Protein AF-A0A5C5XIA1-F1 (afdb_monomer)

Foldseek 3Di:
DPDDQAFKEAEDDADPQRRDSLVVLVVQVVCCVVPQKGKDWFDDLVDTQQLVPDFFHKYFYWYDDPLFIWGFKMWTQHHRWDSDDADPPPDDDPTDDPGPITITMIGDIGTDPTHTDDCVQPNPVRRNVVRVDDDSMDGRDDPPPPPPPPDPPPPPPPVPPPPQPPLVLKAFADWQPQPDWAKEKFKEFFFADQVVQLFFHPFWIKMAMWTRHRRAIEGDPQGIDTHGGLVVVVVVCVVRVHQEYEYAEFEDDQPFDDDPPGSDTDPVSQPADFQQCVVLVVVVNNDPPPHVCCCVPDPGPVRRRSNRHVSVVPPPVHHYAYAHLQSQLQLLCVLSVHDDGQPDQVDPSSVSSLQVSLCSRYVPDDCVCQVGSSSSSNSSSRVQRVCVVSVQWDWGGDPNRGHTYIHGRRSVRMDGNPDD

Organism: NCBI:txid2527969

Structure (mmCIF, N/CA/C/O backbone):
data_AF-A0A5C5XIA1-F1
#
_entry.id   AF-A0A5C5XIA1-F1
#
loop_
_atom_site.group_PDB
_atom_site.id
_atom_site.type_symbol
_atom_site.label_atom_id
_atom_site.label_alt_id
_atom_site.label_comp_id
_atom_site.label_asym_id
_atom_site.label_entity_id
_atom_site.label_seq_id
_atom_site.pdbx_PDB_ins_code
_atom_site.Cartn_x
_atom_site.Cartn_y
_atom_site.Cartn_z
_atom_site.occupancy
_atom_site.B_iso_or_equiv
_atom_site.auth_seq_id
_atom_site.auth_comp_id
_atom_site.auth_asym_id
_atom_site.auth_atom_id
_atom_site.pdbx_PDB_model_num
ATOM 1 N N . MET A 1 1 ? 33.133 39.643 2.850 1.00 51.66 1 MET A N 1
ATOM 2 C CA . MET A 1 1 ? 32.800 38.288 2.351 1.00 51.66 1 MET A CA 1
ATOM 3 C C . MET A 1 1 ? 32.450 38.327 0.861 1.00 51.66 1 MET A C 1
ATOM 5 O O . MET A 1 1 ? 31.444 37.772 0.450 1.00 51.66 1 MET A O 1
ATOM 9 N N . SER A 1 2 ? 33.248 39.003 0.034 1.00 45.06 2 SER A N 1
ATOM 10 C CA . SER A 1 2 ? 32.834 39.396 -1.321 1.00 45.06 2 SER A CA 1
ATOM 11 C C . SER A 1 2 ? 33.277 38.445 -2.438 1.00 45.06 2 SER A C 1
ATOM 13 O O . SER A 1 2 ? 33.378 38.904 -3.561 1.00 45.06 2 SER A O 1
ATOM 15 N N . ASP A 1 3 ? 33.530 37.159 -2.159 1.00 61.19 3 ASP A N 1
ATOM 16 C CA . ASP A 1 3 ? 33.797 36.152 -3.213 1.00 61.19 3 ASP A CA 1
ATOM 17 C C . ASP A 1 3 ? 33.595 34.683 -2.771 1.00 61.19 3 ASP A C 1
ATOM 19 O O . ASP A 1 3 ? 33.949 33.750 -3.497 1.00 61.19 3 ASP A O 1
ATOM 23 N N . LEU A 1 4 ? 33.025 34.420 -1.584 1.00 67.62 4 LEU A N 1
ATOM 24 C CA . LEU A 1 4 ? 32.849 33.038 -1.129 1.00 67.62 4 LEU A CA 1
ATOM 25 C C . LEU A 1 4 ? 31.648 32.399 -1.837 1.00 67.62 4 LEU A C 1
ATOM 27 O O . LEU A 1 4 ? 30.491 32.618 -1.481 1.00 67.62 4 LEU A O 1
ATOM 31 N N . LYS A 1 5 ? 31.930 31.597 -2.862 1.00 86.25 5 LYS A N 1
ATOM 32 C CA . LYS A 1 5 ? 30.913 30.864 -3.611 1.00 86.25 5 LYS A CA 1
ATOM 33 C C . LYS A 1 5 ? 30.410 29.673 -2.795 1.00 86.25 5 LYS A C 1
ATOM 35 O O . LYS A 1 5 ? 31.070 28.642 -2.730 1.00 86.25 5 LYS A O 1
ATOM 40 N N . ILE A 1 6 ? 29.228 29.812 -2.206 1.00 90.25 6 ILE A N 1
ATOM 41 C CA . ILE A 1 6 ? 28.556 28.727 -1.486 1.00 90.25 6 ILE A CA 1
ATOM 42 C C . ILE A 1 6 ? 27.883 27.787 -2.499 1.00 90.25 6 ILE A C 1
ATOM 44 O O . ILE A 1 6 ? 27.078 28.216 -3.327 1.00 90.25 6 ILE A O 1
ATOM 48 N N . ASP A 1 7 ? 28.206 26.495 -2.442 1.00 92.12 7 ASP A N 1
ATOM 49 C CA . ASP A 1 7 ? 27.614 25.461 -3.300 1.00 92.12 7 ASP A CA 1
ATOM 50 C C . ASP A 1 7 ? 26.352 24.851 -2.694 1.00 92.12 7 ASP A C 1
ATOM 52 O O . ASP A 1 7 ? 25.430 24.471 -3.425 1.00 92.12 7 ASP A O 1
ATOM 56 N N . TRP A 1 8 ? 26.315 24.759 -1.365 1.00 91.56 8 TRP A N 1
ATOM 57 C CA . TRP A 1 8 ? 25.250 24.130 -0.595 1.00 91.56 8 TRP A CA 1
ATOM 58 C C . TRP A 1 8 ? 24.915 24.952 0.644 1.00 91.56 8 TRP A C 1
ATOM 60 O O . TRP A 1 8 ? 25.801 25.528 1.254 1.00 91.56 8 TRP A O 1
ATOM 70 N N . ILE A 1 9 ? 23.657 24.958 1.061 1.00 90.81 9 ILE A N 1
ATOM 71 C CA . ILE A 1 9 ? 23.238 25.423 2.386 1.00 90.81 9 ILE A CA 1
ATOM 72 C C . ILE A 1 9 ? 22.796 24.207 3.179 1.00 90.81 9 ILE A C 1
ATOM 74 O O . ILE A 1 9 ? 21.979 23.459 2.660 1.00 90.81 9 ILE A O 1
ATOM 78 N N . TYR A 1 10 ? 23.283 24.034 4.403 1.00 90.00 10 TYR A N 1
ATOM 79 C CA . TYR A 1 10 ? 22.802 23.069 5.388 1.00 90.00 10 TYR A CA 1
ATOM 80 C C . TYR A 1 10 ? 22.148 23.838 6.543 1.00 90.00 10 TYR A C 1
ATOM 82 O O . TYR A 1 10 ? 22.783 24.721 7.108 1.00 90.00 10 TYR A O 1
ATOM 90 N N . ARG A 1 11 ? 20.898 23.533 6.906 1.00 88.94 11 ARG A N 1
ATOM 91 C CA . ARG A 1 11 ? 20.171 24.225 7.984 1.00 88.94 11 ARG A CA 1
ATOM 92 C C . ARG A 1 11 ? 19.977 23.308 9.193 1.00 88.94 11 ARG A C 1
ATOM 94 O O . ARG A 1 11 ? 19.279 22.301 9.072 1.00 88.94 11 ARG A O 1
ATOM 101 N N . PHE A 1 12 ? 20.498 23.719 10.348 1.00 82.81 12 PHE A N 1
ATOM 102 C CA . PHE A 1 12 ? 20.131 23.164 11.653 1.00 82.81 12 PHE A CA 1
ATOM 103 C C . PHE A 1 12 ? 18.757 23.687 12.081 1.00 82.81 12 PHE A C 1
ATOM 105 O O . PHE A 1 12 ? 18.452 24.873 11.928 1.00 82.81 12 PHE A O 1
ATOM 112 N N . ALA A 1 13 ? 17.911 22.789 12.578 1.00 75.94 13 ALA A N 1
ATOM 113 C CA . ALA A 1 13 ? 16.541 23.086 12.975 1.00 75.94 13 ALA A CA 1
ATOM 114 C C . ALA A 1 13 ? 16.253 22.489 14.351 1.00 75.94 13 ALA A C 1
ATOM 116 O O . ALA A 1 13 ? 16.675 21.369 14.640 1.00 75.94 13 ALA A O 1
ATOM 117 N N . VAL A 1 14 ? 15.483 23.230 15.149 1.00 70.12 14 VAL A N 1
ATOM 118 C CA . VAL A 1 14 ? 15.022 22.797 16.471 1.00 70.12 14 VAL A CA 1
ATOM 119 C C . VAL A 1 14 ? 14.285 21.468 16.336 1.00 70.12 14 VAL A C 1
ATOM 121 O O . VAL A 1 14 ? 13.371 21.338 15.518 1.00 70.12 14 VAL A O 1
ATOM 124 N N . ASN A 1 15 ? 14.657 20.483 17.146 1.00 62.78 15 ASN A N 1
ATOM 125 C CA . ASN A 1 15 ? 13.913 19.236 17.261 1.00 62.78 15 ASN A CA 1
ATOM 126 C C . ASN A 1 15 ? 13.949 18.715 18.709 1.00 62.78 15 ASN A C 1
ATOM 128 O O . ASN A 1 15 ? 14.743 19.169 19.524 1.00 62.78 15 ASN A O 1
ATOM 132 N N . GLY A 1 16 ? 13.072 17.766 19.049 1.00 53.81 16 GLY A N 1
ATOM 133 C CA . GLY A 1 16 ? 12.887 17.317 20.437 1.00 53.81 16 GLY A CA 1
ATOM 134 C C . GLY A 1 16 ? 14.118 16.680 21.096 1.00 53.81 16 GLY A C 1
ATOM 135 O O . GLY A 1 16 ? 14.175 16.613 22.319 1.00 53.81 16 GLY A O 1
ATOM 136 N N . SER A 1 17 ? 15.100 16.230 20.311 1.00 53.06 17 SER A N 1
ATOM 137 C CA . SER A 1 17 ? 16.376 15.707 20.815 1.00 53.06 17 SER A CA 1
ATOM 138 C C . SER A 1 17 ? 17.477 16.773 20.871 1.00 53.06 17 SER A C 1
ATOM 140 O O . SER A 1 17 ? 18.454 16.581 21.587 1.00 53.06 17 SER A O 1
ATOM 142 N N . PHE A 1 18 ? 17.306 17.883 20.144 1.00 60.91 18 PHE A N 1
ATOM 143 C CA . PHE A 1 18 ? 18.292 18.950 19.957 1.00 60.91 18 PHE A CA 1
ATOM 144 C C . PHE A 1 18 ? 17.581 20.317 19.914 1.00 60.91 18 PHE A C 1
ATOM 146 O O . PHE A 1 18 ? 17.153 20.773 18.846 1.00 60.91 18 PHE A O 1
ATOM 153 N N . PRO A 1 19 ? 17.363 20.958 21.077 1.00 61.72 19 PRO A N 1
ATOM 154 C CA . PRO A 1 19 ? 16.565 22.176 21.142 1.00 61.72 19 PRO A CA 1
ATOM 155 C C . PRO A 1 19 ? 17.321 23.430 20.681 1.00 61.72 19 PRO A C 1
ATOM 157 O O . PRO A 1 19 ? 16.659 24.400 20.315 1.00 61.72 19 PRO A O 1
ATOM 160 N N . ASP A 1 20 ? 18.662 23.418 20.671 1.00 76.56 20 ASP A N 1
ATOM 161 C CA . ASP A 1 20 ? 19.483 24.588 20.330 1.00 76.56 20 ASP A CA 1
ATOM 162 C C . ASP A 1 20 ? 20.403 24.364 19.105 1.00 76.56 20 ASP A C 1
ATOM 164 O O . ASP A 1 20 ? 21.535 23.887 19.226 1.00 76.56 20 ASP A O 1
ATOM 168 N N . PRO A 1 21 ? 19.949 24.779 17.908 1.00 79.81 21 PRO A N 1
ATOM 169 C CA . PRO A 1 21 ? 20.739 24.768 16.680 1.00 79.81 21 PRO A CA 1
ATOM 170 C C . PRO A 1 21 ? 22.064 25.547 16.733 1.00 79.81 21 PRO A C 1
ATOM 172 O O . PRO A 1 21 ? 22.948 25.284 15.917 1.00 79.81 21 PRO A O 1
ATOM 175 N N . PHE A 1 22 ? 22.208 26.537 17.621 1.00 79.56 22 PHE A N 1
ATOM 176 C CA . PHE A 1 22 ? 23.440 27.323 17.740 1.00 79.56 22 PHE A CA 1
ATOM 177 C C . PHE A 1 22 ? 24.522 26.547 18.492 1.00 79.56 22 PHE A C 1
ATOM 179 O O . PHE A 1 22 ? 25.679 26.545 18.061 1.00 79.56 22 PHE A O 1
ATOM 186 N N . GLU A 1 23 ? 24.146 25.840 19.560 1.00 75.44 23 GLU A N 1
ATOM 187 C CA . GLU A 1 23 ? 25.050 24.931 20.273 1.00 75.44 23 GLU A CA 1
ATOM 188 C C . GLU A 1 23 ? 25.533 23.796 19.358 1.00 75.44 23 GLU A C 1
ATOM 190 O O . GLU A 1 23 ? 26.716 23.453 19.376 1.00 75.44 23 GLU A O 1
ATOM 195 N N . GLU A 1 24 ? 24.667 23.273 18.483 1.00 76.81 24 GLU A N 1
ATOM 196 C CA . GLU A 1 24 ? 25.052 22.256 17.494 1.00 76.81 24 GLU A CA 1
ATOM 197 C C . GLU A 1 24 ? 26.120 22.761 16.510 1.00 76.81 24 GLU A C 1
ATOM 199 O O . GLU A 1 24 ? 27.082 22.048 16.207 1.00 76.81 24 GLU A O 1
ATOM 204 N N . VAL A 1 25 ? 25.996 24.003 16.026 1.00 81.69 25 VAL A N 1
ATOM 205 C CA . VAL A 1 25 ? 27.003 24.600 15.131 1.00 81.69 25 VAL A CA 1
ATOM 206 C C . VAL A 1 25 ? 28.338 24.776 15.857 1.00 81.69 25 VAL A C 1
ATOM 208 O O . VAL A 1 25 ? 29.389 24.461 15.292 1.00 81.69 25 VAL A O 1
ATOM 211 N N . ALA A 1 26 ? 28.307 25.244 17.108 1.00 77.06 26 ALA A N 1
ATOM 212 C CA . ALA A 1 26 ? 29.507 25.410 17.924 1.00 77.06 26 ALA A CA 1
ATOM 213 C C . ALA A 1 26 ? 30.208 24.065 18.185 1.00 77.06 26 ALA A C 1
ATOM 215 O O . ALA A 1 26 ? 31.425 23.966 18.026 1.00 77.06 26 ALA A O 1
ATOM 216 N N . ALA A 1 27 ? 29.445 23.013 18.499 1.00 75.81 27 ALA A N 1
ATOM 217 C CA . ALA A 1 27 ? 29.974 21.669 18.721 1.00 75.81 27 ALA A CA 1
ATOM 218 C C . ALA A 1 27 ? 30.657 21.095 17.468 1.00 75.81 27 ALA A C 1
ATOM 220 O O . ALA A 1 27 ? 31.736 20.511 17.559 1.00 75.81 27 ALA A O 1
ATOM 221 N N . ILE A 1 28 ? 30.074 21.296 16.283 1.00 79.31 28 ILE A N 1
ATOM 222 C CA . ILE A 1 28 ? 30.675 20.853 15.014 1.00 79.31 28 ILE A CA 1
ATOM 223 C C . ILE A 1 28 ? 31.980 21.591 14.716 1.00 79.31 28 ILE A C 1
ATOM 225 O O . ILE A 1 28 ? 32.921 20.975 14.212 1.00 79.31 28 ILE A O 1
ATOM 229 N N . CYS A 1 29 ? 32.050 22.887 15.032 1.00 78.81 29 CYS A N 1
ATOM 230 C CA . CYS A 1 29 ? 33.281 23.664 14.904 1.00 78.81 29 CYS A CA 1
ATOM 231 C C . CYS A 1 29 ? 34.380 23.086 15.804 1.00 78.81 29 CYS A C 1
ATOM 233 O O . CYS A 1 29 ? 35.447 22.738 15.305 1.00 78.81 29 CYS A O 1
ATOM 235 N N . ALA A 1 30 ? 34.078 22.875 17.090 1.00 74.38 30 ALA A N 1
ATOM 236 C CA . ALA A 1 30 ? 35.021 22.311 18.056 1.00 74.38 30 ALA A CA 1
ATOM 237 C C . ALA A 1 30 ? 35.516 20.910 17.647 1.00 74.38 30 ALA A C 1
ATOM 239 O O . ALA A 1 30 ? 36.716 20.648 17.654 1.00 74.38 30 ALA A O 1
ATOM 240 N N . ILE A 1 31 ? 34.619 20.026 17.191 1.00 73.62 31 ILE A N 1
ATOM 241 C CA . ILE A 1 31 ? 35.003 18.694 16.690 1.00 73.62 31 ILE A CA 1
ATOM 242 C C . ILE A 1 31 ? 35.950 18.802 15.495 1.00 73.62 31 ILE A C 1
ATOM 244 O O . ILE A 1 31 ? 36.935 18.066 15.416 1.00 73.62 31 ILE A O 1
ATOM 248 N N . CYS A 1 32 ? 35.653 19.695 14.549 1.00 80.69 32 CYS A N 1
ATOM 249 C CA . CYS A 1 32 ? 36.488 19.869 13.367 1.00 80.69 32 CYS A CA 1
ATOM 250 C C . CYS A 1 32 ? 37.864 20.454 13.720 1.00 80.69 32 CYS A C 1
ATOM 252 O O . CYS A 1 32 ? 38.844 20.096 13.070 1.00 80.69 32 CYS A O 1
ATOM 254 N N . GLU A 1 33 ? 37.948 21.329 14.724 1.00 77.06 33 GLU A N 1
ATOM 255 C CA . GLU A 1 33 ? 39.214 21.865 15.239 1.00 77.06 33 GLU A CA 1
ATOM 256 C C . GLU A 1 33 ? 40.069 20.773 15.899 1.00 77.06 33 GLU A C 1
ATOM 258 O O . GLU A 1 33 ? 41.277 20.727 15.677 1.00 77.06 33 GLU A O 1
ATOM 263 N N . GLU A 1 34 ? 39.455 19.859 16.657 1.00 76.75 34 GLU A N 1
ATOM 264 C CA . GLU A 1 34 ? 40.167 18.781 17.357 1.00 76.75 34 GLU A CA 1
ATOM 265 C C . GLU A 1 34 ? 40.555 17.604 16.451 1.00 76.75 34 GLU A C 1
ATOM 267 O O . GLU A 1 34 ? 41.606 16.991 16.638 1.00 76.75 34 GLU A O 1
ATOM 272 N N . THR A 1 35 ? 39.705 17.256 15.482 1.00 75.56 35 THR A N 1
ATOM 273 C CA . THR A 1 35 ? 39.833 16.014 14.694 1.00 75.56 35 THR A CA 1
ATOM 274 C C . THR A 1 35 ? 40.097 16.242 13.205 1.00 75.56 35 THR A C 1
ATOM 276 O O . THR A 1 35 ? 40.152 15.282 12.437 1.00 75.56 35 THR A O 1
ATOM 279 N N . GLU A 1 36 ? 40.271 17.500 12.788 1.00 83.69 36 GLU A N 1
ATOM 280 C CA . GLU A 1 36 ? 40.425 17.976 11.400 1.00 83.69 36 GLU A CA 1
ATOM 281 C C . GLU A 1 36 ? 39.184 17.820 10.501 1.00 83.69 36 GLU A C 1
ATOM 283 O O . GLU A 1 36 ? 39.178 18.294 9.361 1.00 83.69 36 GLU A O 1
ATOM 288 N N . TYR A 1 37 ? 38.134 17.131 10.951 1.00 84.94 37 TYR A N 1
ATOM 289 C CA . TYR A 1 37 ? 36.901 16.953 10.188 1.00 84.94 37 TYR A CA 1
ATOM 290 C C . TYR A 1 37 ? 35.687 16.763 11.091 1.00 84.94 37 TYR A C 1
ATOM 292 O O . TYR A 1 37 ? 35.786 16.350 12.234 1.00 84.94 37 TYR A O 1
ATOM 300 N N . ALA A 1 38 ? 34.504 17.010 10.546 1.00 83.19 38 ALA A N 1
ATOM 301 C CA . ALA A 1 38 ? 33.235 16.708 11.193 1.00 83.19 38 ALA A CA 1
ATOM 302 C C . ALA A 1 38 ? 32.283 16.036 10.198 1.00 83.19 38 ALA A C 1
ATOM 304 O O . ALA A 1 38 ? 32.576 15.913 9.006 1.00 83.19 38 ALA A O 1
ATOM 305 N N . TYR A 1 39 ? 31.129 15.584 10.682 1.00 82.62 39 TYR A N 1
ATOM 306 C CA . TYR A 1 39 ? 30.118 14.934 9.854 1.00 82.62 39 TYR A CA 1
ATOM 307 C C . TYR A 1 39 ? 28.771 15.635 9.990 1.00 82.62 39 TYR A C 1
ATOM 309 O O . TYR A 1 39 ? 28.249 15.785 11.090 1.00 82.62 39 TYR A O 1
ATOM 317 N N . LEU A 1 40 ? 28.179 16.008 8.855 1.00 82.75 40 LEU A N 1
ATOM 318 C CA . LEU A 1 40 ? 26.796 16.477 8.784 1.00 82.75 40 LEU A CA 1
ATOM 319 C C . LEU A 1 40 ? 25.860 15.287 8.582 1.00 82.75 40 LEU A C 1
ATOM 321 O O . LEU A 1 40 ? 26.072 14.484 7.672 1.00 82.75 40 LEU A O 1
ATOM 325 N N . LEU A 1 41 ? 24.815 15.185 9.399 1.00 76.62 41 LEU A N 1
ATOM 326 C CA . LEU A 1 41 ? 23.798 14.141 9.305 1.00 76.62 41 LEU A CA 1
ATOM 327 C C . LEU A 1 41 ? 22.832 14.397 8.132 1.00 76.62 41 LEU A C 1
ATOM 329 O O . LEU A 1 41 ? 22.276 15.479 7.989 1.00 76.62 41 LEU A O 1
ATOM 333 N N . LEU A 1 42 ? 22.570 13.381 7.310 1.00 72.50 42 LEU A N 1
ATOM 334 C CA . LEU A 1 42 ? 21.678 13.455 6.151 1.00 72.50 42 LEU A CA 1
ATOM 335 C C . LEU A 1 42 ? 20.456 12.549 6.383 1.00 72.50 42 LEU A C 1
ATOM 337 O O . LEU A 1 42 ? 20.583 11.371 6.717 1.00 72.50 42 LEU A O 1
ATOM 341 N N . SER A 1 43 ? 19.254 13.100 6.201 1.00 59.06 43 SER A N 1
ATOM 342 C CA . SER A 1 43 ? 17.988 12.508 6.668 1.00 59.06 43 SER A CA 1
ATOM 343 C C . SER A 1 43 ? 17.425 11.353 5.818 1.00 59.06 43 SER A C 1
ATOM 345 O O . SER A 1 43 ? 16.446 10.737 6.230 1.00 59.06 43 SER A O 1
ATOM 347 N N . ASN A 1 44 ? 18.009 11.017 4.655 1.00 57.06 44 ASN A N 1
ATOM 348 C CA . ASN A 1 44 ? 17.485 9.978 3.748 1.00 57.06 44 ASN A CA 1
ATOM 349 C C . ASN A 1 44 ? 18.600 9.115 3.116 1.00 57.06 44 ASN A C 1
ATOM 351 O O . ASN A 1 44 ? 19.477 9.644 2.444 1.00 57.06 44 ASN A O 1
ATOM 355 N N . ARG A 1 45 ? 18.543 7.780 3.261 1.00 60.53 45 ARG A N 1
ATOM 356 C CA . ARG A 1 45 ? 19.503 6.829 2.653 1.00 60.53 45 ARG A CA 1
ATOM 357 C C . ARG A 1 45 ? 19.313 6.593 1.154 1.00 60.53 45 ARG A C 1
ATOM 359 O O . ARG A 1 45 ? 20.287 6.414 0.434 1.00 60.53 45 ARG A O 1
ATOM 366 N N . SER A 1 46 ? 18.068 6.594 0.682 1.00 58.59 46 SER A N 1
ATOM 367 C CA . SER A 1 46 ? 17.731 6.269 -0.713 1.00 58.59 46 SER A CA 1
ATOM 368 C C . SER A 1 46 ? 18.111 7.382 -1.694 1.00 58.59 46 SER A C 1
ATOM 370 O O . SER A 1 46 ? 18.431 7.116 -2.849 1.00 58.59 46 SER A O 1
ATOM 372 N N . SER A 1 47 ? 18.104 8.631 -1.225 1.00 59.19 47 SER A N 1
ATOM 373 C CA . SER A 1 47 ? 18.504 9.801 -2.002 1.00 59.19 47 SER A CA 1
ATOM 374 C C . SER A 1 47 ? 18.979 10.907 -1.053 1.00 59.19 47 SER A C 1
ATOM 376 O O . SER A 1 47 ? 18.232 11.863 -0.815 1.00 59.19 47 SER A O 1
ATOM 378 N N . PRO A 1 48 ? 20.188 10.781 -0.466 1.00 65.62 48 PRO A N 1
ATOM 379 C CA . PRO A 1 48 ? 20.624 11.711 0.557 1.00 65.62 48 PRO A CA 1
ATOM 380 C C . PRO A 1 48 ? 20.711 13.131 0.002 1.00 65.62 48 PRO A C 1
ATOM 382 O O . PRO A 1 48 ? 21.236 13.325 -1.108 1.00 65.62 48 PRO A O 1
ATOM 385 N N . PRO A 1 49 ? 20.223 14.137 0.753 1.00 67.31 49 PRO A N 1
ATOM 386 C CA . PRO A 1 49 ? 20.555 15.521 0.458 1.00 67.31 49 PRO A CA 1
ATOM 387 C C . PRO A 1 49 ? 22.085 15.627 0.417 1.00 67.31 49 PRO A C 1
ATOM 389 O O . PRO A 1 49 ? 22.740 15.095 1.295 1.00 67.31 49 PRO A O 1
ATOM 392 N N . MET A 1 50 ? 22.666 16.232 -0.623 1.00 78.12 50 MET A N 1
ATOM 393 C CA . MET A 1 50 ? 24.123 16.229 -0.898 1.00 78.12 50 MET A CA 1
ATOM 394 C C . MET A 1 50 ? 24.752 14.933 -1.446 1.00 78.12 50 MET A C 1
ATOM 396 O O . MET A 1 50 ? 25.963 14.895 -1.616 1.00 78.12 50 MET A O 1
ATOM 400 N N . SER A 1 51 ? 23.996 13.908 -1.850 1.00 76.56 51 SER A N 1
ATOM 401 C CA . SER A 1 51 ? 24.551 12.725 -2.563 1.00 76.56 51 SER A CA 1
ATOM 402 C C . SER A 1 51 ? 25.402 13.062 -3.803 1.00 76.56 51 SER A C 1
ATOM 404 O O . SER A 1 51 ? 26.309 12.323 -4.186 1.00 76.56 51 SER A O 1
ATOM 406 N N . ALA A 1 52 ? 25.106 14.199 -4.436 1.00 80.88 52 ALA A N 1
ATOM 407 C CA . ALA A 1 52 ? 25.837 14.736 -5.580 1.00 80.88 52 ALA A CA 1
ATOM 408 C C . ALA A 1 52 ? 26.905 15.779 -5.202 1.00 80.88 52 ALA A C 1
ATOM 410 O O . ALA A 1 52 ? 27.396 16.473 -6.097 1.00 80.88 52 ALA A O 1
ATOM 411 N N . ALA A 1 53 ? 27.200 15.954 -3.912 1.00 86.88 53 ALA A N 1
ATOM 412 C CA . ALA A 1 53 ? 28.275 16.823 -3.469 1.00 86.88 53 ALA A CA 1
ATOM 413 C C . ALA A 1 53 ? 29.630 16.200 -3.807 1.00 86.88 53 ALA A C 1
ATOM 415 O O . ALA A 1 53 ? 29.807 14.984 -3.748 1.00 86.88 53 ALA A O 1
ATOM 416 N N . THR A 1 54 ? 30.581 17.040 -4.184 1.00 89.81 54 THR A N 1
ATOM 417 C CA . THR A 1 54 ? 31.941 16.628 -4.531 1.00 89.81 54 THR A CA 1
ATOM 418 C C . THR A 1 54 ? 32.932 17.290 -3.594 1.00 89.81 54 THR A C 1
ATOM 420 O O . THR A 1 54 ? 32.689 18.406 -3.133 1.00 89.81 54 THR A O 1
ATOM 423 N N . THR A 1 55 ? 34.064 16.629 -3.358 1.00 92.19 55 THR A N 1
ATOM 424 C CA . THR A 1 55 ? 35.171 17.185 -2.576 1.00 92.19 55 THR A CA 1
ATOM 425 C C . THR A 1 55 ? 35.531 18.601 -3.042 1.00 92.19 55 THR A C 1
ATOM 427 O O . THR A 1 55 ? 35.578 18.869 -4.245 1.00 92.19 55 THR A O 1
ATOM 430 N N . GLY A 1 56 ? 35.753 19.506 -2.090 1.00 91.62 56 GLY A N 1
ATOM 431 C CA . GLY A 1 56 ? 36.095 20.910 -2.327 1.00 91.62 56 GLY A CA 1
ATOM 432 C C . GLY A 1 56 ? 34.903 21.865 -2.459 1.00 91.62 56 GLY A C 1
ATOM 433 O O . GLY A 1 56 ? 35.113 23.073 -2.513 1.00 91.62 56 GLY A O 1
ATOM 434 N N . GLN A 1 57 ? 33.662 21.368 -2.503 1.00 93.62 57 GLN A N 1
ATOM 435 C CA . GLN A 1 57 ? 32.480 22.238 -2.510 1.00 93.62 57 GLN A CA 1
ATOM 436 C C . GLN A 1 57 ? 32.243 22.890 -1.148 1.00 93.62 57 GLN A C 1
ATOM 438 O O . GLN A 1 57 ? 32.440 22.253 -0.113 1.00 93.62 57 GLN A O 1
ATOM 443 N N . VAL A 1 58 ? 31.766 24.137 -1.156 1.00 94.19 58 VAL A N 1
ATOM 444 C CA . VAL A 1 58 ? 31.531 24.912 0.071 1.00 94.19 58 VAL A CA 1
ATOM 445 C C . VAL A 1 58 ? 30.089 24.758 0.548 1.00 94.19 58 VAL A C 1
ATOM 447 O O . VAL A 1 58 ? 29.136 24.945 -0.214 1.00 94.19 58 VAL A O 1
ATOM 450 N N . VAL A 1 59 ? 29.929 24.459 1.832 1.00 93.88 59 VAL A N 1
ATOM 451 C CA . VAL A 1 59 ? 28.650 24.350 2.533 1.00 93.88 59 VAL A CA 1
ATOM 452 C C . VAL A 1 59 ? 28.504 25.537 3.477 1.00 93.88 59 VAL A C 1
ATOM 454 O O . VAL A 1 59 ? 29.339 25.737 4.352 1.00 93.88 59 VAL A O 1
ATOM 457 N N . GLY A 1 60 ? 27.444 26.321 3.320 1.00 94.56 60 GLY A N 1
ATOM 458 C CA . GLY A 1 60 ? 27.005 27.289 4.316 1.00 94.56 60 GLY A CA 1
ATOM 459 C C . GLY A 1 60 ? 26.160 26.590 5.372 1.00 94.56 60 GLY A C 1
ATOM 460 O O . GLY A 1 60 ? 25.139 25.994 5.041 1.00 94.56 60 GLY A O 1
ATOM 461 N N . ILE A 1 61 ? 26.587 26.642 6.626 1.00 93.12 61 ILE A N 1
ATOM 462 C CA . ILE A 1 61 ? 25.872 26.085 7.771 1.00 93.12 61 ILE A CA 1
ATOM 463 C C . ILE A 1 61 ? 25.019 27.195 8.378 1.00 93.12 61 ILE A C 1
ATOM 465 O O . ILE A 1 61 ? 25.540 28.225 8.807 1.00 93.12 61 ILE A O 1
ATOM 469 N N . CYS A 1 62 ? 23.708 26.983 8.413 1.00 92.81 62 CYS A N 1
ATOM 470 C CA . CYS A 1 62 ? 22.734 27.992 8.789 1.00 92.81 62 CYS A CA 1
ATOM 471 C C . CYS A 1 62 ? 21.838 27.553 9.951 1.00 92.81 62 CYS A C 1
ATOM 473 O O . CYS A 1 62 ? 21.545 26.369 10.116 1.00 92.81 62 CYS A O 1
ATOM 475 N N . THR A 1 63 ? 21.314 28.531 10.683 1.00 89.69 63 THR A N 1
ATOM 476 C CA . THR A 1 63 ? 20.203 28.382 11.636 1.00 89.69 63 THR A CA 1
ATOM 477 C C . THR A 1 63 ? 19.040 29.282 11.220 1.00 89.69 63 THR A C 1
ATOM 479 O O . THR A 1 63 ? 19.153 30.072 10.277 1.00 89.69 63 THR A O 1
ATOM 482 N N . ALA A 1 64 ? 17.895 29.134 11.883 1.00 87.31 64 ALA A N 1
ATOM 483 C CA . ALA A 1 64 ? 16.733 29.985 11.668 1.00 87.31 64 ALA A CA 1
ATOM 484 C C . ALA A 1 64 ? 16.430 30.804 12.923 1.00 87.31 64 ALA A C 1
ATOM 486 O O . ALA A 1 64 ? 16.327 30.247 14.011 1.00 87.31 64 ALA A O 1
ATOM 487 N N . GLU A 1 65 ? 16.224 32.107 12.755 1.00 85.38 65 GLU A N 1
ATOM 488 C CA . GLU A 1 65 ? 15.820 33.003 13.837 1.00 85.38 65 GLU A CA 1
ATOM 489 C C . GLU A 1 65 ? 14.813 34.024 13.309 1.00 85.38 65 GLU A C 1
ATOM 491 O O . GLU A 1 65 ? 15.009 34.609 12.243 1.00 85.38 65 GLU A O 1
ATOM 496 N N . SER A 1 66 ? 13.709 34.229 14.035 1.00 81.69 66 SER A N 1
ATOM 497 C CA . SER A 1 66 ? 12.684 35.232 13.699 1.00 81.69 66 SER A CA 1
ATOM 498 C C . SER A 1 66 ? 12.207 35.185 12.234 1.00 81.69 66 SER A C 1
ATOM 500 O O . SER A 1 66 ? 11.975 36.216 11.601 1.00 81.69 66 SER A O 1
ATOM 502 N N . GLY A 1 67 ? 12.089 33.977 11.667 1.00 79.44 67 GLY A N 1
ATOM 503 C CA . GLY A 1 67 ? 11.662 33.772 10.279 1.00 79.44 67 GLY A CA 1
ATOM 504 C C . GLY A 1 67 ? 12.711 34.134 9.220 1.00 79.44 67 GLY A C 1
ATOM 505 O O . GLY A 1 67 ? 12.347 34.356 8.067 1.00 79.44 67 GLY A O 1
ATOM 506 N N . ARG A 1 68 ? 13.997 34.203 9.586 1.00 84.56 68 ARG A N 1
ATOM 507 C CA . ARG A 1 68 ? 15.123 34.455 8.674 1.00 84.56 68 ARG A CA 1
ATOM 508 C C . ARG A 1 68 ? 16.166 33.351 8.766 1.00 84.56 68 ARG A C 1
ATOM 510 O O . ARG A 1 68 ? 16.345 32.743 9.819 1.00 84.56 68 ARG A O 1
ATOM 517 N N . LEU A 1 69 ? 16.858 33.112 7.655 1.00 90.69 69 LEU A N 1
ATOM 518 C CA . LEU A 1 69 ? 17.980 32.184 7.588 1.00 90.69 69 LEU A CA 1
ATOM 519 C C . LEU A 1 69 ? 19.283 32.929 7.891 1.00 90.69 69 LEU A C 1
ATOM 521 O O . LEU A 1 69 ? 19.605 33.917 7.228 1.00 90.69 69 LEU A O 1
ATOM 525 N N . LEU A 1 70 ? 20.031 32.443 8.877 1.00 92.88 70 LEU A N 1
ATOM 526 C CA . LEU A 1 70 ? 21.287 33.037 9.323 1.00 92.88 70 LEU A CA 1
ATOM 527 C C . LEU A 1 70 ? 22.441 32.076 9.048 1.00 92.88 70 LEU A C 1
ATOM 529 O O . LEU A 1 70 ? 22.417 30.945 9.524 1.00 92.88 70 LEU A O 1
ATOM 533 N N . LEU A 1 71 ? 23.448 32.521 8.302 1.00 93.56 71 LEU A N 1
ATOM 534 C CA . LEU A 1 71 ? 24.712 31.822 8.102 1.00 93.56 71 LEU A CA 1
ATOM 535 C C . LEU A 1 71 ? 25.549 31.908 9.382 1.00 93.56 71 LEU A C 1
ATOM 537 O O . LEU A 1 71 ? 25.969 32.994 9.797 1.00 93.56 71 LEU A O 1
ATOM 541 N N . GLN A 1 72 ? 25.788 30.753 9.992 1.00 93.25 72 GLN A N 1
ATOM 542 C CA . GLN A 1 72 ? 26.534 30.613 11.240 1.00 93.25 72 GLN A CA 1
ATOM 543 C C . GLN A 1 72 ? 27.972 30.162 11.021 1.00 93.25 72 GLN A C 1
ATOM 545 O O . GLN A 1 72 ? 28.862 30.599 11.750 1.00 93.25 72 GLN A O 1
ATOM 550 N N . ALA A 1 73 ? 28.199 29.313 10.019 1.00 92.94 73 ALA A N 1
ATOM 551 C CA . ALA A 1 73 ? 29.527 28.853 9.650 1.00 92.94 73 ALA A CA 1
ATOM 552 C C . ALA A 1 73 ? 29.616 28.494 8.164 1.00 92.94 73 ALA A C 1
ATOM 554 O O . ALA A 1 73 ? 28.605 28.345 7.476 1.00 92.94 73 ALA A O 1
ATOM 555 N N . THR A 1 74 ? 30.831 28.297 7.672 1.00 94.75 74 THR A N 1
ATOM 556 C CA . THR A 1 74 ? 31.105 27.672 6.375 1.00 94.75 74 THR A CA 1
ATOM 557 C C . THR A 1 74 ? 31.972 26.440 6.573 1.00 94.75 74 THR A C 1
ATOM 559 O O . THR A 1 74 ? 32.713 26.356 7.542 1.00 94.75 74 THR A O 1
ATOM 562 N N . ALA A 1 75 ? 31.857 25.462 5.681 1.00 94.50 75 ALA A N 1
ATOM 563 C CA . ALA A 1 75 ? 32.658 24.244 5.704 1.00 94.50 75 ALA A CA 1
ATOM 564 C C . ALA A 1 75 ? 32.938 23.753 4.280 1.00 94.50 75 ALA A C 1
ATOM 566 O O . ALA A 1 75 ? 32.254 24.148 3.333 1.00 94.50 75 ALA A O 1
ATOM 567 N N . VAL A 1 76 ? 33.913 22.864 4.120 1.00 94.38 76 VAL A N 1
ATOM 568 C CA . VAL A 1 76 ? 34.282 22.268 2.830 1.00 94.38 76 VAL A CA 1
ATOM 569 C C . VAL A 1 76 ? 33.955 20.781 2.837 1.00 94.38 76 VAL A C 1
ATOM 571 O O . VAL A 1 76 ? 34.265 20.076 3.790 1.00 94.38 76 VAL A O 1
ATOM 574 N N . VAL A 1 77 ? 33.334 20.278 1.770 1.00 92.31 77 VAL A N 1
ATOM 575 C CA . VAL A 1 77 ? 33.097 18.838 1.596 1.00 92.31 77 VAL A CA 1
ATOM 576 C C . VAL A 1 77 ? 34.440 18.133 1.415 1.00 92.31 77 VAL A C 1
ATOM 578 O O . VAL A 1 77 ? 35.148 18.402 0.445 1.00 92.31 77 VAL A O 1
ATOM 581 N N . ARG A 1 78 ? 34.776 17.205 2.314 1.00 88.75 78 ARG A N 1
ATOM 582 C CA . ARG A 1 78 ? 36.024 16.428 2.250 1.00 88.75 78 ARG A CA 1
ATOM 583 C C . ARG A 1 78 ? 35.854 15.168 1.410 1.00 88.75 78 ARG A C 1
ATOM 585 O O . ARG A 1 78 ? 36.672 14.870 0.543 1.00 88.75 78 ARG A O 1
ATOM 592 N N . GLU A 1 79 ? 34.755 14.451 1.619 1.00 85.25 79 GLU A N 1
ATOM 593 C CA . GLU A 1 79 ? 34.455 13.195 0.929 1.00 85.25 79 GLU A CA 1
ATOM 594 C C . GLU A 1 79 ? 33.024 13.204 0.392 1.00 85.25 79 GLU A C 1
ATOM 596 O O . GLU A 1 79 ? 32.105 13.731 1.024 1.00 85.25 79 GLU A O 1
ATOM 601 N N . GLN A 1 80 ? 32.835 12.609 -0.788 1.00 80.88 80 GLN A N 1
ATOM 602 C CA . GLN A 1 80 ? 31.508 12.459 -1.374 1.00 80.88 80 GLN A CA 1
ATOM 603 C C . GLN A 1 80 ? 30.640 11.539 -0.491 1.00 80.88 80 GLN A C 1
ATOM 605 O O . GLN A 1 80 ? 31.079 10.432 -0.171 1.00 80.88 80 GLN A O 1
ATOM 610 N N . PRO A 1 81 ? 29.396 11.931 -0.154 1.00 74.06 81 PRO A N 1
ATOM 611 C CA . PRO A 1 81 ? 28.492 11.064 0.596 1.00 74.06 81 PRO A CA 1
ATOM 612 C C . PRO A 1 81 ? 28.182 9.780 -0.185 1.00 74.06 81 PRO A C 1
ATOM 614 O O . PRO A 1 81 ? 27.689 9.840 -1.314 1.00 74.06 81 PRO A O 1
ATOM 617 N N . ALA A 1 82 ? 28.442 8.613 0.407 1.00 65.38 82 ALA A N 1
ATOM 618 C CA . ALA A 1 82 ? 28.111 7.325 -0.197 1.00 65.38 82 ALA A CA 1
ATOM 619 C C . ALA A 1 82 ? 26.701 6.871 0.222 1.00 65.38 82 ALA A C 1
ATOM 621 O O . ALA A 1 82 ? 26.366 6.822 1.402 1.00 65.38 82 ALA A O 1
ATOM 622 N N . SER A 1 83 ? 25.865 6.493 -0.750 1.00 57.34 83 SER A N 1
ATOM 623 C CA . SER A 1 83 ? 24.483 6.032 -0.523 1.00 57.34 83 SER A CA 1
ATOM 624 C C . SER A 1 83 ? 24.377 4.661 0.162 1.00 57.34 83 SER A C 1
ATOM 626 O O . SER A 1 83 ? 23.288 4.268 0.571 1.00 57.34 83 SER A O 1
ATOM 628 N N . HIS A 1 84 ? 25.491 3.930 0.290 1.00 53.41 84 HIS A N 1
ATOM 629 C CA . HIS A 1 84 ? 25.531 2.542 0.775 1.00 53.41 84 HIS A CA 1
ATOM 630 C C . HIS A 1 84 ? 26.485 2.313 1.956 1.00 53.41 84 HIS A C 1
ATOM 632 O O . HIS A 1 84 ? 26.692 1.173 2.362 1.00 53.41 84 HIS A O 1
ATOM 638 N N . SER A 1 85 ? 27.091 3.365 2.507 1.00 51.69 85 SER A N 1
ATOM 639 C CA . SER A 1 85 ? 28.012 3.229 3.637 1.00 51.69 85 SER A CA 1
ATOM 640 C C . SER A 1 85 ? 27.255 3.092 4.960 1.00 51.69 85 SER A C 1
ATOM 642 O O . SER A 1 85 ? 26.394 3.912 5.282 1.00 51.69 85 SER A O 1
ATOM 644 N N . ILE A 1 86 ? 27.615 2.068 5.736 1.00 58.09 86 ILE A N 1
ATOM 645 C CA . ILE A 1 86 ? 27.327 1.967 7.172 1.00 58.09 86 ILE A CA 1
ATOM 646 C C . ILE A 1 86 ? 27.941 3.198 7.858 1.00 58.09 86 ILE A C 1
ATOM 648 O O . ILE A 1 86 ? 29.000 3.665 7.430 1.00 58.09 86 ILE A O 1
ATOM 652 N N . THR A 1 87 ? 27.283 3.736 8.891 1.00 60.19 87 THR A N 1
ATOM 653 C CA . THR A 1 87 ? 27.847 4.794 9.743 1.00 60.19 87 THR A CA 1
ATOM 654 C C . THR A 1 87 ? 29.277 4.406 10.128 1.00 60.19 87 THR A C 1
ATOM 656 O O . THR A 1 87 ? 29.450 3.328 10.700 1.00 60.19 87 THR A O 1
ATOM 659 N N . PRO A 1 88 ? 30.309 5.201 9.784 1.00 63.34 88 PRO A N 1
ATOM 660 C CA . PRO A 1 88 ? 31.677 4.805 10.084 1.00 63.34 88 PRO A CA 1
ATOM 661 C C . PRO A 1 88 ? 31.831 4.570 11.589 1.00 63.34 88 PRO A C 1
ATOM 663 O O . PRO A 1 88 ? 31.361 5.382 12.379 1.00 63.34 88 PRO A O 1
ATOM 666 N N . ASN A 1 89 ? 32.521 3.498 11.990 1.00 62.34 89 ASN A N 1
ATOM 667 C CA . ASN A 1 89 ? 32.701 3.139 13.408 1.00 62.34 89 ASN A CA 1
ATOM 668 C C . ASN A 1 89 ? 33.370 4.249 14.243 1.00 62.34 89 ASN A C 1
ATOM 670 O O . ASN A 1 89 ? 33.277 4.239 15.464 1.00 62.34 89 ASN A O 1
ATOM 674 N N . ALA A 1 90 ? 34.065 5.181 13.584 1.00 60.81 90 ALA A N 1
ATOM 675 C CA . ALA A 1 90 ? 34.699 6.343 14.201 1.00 60.81 90 ALA A CA 1
ATOM 676 C C . ALA A 1 90 ? 33.731 7.514 14.460 1.00 60.81 90 ALA A C 1
ATOM 678 O O . ALA A 1 90 ? 34.123 8.499 15.079 1.00 60.81 90 ALA A O 1
ATOM 679 N N . VAL A 1 91 ? 32.490 7.448 13.968 1.00 62.19 91 VAL A N 1
ATOM 680 C CA . VAL A 1 91 ? 31.471 8.463 14.238 1.00 62.19 91 VAL A CA 1
ATOM 681 C C . VAL A 1 91 ? 30.798 8.104 15.552 1.00 62.19 91 VAL A C 1
ATOM 683 O O . VAL A 1 91 ? 29.979 7.191 15.617 1.00 62.19 91 VAL A O 1
ATOM 686 N N . THR A 1 92 ? 31.141 8.839 16.602 1.00 57.94 92 THR A N 1
ATOM 687 C CA . THR A 1 92 ? 30.394 8.801 17.857 1.00 57.94 92 THR A CA 1
ATOM 688 C C . THR A 1 92 ? 29.195 9.723 17.723 1.00 57.94 92 THR A C 1
ATOM 690 O O . THR A 1 92 ? 29.333 10.893 17.363 1.00 57.94 92 THR A O 1
ATOM 693 N N . GLY A 1 93 ? 28.005 9.199 18.000 1.00 56.16 93 GLY A N 1
ATOM 694 C CA . GLY A 1 93 ? 26.817 10.033 18.068 1.00 56.16 93 GLY A CA 1
ATOM 695 C C . GLY A 1 93 ? 26.940 10.886 19.307 1.00 56.16 93 GLY A C 1
ATOM 696 O O . GLY A 1 93 ? 26.942 10.339 20.404 1.00 56.16 93 GLY A O 1
ATOM 697 N N . LEU A 1 94 ? 27.061 12.205 19.141 1.00 49.56 94 LEU A N 1
ATOM 698 C CA . LEU A 1 94 ? 27.037 13.102 20.292 1.00 49.56 94 LEU A CA 1
ATOM 699 C C . LEU A 1 94 ? 25.755 12.880 21.108 1.00 49.56 94 LEU A C 1
ATOM 701 O O . LEU A 1 94 ? 25.798 12.910 22.334 1.00 49.56 94 LEU A O 1
ATOM 705 N N . TYR A 1 95 ? 24.635 12.583 20.433 1.00 47.78 95 TYR A N 1
ATOM 706 C CA . TYR A 1 95 ? 23.363 12.305 21.086 1.00 47.78 95 TYR A CA 1
ATOM 707 C C . TYR A 1 95 ? 22.508 11.333 20.235 1.00 47.78 95 TYR A C 1
ATOM 709 O O . TYR A 1 95 ? 22.094 11.661 19.124 1.00 47.78 95 TYR A O 1
ATOM 717 N N . GLY A 1 96 ? 22.244 10.122 20.746 1.00 51.47 96 GLY A N 1
ATOM 718 C CA . GLY A 1 96 ? 21.355 9.119 20.127 1.00 51.47 96 GLY A CA 1
ATOM 719 C C . GLY A 1 96 ? 22.028 8.051 19.244 1.00 51.47 96 GLY A C 1
ATOM 720 O O . GLY A 1 96 ? 23.224 8.097 18.962 1.00 51.47 96 GLY A O 1
ATOM 721 N N . GLU A 1 97 ? 21.243 7.053 18.820 1.00 56.12 97 GLU A N 1
ATOM 722 C CA . GLU A 1 97 ? 21.720 5.948 17.977 1.00 56.12 97 GLU A CA 1
ATOM 723 C C . GLU A 1 97 ? 21.933 6.381 16.517 1.00 56.12 97 GLU A C 1
ATOM 725 O O . GLU A 1 97 ? 21.086 7.025 15.898 1.00 56.12 97 GLU A O 1
ATOM 730 N N . LEU A 1 98 ? 23.069 5.977 15.940 1.00 59.19 98 LEU A N 1
ATOM 731 C CA . LEU A 1 98 ? 23.478 6.344 14.580 1.00 59.19 98 LEU A CA 1
ATOM 732 C C . LEU A 1 98 ? 23.120 5.305 13.510 1.00 59.19 98 LEU A C 1
ATOM 734 O O . LEU A 1 98 ? 23.582 5.408 12.367 1.00 59.19 98 LEU A O 1
ATOM 738 N N . ALA A 1 99 ? 22.335 4.289 13.868 1.00 58.78 99 ALA A N 1
ATOM 739 C CA . ALA A 1 99 ? 21.889 3.276 12.926 1.00 58.78 99 ALA A CA 1
ATOM 740 C C . ALA A 1 99 ? 21.054 3.928 11.811 1.00 58.78 99 ALA A C 1
ATOM 742 O O . ALA A 1 99 ? 20.259 4.841 12.027 1.00 58.78 99 ALA A O 1
ATOM 743 N N . ASP A 1 100 ? 21.258 3.469 10.584 1.00 58.69 100 ASP A N 1
ATOM 744 C CA . ASP A 1 100 ? 20.446 3.867 9.438 1.00 58.69 100 ASP A CA 1
ATOM 745 C C . ASP A 1 100 ? 20.531 5.320 8.943 1.00 58.69 100 ASP A C 1
ATOM 747 O O . ASP A 1 100 ? 19.661 5.802 8.213 1.00 58.69 100 ASP A O 1
ATOM 751 N N . ARG A 1 101 ? 21.638 6.005 9.248 1.00 64.44 101 ARG A N 1
ATOM 752 C CA . ARG A 1 101 ? 21.919 7.379 8.800 1.00 64.44 101 ARG A CA 1
ATOM 753 C C . ARG A 1 101 ? 22.972 7.451 7.685 1.00 64.44 101 ARG A C 1
ATOM 755 O O . ARG A 1 101 ? 23.726 6.501 7.480 1.00 64.44 101 ARG A O 1
ATOM 762 N N . VAL A 1 102 ? 22.988 8.558 6.933 1.00 71.94 102 VAL A N 1
ATOM 763 C CA . VAL A 1 102 ? 24.061 8.914 5.979 1.00 71.94 102 VAL A CA 1
ATOM 764 C C . VAL A 1 102 ? 24.709 10.196 6.465 1.00 71.94 102 VAL A C 1
ATOM 766 O O . VAL A 1 102 ? 24.023 11.053 7.015 1.00 71.94 102 VAL A O 1
ATOM 769 N N . PHE A 1 103 ? 26.010 10.341 6.244 1.00 78.31 103 PHE A N 1
ATOM 770 C CA . PHE A 1 103 ? 26.764 11.504 6.684 1.00 78.31 103 PHE A CA 1
ATOM 771 C C . PHE A 1 103 ? 27.535 12.135 5.527 1.00 78.31 103 PHE A C 1
ATOM 773 O O . PHE A 1 103 ? 27.995 11.439 4.621 1.00 78.31 103 PHE A O 1
ATOM 780 N N . CYS A 1 104 ? 27.691 13.455 5.567 1.00 85.06 104 CYS A N 1
ATOM 781 C CA . CYS A 1 104 ? 28.613 14.189 4.711 1.00 85.06 104 CYS A CA 1
ATOM 782 C C . CYS A 1 104 ? 29.826 14.595 5.543 1.00 85.06 104 CYS A C 1
ATOM 784 O O . CYS A 1 104 ? 29.686 15.374 6.486 1.00 85.06 104 CYS A O 1
ATOM 786 N N . LYS A 1 105 ? 31.007 14.080 5.192 1.00 87.69 105 LYS A N 1
ATOM 787 C CA . LYS A 1 105 ? 32.258 14.471 5.844 1.00 87.69 105 LYS A CA 1
ATOM 788 C C . LYS A 1 105 ? 32.664 15.865 5.382 1.00 87.69 105 LYS A C 1
ATOM 790 O O . LYS A 1 105 ? 32.785 16.109 4.177 1.00 87.69 105 LYS A O 1
ATOM 795 N N . ILE A 1 106 ? 32.887 16.757 6.335 1.00 91.19 106 ILE A N 1
ATOM 796 C CA . ILE A 1 106 ? 33.278 18.145 6.111 1.00 91.19 106 ILE A CA 1
ATOM 797 C C . ILE A 1 106 ? 34.573 18.474 6.854 1.00 91.19 106 ILE A C 1
ATOM 799 O O . ILE A 1 106 ? 34.917 17.817 7.830 1.00 91.19 106 ILE A O 1
ATOM 803 N N . GLU A 1 107 ? 35.284 19.488 6.387 1.00 93.00 107 GLU A N 1
ATOM 804 C CA . GLU A 1 107 ? 36.502 20.028 6.994 1.00 93.00 107 GLU A CA 1
ATOM 805 C C . GLU A 1 107 ? 36.489 21.561 6.945 1.00 93.00 107 GLU A C 1
ATOM 807 O O . GLU A 1 107 ? 35.624 22.157 6.292 1.00 93.00 107 GLU A O 1
ATOM 812 N N . ASN A 1 108 ? 37.464 22.197 7.601 1.00 92.50 108 ASN A N 1
ATOM 813 C CA . ASN A 1 108 ? 37.644 23.653 7.603 1.00 92.50 108 ASN A CA 1
ATOM 814 C C . ASN A 1 108 ? 36.368 24.414 8.004 1.00 92.50 108 ASN A C 1
ATOM 816 O O . ASN A 1 108 ? 35.950 25.342 7.309 1.00 92.50 108 ASN A O 1
ATOM 820 N N . VAL A 1 109 ? 35.731 23.998 9.104 1.00 90.81 109 VAL A N 1
ATOM 821 C CA . VAL A 1 109 ? 34.547 24.684 9.636 1.00 90.81 109 VAL A CA 1
ATOM 822 C C . VAL A 1 109 ? 34.964 26.044 10.203 1.00 90.81 109 VAL A C 1
ATOM 824 O O . VAL A 1 109 ? 35.816 26.106 11.080 1.00 90.81 109 VAL A O 1
ATOM 827 N N . GLN A 1 110 ? 34.388 27.135 9.696 1.00 92.56 110 GLN A N 1
ATOM 828 C CA . GLN A 1 110 ? 34.715 28.506 10.104 1.00 92.56 110 GLN A CA 1
ATOM 829 C C . GLN A 1 110 ? 33.455 29.273 10.492 1.00 92.56 110 GLN A C 1
ATOM 831 O O . GLN A 1 110 ? 32.560 29.449 9.665 1.00 92.56 110 GLN A O 1
ATOM 836 N N . LEU A 1 111 ? 33.390 29.762 11.732 1.00 90.50 111 LEU A N 1
ATOM 837 C CA . LEU A 1 111 ? 32.277 30.582 12.212 1.00 90.50 111 LEU A CA 1
ATOM 838 C C . LEU A 1 111 ? 32.222 31.936 11.489 1.00 90.50 111 LEU A C 1
ATOM 840 O O . LEU A 1 111 ? 33.237 32.604 11.295 1.00 90.50 111 LEU A O 1
ATOM 844 N N . THR A 1 112 ? 31.012 32.364 11.133 1.00 87.06 112 THR A N 1
ATOM 845 C CA . THR A 1 112 ? 30.757 33.615 10.401 1.00 87.06 112 THR A CA 1
ATOM 846 C C . THR A 1 112 ? 30.069 34.692 11.238 1.00 87.06 112 THR A C 1
ATOM 848 O O . THR A 1 112 ? 29.969 35.823 10.774 1.00 87.06 112 THR A O 1
ATOM 851 N N . GLY A 1 113 ? 29.618 34.380 12.459 1.00 78.88 113 GLY A N 1
ATOM 852 C CA . GLY A 1 113 ? 29.036 35.364 13.384 1.00 78.88 113 GLY A CA 1
ATOM 853 C C . GLY A 1 113 ? 27.580 35.750 13.090 1.00 78.88 113 GLY A C 1
ATOM 854 O O . GLY A 1 113 ? 27.243 36.926 13.169 1.00 78.88 113 GLY A O 1
ATOM 855 N N . SER A 1 114 ? 26.727 34.772 12.752 1.00 88.31 114 SER A N 1
ATOM 856 C CA . SER A 1 114 ? 25.274 34.939 12.546 1.00 88.31 114 SER A CA 1
ATOM 857 C C . SER A 1 114 ? 24.890 36.026 11.532 1.00 88.31 114 SER A C 1
ATOM 859 O O . SER A 1 114 ? 24.286 37.044 11.866 1.00 88.31 114 SER A O 1
ATOM 861 N N . ILE A 1 115 ? 25.206 35.803 10.257 1.00 92.12 115 ILE A N 1
ATOM 862 C CA . ILE A 1 115 ? 24.952 36.780 9.189 1.00 92.12 115 ILE A CA 1
ATOM 863 C C . ILE A 1 115 ? 23.697 36.382 8.405 1.00 92.12 115 ILE A C 1
ATOM 865 O O . ILE A 1 115 ? 23.607 35.232 7.978 1.00 92.12 115 ILE A O 1
ATOM 869 N N . PRO A 1 116 ? 22.737 37.288 8.147 1.00 91.62 116 PRO A N 1
ATOM 870 C CA . PRO A 1 116 ? 21.612 36.991 7.263 1.00 91.62 116 PRO A CA 1
ATOM 871 C C . PRO A 1 116 ? 22.078 36.500 5.887 1.00 91.62 116 PRO A C 1
ATOM 873 O O . PRO A 1 116 ? 22.971 37.095 5.282 1.00 91.62 116 PRO A O 1
ATOM 876 N N . VAL A 1 117 ? 21.475 35.422 5.381 1.00 89.06 117 VAL A N 1
ATOM 877 C CA . VAL A 1 117 ? 21.808 34.910 4.045 1.00 89.06 117 VAL A CA 1
ATOM 878 C C . VAL A 1 117 ? 21.356 35.914 2.984 1.00 89.06 117 VAL A C 1
ATOM 880 O O . VAL A 1 117 ? 20.176 36.252 2.895 1.00 89.06 117 VAL A O 1
ATOM 883 N N . ASP A 1 118 ? 22.303 36.380 2.172 1.00 87.88 118 ASP A N 1
ATOM 884 C CA . ASP A 1 118 ? 22.058 37.350 1.105 1.00 87.88 118 ASP A CA 1
ATOM 885 C C . ASP A 1 118 ? 21.168 36.757 -0.006 1.00 87.88 118 ASP A C 1
ATOM 887 O O . ASP A 1 118 ? 21.289 35.580 -0.365 1.00 87.88 118 ASP A O 1
ATOM 891 N N . GLU A 1 119 ? 20.281 37.566 -0.588 1.00 84.88 119 GLU A N 1
ATOM 892 C CA . GLU A 1 119 ? 19.386 37.121 -1.664 1.00 84.88 119 GLU A CA 1
ATOM 893 C C . GLU A 1 119 ? 20.127 36.710 -2.946 1.00 84.88 119 GLU A C 1
ATOM 895 O O . GLU A 1 119 ? 19.622 35.892 -3.719 1.00 84.88 119 GLU A O 1
ATOM 900 N N . SER A 1 120 ? 21.347 37.215 -3.150 1.00 81.88 120 SER A N 1
ATOM 901 C CA . SER A 1 120 ? 22.251 36.777 -4.219 1.00 81.88 120 SER A CA 1
ATOM 902 C C . SER A 1 120 ? 22.755 35.340 -4.031 1.00 81.88 120 SER A C 1
ATOM 904 O O . SER A 1 120 ? 23.098 34.681 -5.015 1.00 81.88 120 SER A O 1
ATOM 906 N N . ILE A 1 121 ? 22.764 34.834 -2.792 1.00 84.00 121 ILE A N 1
ATOM 907 C CA . ILE A 1 121 ? 23.116 33.450 -2.446 1.00 84.00 121 ILE A CA 1
ATOM 908 C C . ILE A 1 121 ? 21.872 32.561 -2.547 1.00 84.00 121 ILE A C 1
ATOM 910 O O . ILE A 1 121 ? 21.910 31.493 -3.163 1.00 84.00 121 ILE A O 1
ATOM 914 N N . LEU A 1 122 ? 20.758 32.997 -1.951 1.00 83.94 122 LEU A N 1
ATOM 915 C CA . LEU A 1 122 ? 19.481 32.288 -1.982 1.00 83.94 122 LEU A CA 1
ATOM 916 C C . LEU A 1 122 ? 18.330 33.300 -1.990 1.00 83.94 122 LEU A C 1
ATOM 918 O O . LEU A 1 122 ? 18.164 34.039 -1.028 1.00 83.94 122 LEU A O 1
ATOM 922 N N . SER A 1 123 ? 17.502 33.307 -3.038 1.00 85.44 123 SER A N 1
ATOM 923 C CA . SER A 1 123 ? 16.362 34.234 -3.166 1.00 85.44 123 SER A CA 1
ATOM 924 C C . SER A 1 123 ? 15.410 34.168 -1.966 1.00 85.44 123 SER A C 1
ATOM 926 O O . SER A 1 123 ? 15.191 33.073 -1.444 1.00 85.44 123 SER A O 1
ATOM 928 N N . ALA A 1 124 ? 14.750 35.275 -1.617 1.00 83.56 124 ALA A N 1
ATOM 929 C CA . ALA A 1 124 ? 13.806 35.344 -0.496 1.00 83.56 124 ALA A CA 1
ATOM 930 C C . ALA A 1 124 ? 12.702 34.264 -0.522 1.00 83.56 124 ALA A C 1
ATOM 932 O O . ALA A 1 124 ? 12.386 33.685 0.515 1.00 83.56 124 ALA A O 1
ATOM 933 N N . GLU A 1 125 ? 12.152 33.937 -1.698 1.00 81.38 125 GLU A N 1
ATOM 934 C CA . GLU A 1 125 ? 11.163 32.857 -1.854 1.00 81.38 125 GLU A CA 1
ATOM 935 C C . GLU A 1 125 ? 11.765 31.492 -1.494 1.00 81.38 125 GLU A C 1
ATOM 937 O O . GLU A 1 125 ? 11.232 30.777 -0.653 1.00 81.38 125 GLU A O 1
ATOM 942 N N . ALA A 1 126 ? 12.951 31.179 -2.019 1.00 80.75 126 ALA A N 1
ATOM 943 C CA . ALA A 1 126 ? 13.656 29.945 -1.686 1.00 80.75 126 ALA A CA 1
ATOM 944 C C . ALA A 1 126 ? 14.137 29.884 -0.222 1.00 80.75 126 ALA A C 1
ATOM 946 O O . ALA A 1 126 ? 14.225 28.788 0.328 1.00 80.75 126 ALA A O 1
ATOM 947 N N . GLN A 1 127 ? 14.443 31.021 0.416 1.00 85.81 127 GLN A N 1
ATOM 948 C CA . GLN A 1 127 ? 14.698 31.082 1.861 1.00 85.81 127 GLN A CA 1
ATOM 949 C C . GLN A 1 127 ? 13.421 30.781 2.650 1.00 85.81 127 GLN A C 1
ATOM 951 O O . GLN A 1 127 ? 13.450 29.971 3.572 1.00 85.81 127 GLN A O 1
ATOM 956 N N . LYS A 1 128 ? 12.289 31.376 2.260 1.00 82.50 128 LYS A N 1
ATOM 957 C CA . LYS A 1 128 ? 10.974 31.114 2.856 1.00 82.50 128 LYS A CA 1
ATOM 958 C C . LYS A 1 128 ? 10.570 29.644 2.704 1.00 82.50 128 LYS A C 1
ATOM 960 O O . LYS A 1 128 ? 10.089 29.056 3.667 1.00 82.50 128 LYS A O 1
ATOM 965 N N . ASP A 1 129 ? 10.834 29.032 1.553 1.00 74.00 129 ASP A N 1
ATOM 966 C CA . ASP A 1 129 ? 10.628 27.597 1.325 1.00 74.00 129 ASP A CA 1
ATOM 967 C C . ASP A 1 129 ? 11.549 26.741 2.201 1.00 74.00 129 ASP A C 1
ATOM 969 O O . ASP A 1 129 ? 11.113 25.737 2.766 1.00 74.00 129 ASP A O 1
ATOM 973 N N . LEU A 1 130 ? 12.818 27.153 2.355 1.00 76.00 130 LEU A N 1
ATOM 974 C CA . LEU A 1 130 ? 13.765 26.493 3.256 1.00 76.00 130 LEU A CA 1
ATOM 975 C C . LEU A 1 130 ? 13.257 26.521 4.702 1.00 76.00 130 LEU A C 1
ATOM 977 O O . LEU A 1 130 ? 13.488 25.568 5.437 1.00 76.00 130 LEU A O 1
ATOM 981 N N . LEU A 1 131 ? 12.572 27.600 5.094 1.00 79.94 131 LEU A N 1
ATOM 982 C CA . LEU A 1 131 ? 12.044 27.825 6.437 1.00 79.94 131 LEU A CA 1
ATOM 983 C C . LEU A 1 131 ? 10.710 27.105 6.702 1.00 79.94 131 LEU A C 1
ATOM 985 O O . LEU A 1 131 ? 10.562 26.535 7.781 1.00 79.94 131 LEU A O 1
ATOM 989 N N . ASN A 1 132 ? 9.790 27.091 5.729 1.00 64.38 132 ASN A N 1
ATOM 990 C CA . ASN A 1 132 ? 8.409 26.592 5.855 1.00 64.38 132 ASN A CA 1
ATOM 991 C C . ASN A 1 132 ? 8.226 25.084 5.585 1.00 64.38 132 ASN A C 1
ATOM 993 O O . ASN A 1 132 ? 7.119 24.571 5.727 1.00 64.38 132 ASN A O 1
ATOM 997 N N . GLY A 1 133 ? 9.279 24.371 5.184 1.00 51.62 133 GLY A N 1
ATOM 998 C CA . GLY A 1 133 ? 9.266 22.919 4.974 1.00 51.62 133 GLY A CA 1
ATOM 999 C C . GLY A 1 133 ? 10.576 22.271 5.425 1.00 51.62 133 GLY A C 1
ATOM 1000 O O . GLY A 1 133 ? 11.459 22.943 5.971 1.00 51.62 133 GLY A O 1
ATOM 1001 N N . GLN A 1 134 ? 10.755 20.964 5.191 1.00 46.50 134 GLN A N 1
ATOM 1002 C CA . GLN A 1 134 ? 12.067 20.357 5.425 1.00 46.50 134 GLN A CA 1
ATOM 1003 C C . GLN A 1 134 ? 12.967 20.534 4.200 1.00 46.50 134 GLN A C 1
ATOM 1005 O O . GLN A 1 134 ? 13.029 19.693 3.307 1.00 46.50 134 GLN A O 1
ATOM 1010 N N . ALA A 1 135 ? 13.750 21.607 4.211 1.00 52.00 135 ALA A N 1
ATOM 1011 C CA . ALA A 1 135 ? 15.075 21.566 3.622 1.00 52.00 135 ALA A CA 1
ATOM 1012 C C . ALA A 1 135 ? 16.105 21.663 4.752 1.00 52.00 135 ALA A C 1
ATOM 1014 O O . ALA A 1 135 ? 16.281 22.704 5.385 1.00 52.00 135 ALA A O 1
ATOM 1015 N N . THR A 1 136 ? 16.751 20.538 5.040 1.00 70.88 136 THR A N 1
ATOM 1016 C CA . THR A 1 136 ? 17.975 20.483 5.851 1.00 70.88 136 THR A CA 1
ATOM 1017 C C . THR A 1 136 ? 19.202 20.744 4.994 1.00 70.88 136 THR A C 1
ATOM 1019 O O . THR A 1 136 ? 20.224 21.145 5.530 1.00 70.88 136 THR A O 1
ATOM 1022 N N . VAL A 1 137 ? 19.091 20.600 3.665 1.00 72.81 137 VAL A N 1
ATOM 1023 C CA . VAL A 1 137 ? 20.116 21.017 2.707 1.00 72.81 137 VAL A CA 1
ATOM 1024 C C . VAL A 1 137 ? 19.493 21.561 1.417 1.00 72.81 137 VAL A C 1
ATOM 1026 O O . VAL A 1 137 ? 18.532 20.993 0.900 1.00 72.81 137 VAL A O 1
ATOM 1029 N N . LYS A 1 138 ? 20.078 22.607 0.832 1.00 82.06 138 LYS A N 1
ATOM 1030 C CA . LYS A 1 138 ? 19.778 23.125 -0.508 1.00 82.06 138 LYS A CA 1
ATOM 1031 C C . LYS A 1 138 ? 21.047 23.224 -1.347 1.00 82.06 138 LYS A C 1
ATOM 1033 O O . LYS A 1 138 ? 22.038 23.784 -0.900 1.00 82.06 138 LYS A O 1
ATOM 1038 N N . ARG A 1 139 ? 21.007 22.742 -2.593 1.00 84.88 139 ARG A N 1
ATOM 1039 C CA . ARG A 1 139 ? 22.056 23.016 -3.588 1.00 84.88 139 ARG A CA 1
ATOM 1040 C C . ARG A 1 139 ? 21.845 24.398 -4.202 1.00 84.88 139 ARG A C 1
ATOM 1042 O O . ARG A 1 139 ? 20.749 24.668 -4.693 1.00 84.88 139 ARG A O 1
ATOM 1049 N N . LEU A 1 140 ? 22.883 25.226 -4.225 1.00 81.50 140 LEU A N 1
ATOM 1050 C CA . LEU A 1 140 ? 22.865 26.574 -4.800 1.00 81.50 140 LEU A CA 1
ATOM 1051 C C . LEU A 1 140 ? 23.461 26.614 -6.205 1.00 81.50 140 LEU A C 1
ATOM 1053 O O . LEU A 1 140 ? 22.938 27.283 -7.097 1.00 81.50 140 LEU A O 1
ATOM 1057 N N . THR A 1 141 ? 24.519 25.842 -6.455 1.00 72.94 141 THR A N 1
ATOM 1058 C CA . THR A 1 141 ? 25.093 25.768 -7.796 1.00 72.94 141 THR A CA 1
ATOM 1059 C C . THR A 1 141 ? 24.265 24.842 -8.678 1.00 72.94 141 THR A C 1
ATOM 1061 O O . THR A 1 141 ? 24.154 23.638 -8.421 1.00 72.94 141 THR A O 1
ATOM 1064 N N . LYS A 1 142 ? 23.681 25.392 -9.758 1.00 58.62 142 LYS A N 1
ATOM 1065 C CA . LYS A 1 142 ? 23.095 24.584 -10.841 1.00 58.62 142 LYS A CA 1
ATOM 1066 C C . LYS A 1 142 ? 24.119 23.521 -11.213 1.00 58.62 142 LYS A C 1
ATOM 1068 O O . LYS A 1 142 ? 25.268 23.863 -11.491 1.00 58.62 142 LYS A O 1
ATOM 1073 N N . ALA A 1 143 ? 23.715 22.249 -11.203 1.00 51.81 143 ALA A N 1
ATOM 1074 C CA . ALA A 1 143 ? 24.569 21.190 -11.711 1.00 51.81 143 ALA A CA 1
ATOM 1075 C C . ALA A 1 143 ? 25.073 21.644 -13.082 1.00 51.81 143 ALA A C 1
ATOM 1077 O O . ALA A 1 143 ? 24.259 21.938 -13.966 1.00 51.81 143 ALA A O 1
ATOM 1078 N N . THR A 1 144 ? 26.393 21.745 -13.254 1.00 42.78 144 THR A N 1
ATOM 1079 C CA . THR A 1 144 ? 26.978 21.699 -14.587 1.00 42.78 1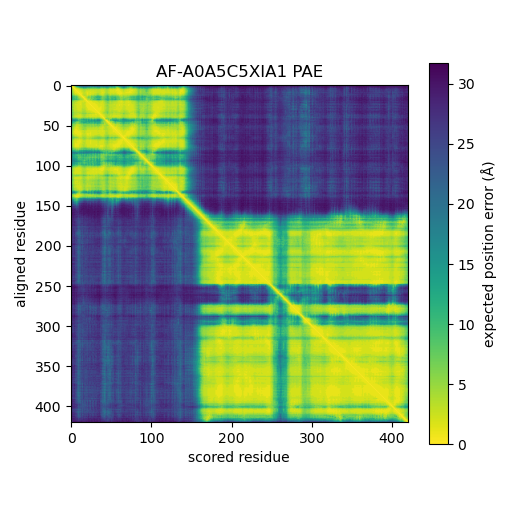44 THR A CA 1
ATOM 1080 C C . THR A 1 144 ? 26.354 20.464 -15.195 1.00 42.78 144 THR A C 1
ATOM 1082 O O . THR A 1 144 ? 26.592 19.350 -14.721 1.00 42.78 144 THR A O 1
ATOM 1085 N N . LYS A 1 145 ? 25.428 20.664 -16.146 1.00 35.56 145 LYS A N 1
ATOM 1086 C CA . LYS A 1 145 ? 24.873 19.560 -16.917 1.00 35.56 145 LYS A CA 1
ATOM 1087 C C . LYS A 1 145 ? 26.111 18.793 -17.332 1.00 35.56 145 LYS A C 1
ATOM 1089 O O . LYS A 1 145 ? 26.946 19.380 -18.024 1.00 35.56 145 LYS A O 1
ATOM 1094 N N . LYS A 1 146 ? 26.274 17.546 -16.860 1.00 33.53 146 LYS A N 1
ATOM 1095 C CA . LYS A 1 146 ? 27.274 16.655 -17.452 1.00 33.53 146 LYS A CA 1
ATOM 1096 C C . LYS A 1 146 ? 27.119 16.890 -18.949 1.00 33.53 146 LYS A C 1
ATOM 1098 O O . LYS A 1 146 ? 25.957 16.846 -19.388 1.00 33.53 146 LYS A O 1
ATOM 1103 N N . PRO A 1 147 ? 28.186 17.254 -19.694 1.00 31.72 147 PRO A N 1
ATOM 1104 C CA . PRO A 1 147 ? 28.068 17.374 -21.136 1.00 31.72 147 PRO A CA 1
ATOM 1105 C C . PRO A 1 147 ? 27.312 16.127 -21.541 1.00 31.72 147 PRO A C 1
ATOM 1107 O O . PRO A 1 147 ? 27.716 15.034 -21.121 1.00 31.72 147 PRO A O 1
ATOM 1110 N N . LYS A 1 148 ? 26.128 16.307 -22.159 1.00 34.50 148 LYS A N 1
ATOM 1111 C CA . LYS A 1 148 ? 25.357 15.186 -22.695 1.00 34.50 148 LYS A CA 1
ATOM 1112 C C . LYS A 1 148 ? 26.430 14.389 -23.392 1.00 34.50 148 LYS A C 1
ATOM 1114 O O . LYS A 1 148 ? 27.023 14.934 -24.323 1.00 34.50 148 LYS A O 1
ATOM 1119 N N . ARG A 1 149 ? 26.779 13.209 -22.857 1.00 33.50 149 ARG A N 1
ATOM 1120 C CA . ARG A 1 149 ? 27.703 12.308 -23.535 1.00 33.50 149 ARG A CA 1
ATOM 1121 C C . ARG A 1 149 ? 27.155 12.327 -24.943 1.00 33.50 149 ARG A C 1
ATOM 1123 O O . ARG A 1 149 ? 25.970 12.007 -25.087 1.00 33.50 149 ARG A O 1
ATOM 1130 N N . ALA A 1 150 ? 27.933 12.869 -25.891 1.00 34.03 150 ALA A N 1
ATOM 1131 C CA . ALA A 1 150 ? 27.559 12.865 -27.295 1.00 34.03 150 ALA A CA 1
ATOM 1132 C C . ALA A 1 150 ? 27.010 11.475 -27.492 1.00 34.03 150 ALA A C 1
ATOM 1134 O O . ALA A 1 150 ? 27.696 10.535 -27.073 1.00 34.03 150 ALA A O 1
ATOM 1135 N N . ALA A 1 151 ? 25.730 11.398 -27.866 1.00 35.47 151 ALA A N 1
ATOM 1136 C CA . ALA A 1 151 ? 25.019 10.146 -27.862 1.00 35.47 151 ALA A CA 1
ATOM 1137 C C . ALA A 1 151 ? 25.944 9.188 -28.597 1.00 35.47 151 ALA A C 1
ATOM 1139 O O . ALA A 1 151 ? 26.111 9.291 -29.811 1.00 35.47 151 ALA A O 1
ATOM 1140 N N . LYS A 1 152 ? 26.591 8.277 -27.852 1.00 35.53 152 LYS A N 1
ATOM 1141 C CA . LYS A 1 152 ? 26.852 6.987 -28.436 1.00 35.53 152 LYS A CA 1
ATOM 1142 C C . LYS A 1 152 ? 25.449 6.647 -28.875 1.00 35.53 152 LYS A C 1
ATOM 1144 O O . LYS A 1 152 ? 24.539 6.586 -28.041 1.00 35.53 152 LYS A O 1
ATOM 1149 N N . GLN A 1 153 ? 25.264 6.605 -30.187 1.00 32.50 153 GLN A N 1
ATOM 1150 C CA . GLN A 1 153 ? 24.316 5.698 -30.775 1.00 32.50 153 GLN A CA 1
ATOM 1151 C C . GLN A 1 153 ? 24.677 4.363 -30.131 1.00 32.50 153 GLN A C 1
ATOM 1153 O O . GLN A 1 153 ? 25.490 3.595 -30.631 1.00 32.50 153 GLN A O 1
ATOM 1158 N N . ASN A 1 154 ? 24.168 4.155 -28.916 1.00 31.89 154 ASN A N 1
ATOM 1159 C CA . ASN A 1 154 ? 23.860 2.841 -28.465 1.00 31.89 154 ASN A CA 1
ATOM 1160 C C . ASN A 1 154 ? 22.991 2.363 -29.623 1.00 31.89 154 ASN A C 1
ATOM 1162 O O . ASN A 1 154 ? 22.026 3.073 -29.958 1.00 31.89 154 ASN A O 1
ATOM 1166 N N . PRO A 1 155 ? 23.374 1.270 -30.307 1.00 33.00 155 PRO A N 1
ATOM 1167 C CA . PRO A 1 155 ? 22.425 0.624 -31.197 1.00 33.00 155 PRO A CA 1
ATOM 1168 C C . PRO A 1 155 ? 21.128 0.571 -30.412 1.00 33.00 155 PRO A C 1
ATOM 1170 O O . PRO A 1 155 ? 21.205 0.347 -29.200 1.00 33.00 155 PRO A O 1
ATOM 1173 N N . VAL A 1 156 ? 20.010 0.923 -31.053 1.00 34.31 156 VAL A N 1
ATOM 1174 C CA . VAL A 1 156 ? 18.674 0.806 -30.473 1.00 34.31 156 VAL A CA 1
ATOM 1175 C C . VAL A 1 156 ? 18.672 -0.514 -29.726 1.00 34.31 156 VAL A C 1
ATOM 1177 O O . VAL A 1 156 ? 18.607 -1.582 -30.326 1.00 34.31 156 VAL A O 1
ATOM 1180 N N . SER A 1 157 ? 18.890 -0.434 -28.415 1.00 34.78 157 SER A N 1
ATOM 1181 C CA . SER A 1 157 ? 18.771 -1.566 -27.538 1.00 34.78 157 SER A CA 1
ATOM 1182 C C . SER A 1 157 ? 17.274 -1.569 -27.449 1.00 34.78 157 SER A C 1
ATOM 1184 O O . SER A 1 157 ? 16.694 -0.827 -26.653 1.00 34.78 157 SER A O 1
ATOM 1186 N N . VAL A 1 158 ? 16.669 -2.288 -28.398 1.00 34.75 158 VAL A N 1
ATOM 1187 C CA . VAL A 1 158 ? 15.427 -3.001 -28.174 1.00 34.75 158 VAL A CA 1
ATOM 1188 C C . VAL A 1 158 ? 15.561 -3.433 -26.727 1.00 34.75 158 VAL A C 1
ATOM 1190 O O . VAL A 1 158 ? 16.475 -4.198 -26.408 1.00 34.75 158 VAL A O 1
ATOM 1193 N N . ALA A 1 159 ? 14.836 -2.749 -25.831 1.00 34.78 159 ALA A N 1
ATOM 1194 C CA . ALA A 1 159 ? 14.761 -3.205 -24.456 1.00 34.78 159 ALA A CA 1
ATOM 1195 C C . ALA A 1 159 ? 14.476 -4.693 -24.614 1.00 34.78 159 ALA A C 1
ATOM 1197 O O . ALA A 1 159 ? 13.568 -4.978 -25.402 1.00 34.78 159 ALA A O 1
ATOM 1198 N N . PRO A 1 160 ? 15.313 -5.595 -24.061 1.00 35.69 160 PRO A N 1
ATOM 1199 C CA . PRO A 1 160 ? 15.076 -7.017 -24.242 1.00 35.69 160 PRO A CA 1
ATOM 1200 C C . PRO A 1 160 ? 13.597 -7.194 -23.965 1.00 35.69 160 PRO A C 1
ATOM 1202 O O . PRO A 1 160 ? 13.137 -6.684 -22.935 1.00 35.69 160 PRO A O 1
ATOM 1205 N N . ASP A 1 161 ? 12.862 -7.714 -24.955 1.00 39.34 161 ASP A N 1
ATOM 1206 C CA . ASP A 1 161 ? 11.463 -8.064 -24.769 1.00 39.34 161 ASP A CA 1
ATOM 1207 C C . ASP A 1 161 ? 11.471 -8.820 -23.453 1.00 39.34 161 ASP A C 1
ATOM 1209 O O . ASP A 1 161 ? 12.141 -9.849 -23.348 1.00 39.34 161 ASP A O 1
ATOM 1213 N N . LEU A 1 162 ? 10.937 -8.186 -22.402 1.00 44.66 162 LEU A N 1
ATOM 1214 C CA . LEU A 1 162 ? 10.966 -8.771 -21.076 1.00 44.66 162 LEU A CA 1
ATOM 1215 C C . LEU A 1 162 ? 10.221 -10.070 -21.276 1.00 44.66 162 LEU A C 1
ATOM 1217 O O . LEU A 1 162 ? 9.033 -10.027 -21.609 1.00 44.66 162 LEU A O 1
ATOM 1221 N N . GLU A 1 163 ? 10.954 -11.182 -21.197 1.00 50.66 163 GLU A N 1
ATOM 1222 C CA . GLU A 1 163 ? 10.356 -12.482 -21.419 1.00 50.66 163 GLU A CA 1
ATOM 1223 C C . GLU A 1 163 ? 9.123 -12.548 -20.514 1.00 50.66 163 GLU A C 1
ATOM 1225 O O . GLU A 1 163 ? 9.192 -12.104 -19.355 1.00 50.66 163 GLU A O 1
ATOM 1230 N N . PRO A 1 164 ? 7.964 -12.956 -21.061 1.00 57.94 164 PRO A N 1
ATOM 1231 C CA . PRO A 1 164 ? 6.747 -13.036 -20.282 1.00 57.94 164 PRO A CA 1
ATOM 1232 C C . PRO A 1 164 ? 7.060 -13.789 -18.995 1.00 57.94 164 PRO A C 1
ATOM 1234 O O . PRO A 1 164 ? 7.687 -14.843 -19.036 1.00 57.94 164 PRO A O 1
ATOM 1237 N N . ILE A 1 165 ? 6.673 -13.221 -17.853 1.00 64.00 165 ILE A N 1
ATOM 1238 C CA . ILE A 1 165 ? 6.948 -13.829 -16.552 1.00 64.00 165 ILE A CA 1
ATOM 1239 C C . ILE A 1 165 ? 6.307 -15.219 -16.561 1.00 64.00 165 ILE A C 1
ATOM 1241 O O . ILE A 1 165 ? 5.078 -15.335 -16.555 1.00 64.00 165 ILE A O 1
ATOM 1245 N N . GLU A 1 166 ? 7.136 -16.261 -16.603 1.00 66.75 166 GLU A N 1
ATOM 1246 C CA . GLU A 1 166 ? 6.691 -17.650 -16.645 1.00 66.75 166 GLU A CA 1
ATOM 1247 C C . GLU A 1 166 ? 6.168 -18.071 -15.267 1.00 66.75 166 GLU A C 1
ATOM 1249 O O . GLU A 1 166 ? 6.848 -18.723 -14.480 1.00 66.75 166 GLU A O 1
ATOM 1254 N N . LEU A 1 167 ? 4.924 -17.699 -14.959 1.00 76.81 167 LEU A N 1
ATOM 1255 C CA . LEU A 1 167 ? 4.195 -18.253 -13.812 1.00 76.81 167 LEU A CA 1
ATOM 1256 C C . LEU A 1 167 ? 3.532 -19.603 -14.157 1.00 76.81 167 LEU A C 1
ATOM 1258 O O . LEU A 1 167 ? 2.902 -20.223 -13.303 1.00 76.81 167 LEU A O 1
ATOM 1262 N N . ASP A 1 168 ? 3.606 -20.057 -15.411 1.00 69.69 168 ASP A N 1
ATOM 1263 C CA . ASP A 1 168 ? 2.923 -21.260 -15.923 1.00 69.69 168 ASP A CA 1
ATOM 1264 C C . ASP A 1 168 ? 3.513 -22.584 -15.440 1.00 69.69 168 ASP A C 1
ATOM 1266 O O . ASP A 1 168 ? 2.834 -23.606 -15.479 1.00 69.69 168 ASP A O 1
ATOM 1270 N N . SER A 1 169 ? 4.718 -22.551 -14.879 1.00 73.75 169 SER A N 1
ATOM 1271 C CA . SER A 1 169 ? 5.352 -23.691 -14.216 1.00 73.75 169 SER A CA 1
ATOM 1272 C C . SER A 1 169 ? 4.877 -23.922 -12.773 1.00 73.75 169 SER A C 1
ATOM 1274 O O . SER A 1 169 ? 5.322 -24.882 -12.140 1.00 73.75 169 SER A O 1
ATOM 1276 N N . VAL A 1 170 ? 3.994 -23.060 -12.253 1.00 78.44 170 VAL A N 1
ATOM 1277 C CA . VAL A 1 170 ? 3.519 -23.095 -10.866 1.00 78.44 170 VAL A CA 1
ATOM 1278 C C . VAL A 1 170 ? 2.048 -23.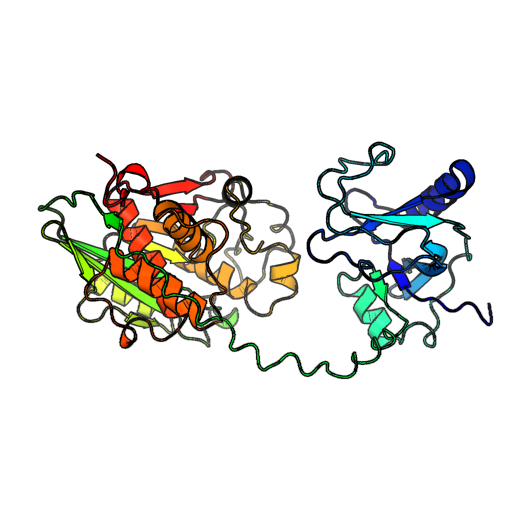505 -10.781 1.00 78.44 170 VAL A C 1
ATOM 1280 O O . VAL A 1 170 ? 1.177 -22.866 -11.379 1.00 78.44 170 VAL A O 1
ATOM 1283 N N . GLU A 1 171 ? 1.774 -24.532 -9.976 1.00 82.94 171 GLU A N 1
ATOM 1284 C CA . GLU A 1 171 ? 0.432 -24.986 -9.617 1.00 82.94 171 GLU A CA 1
ATOM 1285 C C . GLU A 1 171 ? 0.091 -24.572 -8.177 1.00 82.94 171 GLU A C 1
ATOM 1287 O O . GLU A 1 171 ? 0.880 -24.760 -7.248 1.00 82.94 171 GLU A O 1
ATOM 1292 N N . LEU A 1 172 ? -1.104 -24.007 -7.992 1.00 84.69 172 LEU A N 1
ATOM 1293 C CA . LEU A 1 172 ? -1.656 -23.694 -6.678 1.00 84.69 172 LEU A CA 1
ATOM 1294 C C . LEU A 1 172 ? -2.441 -24.895 -6.151 1.00 84.69 172 LEU A C 1
ATOM 1296 O O . LEU A 1 172 ? -3.409 -25.333 -6.769 1.00 84.69 172 LEU A O 1
ATOM 1300 N N . GLN A 1 173 ? -2.048 -25.391 -4.985 1.00 82.94 173 GLN A N 1
ATOM 1301 C CA . GLN A 1 173 ? -2.659 -26.527 -4.314 1.00 82.94 173 GLN A CA 1
ATOM 1302 C C . GLN A 1 173 ? -3.172 -26.099 -2.947 1.00 82.94 173 GLN A C 1
ATOM 1304 O O . GLN A 1 173 ? -2.503 -26.284 -1.939 1.00 82.94 173 GLN A O 1
ATOM 1309 N N . PHE A 1 174 ? -4.375 -25.532 -2.922 1.00 82.62 174 PHE A N 1
ATOM 1310 C CA . PHE A 1 174 ? -5.115 -25.304 -1.687 1.00 82.62 174 PHE A CA 1
ATOM 1311 C C . PHE A 1 174 ? -6.560 -25.769 -1.854 1.00 82.62 174 PHE A C 1
ATOM 1313 O O . PHE A 1 174 ? -7.167 -25.615 -2.915 1.00 82.62 174 PHE A O 1
ATOM 1320 N N . ALA A 1 175 ? -7.106 -26.375 -0.802 1.00 82.50 175 ALA A N 1
ATOM 1321 C CA . ALA A 1 175 ? -8.484 -26.837 -0.786 1.00 82.50 175 ALA A CA 1
ATOM 1322 C C . ALA A 1 175 ? -9.391 -25.721 -0.267 1.00 82.50 175 ALA A C 1
ATOM 1324 O O . ALA A 1 175 ? -9.233 -25.251 0.858 1.00 82.50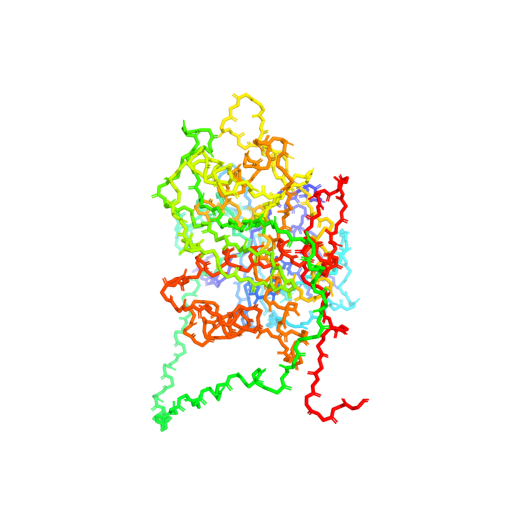 175 ALA A O 1
ATOM 1325 N N . ILE A 1 176 ? -10.363 -25.318 -1.079 1.00 87.31 176 ILE A N 1
ATOM 1326 C CA . ILE A 1 176 ? -11.465 -24.474 -0.622 1.00 87.31 176 ILE A CA 1
ATOM 1327 C C . ILE A 1 176 ? -12.576 -25.410 -0.126 1.00 87.31 176 ILE A C 1
ATOM 1329 O O . ILE A 1 176 ? -12.950 -26.331 -0.862 1.00 87.31 176 ILE A O 1
ATOM 1333 N N . PRO A 1 177 ? -13.114 -25.213 1.089 1.00 86.00 177 PRO A N 1
ATOM 1334 C CA . PRO A 1 177 ? -14.218 -26.029 1.577 1.00 86.00 177 PRO A CA 1
ATOM 1335 C C . PRO A 1 177 ? -15.435 -25.942 0.632 1.00 86.00 177 PRO A C 1
ATOM 1337 O O . PRO A 1 177 ? -15.804 -24.842 0.210 1.00 86.00 177 PRO A O 1
ATOM 1340 N N . PRO A 1 178 ? -16.056 -27.075 0.251 1.00 86.06 178 PRO A N 1
ATOM 1341 C CA . PRO A 1 178 ? -17.146 -27.091 -0.728 1.00 86.06 178 PRO A CA 1
ATOM 1342 C C . PRO A 1 178 ? -18.448 -26.479 -0.193 1.00 86.06 178 PRO A C 1
ATOM 1344 O O . PRO A 1 178 ? -19.333 -26.148 -0.973 1.00 86.06 178 PRO A O 1
ATOM 1347 N N . ASP A 1 179 ? -18.571 -26.349 1.125 1.00 89.38 179 ASP A N 1
ATOM 1348 C CA . ASP A 1 179 ? -19.730 -25.824 1.845 1.00 89.38 179 ASP A CA 1
ATOM 1349 C C . ASP A 1 179 ? -19.715 -24.297 2.015 1.00 89.38 179 ASP A C 1
ATOM 1351 O O . ASP A 1 179 ? -20.710 -23.717 2.453 1.00 89.38 179 ASP A O 1
ATOM 1355 N N . VAL A 1 180 ? -18.624 -23.629 1.635 1.00 89.50 180 VAL A N 1
ATOM 1356 C CA . VAL A 1 180 ? -18.535 -22.166 1.646 1.00 89.50 180 VAL A CA 1
ATOM 1357 C C . VAL A 1 180 ? -19.190 -21.607 0.380 1.00 89.50 180 VAL A C 1
ATOM 1359 O O . VAL A 1 180 ? -18.785 -21.947 -0.727 1.00 89.50 180 VAL A O 1
ATOM 1362 N N . ASP A 1 181 ? -20.190 -20.734 0.543 1.00 94.69 181 ASP A N 1
ATOM 1363 C CA . ASP A 1 181 ? -20.764 -19.887 -0.515 1.00 94.69 181 ASP A CA 1
ATOM 1364 C C . ASP A 1 181 ? -20.866 -18.454 0.015 1.00 94.69 181 ASP A C 1
ATOM 1366 O O . ASP A 1 181 ? -21.851 -18.073 0.653 1.00 94.69 181 ASP A O 1
ATOM 1370 N N . GLU A 1 182 ? -19.815 -17.668 -0.198 1.00 96.12 182 GLU A N 1
ATOM 1371 C CA . GLU A 1 182 ? -19.746 -16.298 0.300 1.00 96.12 182 GLU A CA 1
ATOM 1372 C C . GLU A 1 182 ? -19.084 -15.346 -0.694 1.00 96.12 182 GLU A C 1
ATOM 1374 O O . GLU A 1 182 ? -18.270 -15.734 -1.539 1.00 96.12 182 GLU A O 1
ATOM 1379 N N . PHE A 1 183 ? -19.445 -14.070 -0.578 1.00 98.25 183 PHE A N 1
ATOM 1380 C CA . PHE A 1 183 ? -18.769 -12.988 -1.275 1.00 98.25 183 PHE A CA 1
ATOM 1381 C C . PHE A 1 183 ? -17.761 -12.320 -0.350 1.00 98.25 183 PHE A C 1
ATOM 1383 O O . PHE A 1 183 ? -18.036 -12.084 0.825 1.00 98.25 183 PHE A O 1
ATOM 1390 N N . VAL A 1 184 ? -16.622 -11.943 -0.916 1.00 98.44 184 VAL A N 1
ATOM 1391 C CA . VAL A 1 184 ? -15.651 -11.057 -0.274 1.00 98.44 184 VAL A CA 1
ATOM 1392 C C . VAL A 1 184 ? -15.379 -9.866 -1.179 1.00 98.44 184 VAL A C 1
ATOM 1394 O O . VAL A 1 184 ? -15.474 -9.968 -2.407 1.00 98.44 184 VAL A O 1
ATOM 1397 N N . VAL A 1 185 ? -15.061 -8.721 -0.579 1.00 98.69 185 VAL A N 1
ATOM 1398 C CA . VAL A 1 185 ? -14.872 -7.467 -1.318 1.00 98.69 185 VAL A CA 1
ATOM 1399 C C . VAL A 1 185 ? -13.538 -6.827 -0.961 1.00 98.69 185 VAL A C 1
ATOM 1401 O O . VAL A 1 185 ? -13.220 -6.635 0.206 1.00 98.69 185 VAL A O 1
ATOM 1404 N N . GLY A 1 186 ? -12.760 -6.468 -1.975 1.00 98.44 186 GLY A N 1
ATOM 1405 C CA . GLY A 1 186 ? -11.592 -5.604 -1.851 1.00 98.44 186 GLY A CA 1
ATOM 1406 C C . GLY A 1 186 ? -11.938 -4.167 -2.208 1.00 98.44 186 GLY A C 1
ATOM 1407 O O . GLY A 1 186 ? -12.739 -3.940 -3.115 1.00 98.44 186 GLY A O 1
ATOM 1408 N N . LEU A 1 187 ? -11.338 -3.196 -1.528 1.00 98.06 187 LEU A N 1
ATOM 1409 C CA . LEU A 1 187 ? -11.524 -1.772 -1.796 1.00 98.06 187 LEU A CA 1
ATOM 1410 C C . LEU A 1 187 ? -10.168 -1.075 -1.883 1.00 98.06 187 LEU A C 1
ATOM 1412 O O . LEU A 1 187 ? -9.372 -1.200 -0.958 1.00 98.06 187 LEU A O 1
ATOM 1416 N N . ASP A 1 188 ? -9.959 -0.288 -2.937 1.00 95.62 188 ASP A N 1
ATOM 1417 C CA . ASP A 1 188 ? -8.903 0.728 -2.977 1.00 95.62 188 ASP A CA 1
ATOM 1418 C C . ASP A 1 188 ? -9.538 2.112 -2.753 1.00 95.62 188 ASP A C 1
ATOM 1420 O O . ASP A 1 188 ? -10.151 2.678 -3.667 1.00 95.62 188 ASP A O 1
ATOM 1424 N N . PRO A 1 189 ? -9.519 2.639 -1.516 1.00 92.56 189 PRO A N 1
ATOM 1425 C CA . PRO A 1 189 ? -10.130 3.915 -1.218 1.00 92.56 189 PRO A CA 1
ATOM 1426 C C . PRO A 1 189 ? -9.373 5.040 -1.922 1.00 92.56 189 PRO A C 1
ATOM 1428 O O . PRO A 1 189 ? -8.155 5.064 -2.023 1.00 92.56 189 PRO A O 1
ATOM 1431 N N . THR A 1 190 ? -10.105 6.056 -2.360 1.00 90.50 190 THR A N 1
ATOM 1432 C CA . THR A 1 190 ? -9.527 7.293 -2.896 1.00 90.50 190 THR A CA 1
ATOM 1433 C C . THR A 1 190 ? -9.699 8.419 -1.892 1.00 90.50 190 THR A C 1
ATOM 1435 O O . THR A 1 190 ? -10.618 8.389 -1.076 1.00 90.50 190 THR A O 1
ATOM 1438 N N . ALA A 1 191 ? -8.867 9.457 -1.974 1.00 85.69 191 ALA A N 1
ATOM 1439 C CA . ALA A 1 191 ? -8.995 10.629 -1.110 1.00 85.69 191 ALA A CA 1
ATOM 1440 C C . ALA A 1 191 ? -10.428 11.206 -1.112 1.00 85.69 191 ALA A C 1
ATOM 1442 O O . ALA A 1 191 ? -10.986 11.525 -2.170 1.00 85.69 191 ALA A O 1
ATOM 1443 N N . ALA A 1 192 ? -11.005 11.361 0.083 1.00 87.25 192 ALA A N 1
ATOM 1444 C CA . ALA A 1 192 ? -12.270 12.063 0.286 1.00 87.25 192 ALA A CA 1
ATOM 1445 C C . ALA A 1 192 ? -12.053 13.569 0.524 1.00 87.25 192 ALA A C 1
ATOM 1447 O O . ALA A 1 192 ? -10.941 14.084 0.397 1.00 87.25 192 ALA A O 1
ATOM 1448 N N . THR A 1 193 ? -13.118 14.306 0.832 1.00 86.00 193 THR A N 1
ATOM 1449 C CA . THR A 1 193 ? -13.058 15.733 1.172 1.00 86.00 193 THR A CA 1
ATOM 1450 C C . THR A 1 193 ? -13.388 15.979 2.639 1.00 86.00 193 THR A C 1
ATOM 1452 O O . THR A 1 193 ? -14.258 15.314 3.210 1.00 86.00 193 THR A O 1
ATOM 1455 N N . TRP A 1 194 ? -12.688 16.930 3.255 1.00 82.38 194 TRP A N 1
ATOM 1456 C CA . TRP A 1 194 ? -12.888 17.322 4.653 1.00 82.38 194 TRP A CA 1
ATOM 1457 C C . TRP A 1 194 ? -14.315 17.792 4.908 1.00 82.38 194 TRP A C 1
ATOM 1459 O O . TRP A 1 194 ? -14.936 17.401 5.891 1.00 82.38 194 TRP A O 1
ATOM 1469 N N . GLU A 1 195 ? -14.861 18.524 3.945 1.00 84.81 195 GLU A N 1
ATOM 1470 C CA . GLU A 1 195 ? -16.220 19.052 3.924 1.00 84.81 195 GLU A CA 1
ATOM 1471 C C . GLU A 1 195 ? -17.277 17.940 3.949 1.00 84.81 195 GLU A C 1
ATOM 1473 O O . GLU A 1 195 ? -18.364 18.133 4.481 1.00 84.81 195 GLU A O 1
ATOM 1478 N N . SER A 1 196 ? -16.958 16.759 3.404 1.00 84.94 196 SER A N 1
ATOM 1479 C CA . SER A 1 196 ? -17.838 15.584 3.447 1.00 84.94 196 SER A CA 1
ATOM 1480 C C . SER A 1 196 ? -17.643 14.718 4.693 1.00 84.94 196 SER A C 1
ATOM 1482 O O . SER A 1 196 ? -18.194 13.620 4.753 1.00 84.94 196 SER A O 1
ATOM 1484 N N . ALA A 1 197 ? -16.811 15.142 5.649 1.00 83.88 197 ALA A N 1
ATOM 1485 C CA . ALA A 1 197 ? -16.377 14.310 6.770 1.00 83.88 197 ALA A CA 1
ATOM 1486 C C . ALA A 1 197 ? -15.812 12.948 6.310 1.00 83.88 197 ALA A C 1
ATOM 1488 O O . ALA A 1 197 ? -16.109 11.902 6.882 1.00 83.88 197 ALA A O 1
ATOM 1489 N N . MET A 1 198 ? -15.010 12.965 5.239 1.00 88.50 198 MET A N 1
ATOM 1490 C CA . MET A 1 198 ? -14.414 11.774 4.621 1.00 88.50 198 MET A CA 1
ATOM 1491 C C . MET A 1 198 ? -15.414 10.767 4.015 1.00 88.50 198 MET A C 1
ATOM 1493 O O . MET A 1 198 ? -15.073 9.601 3.831 1.00 88.50 198 MET A O 1
ATOM 1497 N N . THR A 1 199 ? -16.636 11.182 3.672 1.00 89.75 199 THR A N 1
ATOM 1498 C CA . THR A 1 199 ? -17.650 10.274 3.095 1.00 89.75 199 THR A CA 1
ATOM 1499 C C . THR A 1 199 ? -17.761 10.348 1.571 1.00 89.75 199 THR A C 1
ATOM 1501 O O . THR A 1 199 ? -18.301 9.424 0.958 1.00 89.75 199 THR A O 1
ATOM 1504 N N . VAL A 1 200 ? -17.236 11.407 0.941 1.00 93.75 200 VAL A N 1
ATOM 1505 C CA . VAL A 1 200 ? -17.315 11.662 -0.509 1.00 93.75 200 VAL A CA 1
ATOM 1506 C C . VAL A 1 200 ? -15.949 12.081 -1.056 1.00 93.75 200 VAL A C 1
ATOM 1508 O O . VAL A 1 200 ? -15.269 12.919 -0.467 1.00 93.75 200 VAL A O 1
ATOM 1511 N N . GLY A 1 201 ? -15.543 11.522 -2.201 1.00 90.06 201 GLY A N 1
ATOM 1512 C CA . GLY A 1 201 ? -14.298 11.879 -2.897 1.00 90.06 201 GLY A CA 1
ATOM 1513 C C . GLY A 1 201 ? -14.525 12.423 -4.304 1.00 90.06 201 GLY A C 1
ATOM 1514 O O . GLY A 1 201 ? -15.578 12.221 -4.899 1.00 90.06 201 GLY A O 1
ATOM 1515 N N . THR A 1 202 ? -13.526 13.118 -4.857 1.00 89.50 202 THR A N 1
ATOM 1516 C CA . THR A 1 202 ? -13.570 13.626 -6.245 1.00 89.50 202 THR A CA 1
ATOM 1517 C C . THR A 1 202 ? -13.208 12.556 -7.276 1.00 89.50 202 THR A C 1
ATOM 1519 O O . THR A 1 202 ? -13.663 12.614 -8.417 1.00 89.50 202 THR A O 1
ATOM 1522 N N . LYS A 1 203 ? -12.403 11.565 -6.876 1.00 93.19 203 LYS A N 1
ATOM 1523 C CA . LYS A 1 203 ? -12.084 10.359 -7.649 1.00 93.19 203 LYS A CA 1
ATOM 1524 C C . LYS A 1 203 ? -12.947 9.212 -7.130 1.00 93.19 203 LYS A C 1
ATOM 1526 O O . LYS A 1 203 ? -13.054 9.039 -5.916 1.00 93.19 203 LYS A O 1
ATOM 1531 N N . LYS A 1 204 ? -13.533 8.415 -8.025 1.00 96.12 204 LYS A N 1
ATOM 1532 C CA . LYS A 1 204 ? -14.268 7.209 -7.622 1.00 96.12 204 LYS A CA 1
ATOM 1533 C C . LYS A 1 204 ? -13.298 6.149 -7.098 1.00 96.12 204 LYS A C 1
ATOM 1535 O O . LYS A 1 204 ? -12.260 5.942 -7.718 1.00 96.12 204 LYS A O 1
ATOM 1540 N N . MET A 1 205 ? -13.647 5.498 -5.995 1.00 95.81 205 MET A N 1
ATOM 1541 C CA . MET A 1 205 ? -12.874 4.394 -5.424 1.00 95.81 205 MET A CA 1
ATOM 1542 C C . MET A 1 205 ? -13.325 3.055 -6.017 1.00 95.81 205 MET A C 1
ATOM 1544 O O . MET A 1 205 ? -14.532 2.783 -6.000 1.00 95.81 205 MET A O 1
ATOM 1548 N N . PRO A 1 206 ? -12.420 2.242 -6.586 1.00 98.06 206 PRO A N 1
ATOM 1549 C CA . PRO A 1 206 ? -12.784 0.931 -7.095 1.00 98.06 206 PRO A CA 1
ATOM 1550 C C . PRO A 1 206 ? -12.945 -0.086 -5.962 1.00 98.06 206 PRO A C 1
ATOM 1552 O O . PRO A 1 206 ? -12.114 -0.174 -5.059 1.00 98.06 206 PRO A O 1
ATOM 1555 N N . SER A 1 207 ? -14.010 -0.884 -6.038 1.00 98.62 207 SER A N 1
ATOM 1556 C CA . SER A 1 207 ? -14.139 -2.131 -5.286 1.00 98.62 207 SER A CA 1
ATOM 1557 C C . SER A 1 207 ? -14.161 -3.327 -6.227 1.00 98.62 207 SER A C 1
ATOM 1559 O O . SER A 1 207 ? -14.701 -3.244 -7.336 1.00 98.62 207 SER A O 1
ATOM 1561 N N . PHE A 1 208 ? -13.613 -4.450 -5.770 1.00 98.75 208 PHE A N 1
ATOM 1562 C CA . PHE A 1 208 ? -13.593 -5.705 -6.506 1.00 98.75 208 PHE A CA 1
ATOM 1563 C C . PHE A 1 208 ? -14.231 -6.822 -5.682 1.00 98.75 208 PHE A C 1
ATOM 1565 O O . PHE A 1 208 ? -13.881 -7.010 -4.521 1.00 98.75 208 PHE A O 1
ATOM 1572 N N . ALA A 1 209 ? -15.166 -7.563 -6.268 1.00 98.69 209 ALA A N 1
ATOM 1573 C CA . ALA A 1 209 ? -15.892 -8.636 -5.597 1.00 98.69 209 ALA A CA 1
ATOM 1574 C C . ALA A 1 209 ? -15.477 -10.010 -6.131 1.00 98.69 209 ALA A C 1
ATOM 1576 O O . ALA A 1 209 ? -15.493 -10.254 -7.343 1.00 98.69 209 ALA A O 1
ATOM 1577 N N . LEU A 1 210 ? -15.163 -10.915 -5.206 1.00 98.50 210 LEU A N 1
ATOM 1578 C CA . LEU A 1 210 ? -14.899 -12.326 -5.475 1.00 98.50 210 LEU A CA 1
ATOM 1579 C C . LEU A 1 210 ? -15.949 -13.189 -4.782 1.00 98.50 210 LEU A C 1
ATOM 1581 O O . LEU A 1 210 ? -16.495 -12.804 -3.747 1.00 98.50 210 LEU A O 1
ATOM 1585 N N . ARG A 1 211 ? -16.209 -14.367 -5.347 1.00 97.50 211 ARG A N 1
ATOM 1586 C CA . ARG A 1 211 ? -17.061 -15.392 -4.747 1.00 97.50 211 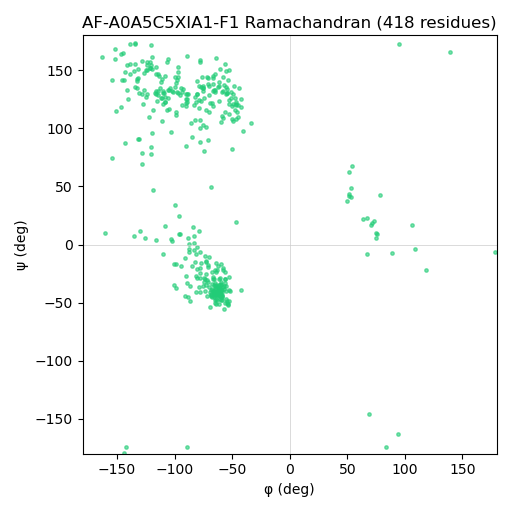ARG A CA 1
ATOM 1587 C C . ARG A 1 211 ? -16.236 -16.631 -4.438 1.00 97.50 211 ARG A C 1
ATOM 1589 O O . ARG A 1 211 ? -15.543 -17.146 -5.319 1.00 97.50 211 ARG A O 1
ATOM 1596 N N . ILE A 1 212 ? -16.353 -17.109 -3.208 1.00 95.81 212 ILE A N 1
ATOM 1597 C CA . ILE A 1 212 ? -15.827 -18.396 -2.758 1.00 95.81 212 ILE A CA 1
ATOM 1598 C C . ILE A 1 212 ? -17.004 -19.363 -2.800 1.00 95.81 212 ILE A C 1
ATOM 1600 O O . ILE A 1 212 ? -17.970 -19.159 -2.069 1.00 95.81 212 ILE A O 1
ATOM 1604 N N . LYS A 1 213 ? -16.971 -20.341 -3.710 1.00 94.56 213 LYS A N 1
ATOM 1605 C CA . LYS A 1 213 ? -18.068 -21.296 -3.896 1.00 94.56 213 LYS A CA 1
ATOM 1606 C C . LYS A 1 213 ? -17.605 -22.619 -4.495 1.00 94.56 213 LYS A C 1
ATOM 1608 O O . LYS A 1 213 ? -16.789 -22.617 -5.412 1.00 94.56 213 LYS A O 1
ATOM 1613 N N . ASP A 1 214 ? -18.180 -23.730 -4.028 1.00 89.94 214 ASP A N 1
ATOM 1614 C CA . ASP A 1 214 ? -18.016 -25.074 -4.608 1.00 89.94 214 ASP A CA 1
ATOM 1615 C C . ASP A 1 214 ? -16.535 -25.466 -4.766 1.00 89.94 214 ASP A C 1
ATOM 1617 O O . ASP A 1 214 ? -16.102 -26.002 -5.790 1.00 89.94 214 ASP A O 1
ATOM 1621 N N . GLY A 1 215 ? -15.727 -25.133 -3.757 1.00 87.88 215 GLY A N 1
ATOM 1622 C CA . GLY A 1 215 ? -14.293 -25.403 -3.769 1.00 87.88 215 GLY A CA 1
ATOM 1623 C C . GLY A 1 215 ? -13.484 -24.524 -4.733 1.00 87.88 215 GLY A C 1
ATOM 1624 O O . GLY A 1 215 ? -12.367 -24.889 -5.096 1.00 87.88 215 GLY A O 1
ATOM 1625 N N . ARG A 1 216 ? -14.026 -23.384 -5.179 1.00 91.94 216 ARG A N 1
ATOM 1626 C CA . ARG A 1 216 ? -13.386 -22.491 -6.154 1.00 91.94 216 ARG A CA 1
ATOM 1627 C C . ARG A 1 216 ? -13.478 -21.026 -5.749 1.00 91.94 216 ARG A C 1
ATOM 1629 O O . ARG A 1 216 ? -14.448 -20.583 -5.138 1.00 91.94 216 ARG A O 1
ATOM 1636 N N . LEU A 1 217 ? -12.468 -20.267 -6.162 1.00 95.38 217 LEU A N 1
ATOM 1637 C CA . LEU A 1 217 ? -12.495 -18.812 -6.170 1.00 95.38 217 LEU A CA 1
ATOM 1638 C C . LEU A 1 217 ? -12.871 -18.343 -7.578 1.00 95.38 217 LEU A C 1
ATOM 1640 O O . LEU A 1 217 ? -12.297 -18.803 -8.564 1.00 95.38 217 LEU A O 1
ATOM 1644 N N . SER A 1 218 ? -13.838 -17.438 -7.681 1.00 96.25 218 SER A N 1
ATOM 1645 C CA . SER A 1 218 ? -14.303 -16.902 -8.962 1.00 96.25 218 SER A CA 1
ATOM 1646 C C . SER A 1 218 ? -14.552 -15.402 -8.879 1.00 96.25 218 SER A C 1
ATOM 1648 O O . SER A 1 218 ? -14.799 -14.846 -7.806 1.00 96.25 218 SER A O 1
ATOM 1650 N N . VAL A 1 219 ? -14.480 -14.731 -10.027 1.00 97.38 219 VAL A N 1
ATOM 1651 C CA . VAL A 1 219 ? -14.910 -13.334 -10.139 1.00 97.38 219 VAL A CA 1
ATOM 1652 C C . VAL A 1 219 ? -16.437 -13.269 -10.037 1.00 97.38 219 VAL A C 1
ATOM 1654 O O . VAL A 1 219 ? -17.136 -14.099 -10.618 1.00 97.38 219 VAL A O 1
ATOM 1657 N N . ALA A 1 220 ? -16.975 -12.294 -9.300 1.00 96.25 220 ALA A N 1
ATOM 1658 C CA . ALA A 1 220 ? -18.418 -12.052 -9.303 1.00 96.25 220 ALA A CA 1
ATOM 1659 C C . ALA A 1 220 ? -18.900 -11.615 -10.704 1.00 96.25 220 ALA A C 1
ATOM 1661 O O . ALA A 1 220 ? -18.108 -11.127 -11.505 1.00 96.25 220 ALA A O 1
ATOM 1662 N N . GLU A 1 221 ? -20.203 -11.730 -10.991 1.00 94.12 221 GLU A N 1
ATOM 1663 C CA . GLU A 1 221 ? -20.784 -11.360 -12.298 1.00 94.12 221 GLU A CA 1
ATOM 1664 C C . GLU A 1 221 ? -20.500 -9.896 -12.683 1.00 94.12 221 GLU A C 1
ATOM 1666 O O . GLU A 1 221 ? -20.195 -9.583 -13.831 1.00 94.12 221 GLU A O 1
ATOM 1671 N N . SER A 1 222 ? -20.539 -8.994 -11.700 1.00 95.62 222 SER A N 1
ATOM 1672 C CA . SER A 1 222 ? -20.124 -7.595 -11.833 1.00 95.62 222 SER A CA 1
ATOM 1673 C C . SER A 1 222 ? -18.991 -7.318 -10.850 1.00 95.62 222 SER A C 1
ATOM 1675 O O . SER A 1 222 ? -19.248 -6.766 -9.777 1.00 95.62 222 SER A O 1
ATOM 1677 N N . PRO A 1 223 ? -17.748 -7.731 -11.158 1.00 97.38 223 PRO A N 1
ATOM 1678 C CA . PRO A 1 223 ? -16.699 -7.815 -10.152 1.00 97.38 223 PRO A CA 1
ATOM 1679 C C . PRO A 1 223 ? -16.190 -6.431 -9.751 1.00 97.38 223 PRO A C 1
ATOM 1681 O O . PRO A 1 223 ? -16.044 -6.174 -8.562 1.00 97.38 223 PRO A O 1
ATOM 1684 N N . LEU A 1 224 ? -16.032 -5.509 -10.704 1.00 98.38 224 LEU A N 1
ATOM 1685 C CA . LEU A 1 224 ? -15.608 -4.130 -10.458 1.00 98.38 224 LEU A CA 1
ATOM 1686 C C . LEU A 1 224 ? -16.813 -3.194 -10.282 1.00 98.38 224 LEU A C 1
ATOM 1688 O O . LEU A 1 224 ? -17.718 -3.186 -11.118 1.00 98.38 224 LEU A O 1
ATOM 1692 N N . ALA A 1 225 ? -16.787 -2.343 -9.256 1.00 98.38 225 ALA A N 1
ATOM 1693 C CA . ALA A 1 225 ? -17.625 -1.145 -9.185 1.00 98.38 225 ALA A CA 1
ATOM 1694 C C . ALA A 1 225 ? -16.828 0.075 -8.746 1.00 98.38 225 ALA A C 1
ATOM 1696 O O . ALA A 1 225 ? -15.799 -0.039 -8.092 1.00 98.38 225 ALA A O 1
ATOM 1697 N N . LEU A 1 226 ? -17.324 1.253 -9.122 1.00 98.06 226 LEU A N 1
ATOM 1698 C CA . LEU A 1 226 ? -16.676 2.532 -8.866 1.00 98.06 226 LEU A CA 1
ATOM 1699 C C . LEU A 1 226 ? -17.574 3.398 -7.991 1.00 98.06 226 LEU A C 1
ATOM 1701 O O . LEU A 1 226 ? -18.630 3.841 -8.448 1.00 98.06 226 LEU A O 1
ATOM 1705 N N . HIS A 1 227 ? -17.111 3.697 -6.783 1.00 97.69 227 HIS A N 1
ATOM 1706 C CA . HIS A 1 227 ? -17.915 4.356 -5.762 1.00 97.69 227 HIS A CA 1
ATOM 1707 C C . HIS A 1 227 ? -17.538 5.812 -5.573 1.00 97.69 227 HIS A C 1
ATOM 1709 O O . HIS A 1 227 ? -16.364 6.153 -5.430 1.00 97.69 227 HIS A O 1
ATOM 1715 N N . LEU A 1 228 ? -18.537 6.691 -5.535 1.00 94.25 228 LEU A N 1
ATOM 1716 C CA . LEU A 1 228 ? -18.302 8.098 -5.201 1.00 94.25 228 LEU A CA 1
ATOM 1717 C C . LEU A 1 228 ? -18.336 8.329 -3.683 1.00 94.25 228 LEU A C 1
ATOM 1719 O O . LEU A 1 228 ? -17.549 9.120 -3.155 1.00 94.25 228 LEU A O 1
ATOM 1723 N N . THR A 1 229 ? -19.212 7.608 -2.979 1.00 97.19 229 THR A N 1
ATOM 1724 C CA . THR A 1 229 ? -19.463 7.767 -1.541 1.00 97.19 229 THR A CA 1
ATOM 1725 C C . THR A 1 229 ? -19.195 6.473 -0.777 1.00 97.19 229 THR A C 1
ATOM 1727 O O . THR A 1 229 ? -19.254 5.384 -1.348 1.00 97.19 229 THR A O 1
ATOM 1730 N N . ASN A 1 230 ? -18.923 6.574 0.526 1.00 96.81 230 ASN A N 1
ATOM 1731 C CA . ASN A 1 230 ? -18.801 5.389 1.383 1.00 96.81 230 ASN A CA 1
ATOM 1732 C C . ASN A 1 230 ? -20.119 4.607 1.452 1.00 96.81 230 ASN A C 1
ATOM 1734 O O . ASN A 1 230 ? -20.107 3.382 1.449 1.00 96.81 230 ASN A O 1
ATOM 1738 N N . ASN A 1 231 ? -21.259 5.307 1.454 1.00 97.62 231 ASN A N 1
ATOM 1739 C CA . ASN A 1 231 ? -22.573 4.668 1.492 1.00 97.62 231 ASN A CA 1
ATOM 1740 C C . ASN A 1 231 ? -22.849 3.824 0.241 1.00 97.62 231 ASN A C 1
ATOM 1742 O O . ASN A 1 231 ? -23.383 2.731 0.358 1.00 97.62 231 ASN A O 1
ATOM 1746 N N . ASP A 1 232 ? -22.464 4.304 -0.944 1.00 97.69 232 ASP A N 1
ATOM 1747 C CA . ASP A 1 232 ? -22.581 3.542 -2.196 1.00 97.69 232 ASP A CA 1
ATOM 1748 C C . ASP A 1 232 ? -21.751 2.246 -2.149 1.00 97.69 232 ASP A C 1
ATOM 1750 O O . ASP A 1 232 ? -22.212 1.174 -2.540 1.00 97.69 232 ASP A O 1
ATOM 1754 N N . PHE A 1 233 ? -20.551 2.316 -1.570 1.00 98.25 233 PHE A N 1
ATOM 1755 C CA . PHE A 1 233 ? -19.740 1.130 -1.321 1.00 98.25 233 PHE A CA 1
ATOM 1756 C C . PHE A 1 233 ? -20.396 0.161 -0.329 1.00 98.25 233 PHE A C 1
ATOM 1758 O O . PHE A 1 233 ? -20.553 -1.018 -0.644 1.00 98.25 233 PHE A O 1
ATOM 1765 N N . TRP A 1 234 ? -20.833 0.636 0.841 1.00 98.12 234 TRP A N 1
ATOM 1766 C CA . TRP A 1 234 ? -21.469 -0.228 1.839 1.00 98.12 234 TRP A CA 1
ATOM 1767 C C . TRP A 1 234 ? -22.797 -0.815 1.361 1.00 98.12 234 TRP A C 1
ATOM 1769 O O . TRP A 1 234 ? -23.097 -1.963 1.683 1.00 98.12 234 TRP A O 1
ATOM 1779 N N . GLN A 1 235 ? -23.560 -0.082 0.549 1.00 98.12 235 GLN A N 1
ATOM 1780 C CA . GLN A 1 235 ? -24.758 -0.609 -0.098 1.00 98.12 235 GLN A CA 1
ATOM 1781 C C . GLN A 1 235 ? -24.407 -1.809 -0.980 1.00 98.12 235 GLN A C 1
ATOM 1783 O O . GLN A 1 235 ? -25.005 -2.866 -0.819 1.00 98.12 235 GLN A O 1
ATOM 1788 N N . ARG A 1 236 ? -23.372 -1.701 -1.825 1.00 97.94 236 ARG A N 1
ATOM 1789 C CA . ARG A 1 236 ? -22.896 -2.828 -2.641 1.00 97.94 236 ARG A CA 1
ATOM 1790 C C . ARG A 1 236 ? -22.451 -4.020 -1.792 1.00 97.94 236 ARG A C 1
ATOM 1792 O O . ARG A 1 236 ? -22.774 -5.153 -2.135 1.00 97.94 236 ARG A O 1
ATOM 1799 N N . VAL A 1 237 ? -21.709 -3.783 -0.709 1.00 98.38 237 VAL A N 1
ATOM 1800 C CA . VAL A 1 237 ? -21.266 -4.847 0.213 1.00 98.38 237 VAL A CA 1
ATOM 1801 C C . VAL A 1 237 ? -22.476 -5.584 0.805 1.00 98.38 237 VAL A C 1
ATOM 1803 O O . VAL A 1 237 ? -22.494 -6.815 0.825 1.00 98.38 237 VAL A O 1
ATOM 1806 N N . ASN A 1 238 ? -23.516 -4.848 1.206 1.00 97.75 238 ASN A N 1
ATOM 1807 C CA . ASN A 1 238 ? -24.765 -5.414 1.719 1.00 97.75 238 ASN A CA 1
ATOM 1808 C C . ASN A 1 238 ? -25.574 -6.155 0.642 1.00 97.75 238 ASN A C 1
ATOM 1810 O O . ASN A 1 238 ? -26.073 -7.248 0.906 1.00 97.75 238 ASN A O 1
ATOM 1814 N N . ASP A 1 239 ? -25.677 -5.602 -0.568 1.00 97.62 239 ASP A N 1
ATOM 1815 C CA . ASP A 1 239 ? -26.403 -6.212 -1.690 1.00 97.62 239 ASP A CA 1
ATOM 1816 C C . ASP A 1 239 ? -25.775 -7.551 -2.100 1.00 97.62 239 ASP A C 1
ATOM 1818 O O . ASP A 1 239 ? -26.480 -8.527 -2.359 1.00 97.62 239 ASP A O 1
ATOM 1822 N N . LEU A 1 240 ? -24.439 -7.616 -2.093 1.00 97.50 240 LEU A N 1
ATOM 1823 C CA . LEU A 1 240 ? -23.679 -8.848 -2.309 1.00 97.50 240 LEU A CA 1
ATOM 1824 C C . LEU A 1 240 ? -23.740 -9.806 -1.115 1.00 97.50 240 LEU A C 1
ATOM 1826 O O . LEU A 1 240 ? -23.358 -10.965 -1.259 1.00 97.50 240 LEU A O 1
ATOM 1830 N N . LYS A 1 241 ? -24.198 -9.341 0.056 1.00 97.00 241 LYS A N 1
ATOM 1831 C CA . LYS A 1 241 ? -24.103 -10.058 1.337 1.00 97.00 241 LYS A CA 1
ATOM 1832 C C . LYS A 1 241 ? -22.674 -10.531 1.605 1.00 97.00 241 LYS A C 1
ATOM 1834 O O . LYS A 1 241 ? -22.453 -11.682 1.980 1.00 97.00 241 LYS A O 1
ATOM 1839 N N . ALA A 1 242 ? -21.703 -9.657 1.350 1.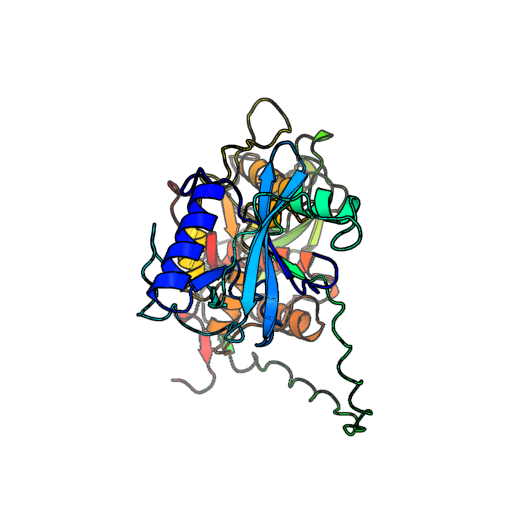00 97.31 242 ALA A N 1
ATOM 1840 C CA . ALA A 1 242 ? -20.306 -10.008 1.531 1.00 97.31 242 ALA A CA 1
ATOM 1841 C C . ALA A 1 242 ? -20.006 -10.263 3.013 1.00 97.31 242 ALA A C 1
ATOM 1843 O O . ALA A 1 242 ? -20.412 -9.488 3.881 1.00 97.31 242 ALA A O 1
ATOM 1844 N N . SER A 1 243 ? -19.306 -11.360 3.292 1.00 96.44 243 SER A N 1
ATOM 1845 C CA . SER A 1 243 ? -18.962 -11.759 4.656 1.00 96.44 243 SER A CA 1
ATOM 1846 C C . SER A 1 243 ? -17.760 -10.989 5.194 1.00 96.44 243 SER A C 1
ATOM 1848 O O . SER A 1 243 ? -17.682 -10.750 6.397 1.00 96.44 243 SER A O 1
ATOM 1850 N N . LEU A 1 244 ? -16.854 -10.563 4.308 1.00 97.62 244 LEU A N 1
ATOM 1851 C CA . LEU A 1 244 ? -15.626 -9.869 4.672 1.00 97.62 244 LEU A CA 1
ATOM 1852 C C . LEU A 1 244 ? -15.225 -8.826 3.625 1.00 97.62 244 LEU A C 1
ATOM 1854 O O . LEU A 1 244 ? -15.308 -9.056 2.413 1.00 97.62 244 LEU A O 1
ATOM 1858 N N . THR A 1 245 ? -14.720 -7.696 4.117 1.00 97.88 245 THR A N 1
ATOM 1859 C CA . THR A 1 245 ? -14.147 -6.618 3.310 1.00 97.88 245 THR A CA 1
ATOM 1860 C C . THR A 1 245 ? -12.664 -6.422 3.632 1.00 97.88 245 THR A C 1
ATOM 1862 O O . THR A 1 245 ? -12.293 -6.259 4.792 1.00 97.88 245 THR A O 1
ATOM 1865 N N . CYS A 1 246 ? -11.805 -6.366 2.616 1.00 97.44 246 CYS A N 1
ATOM 1866 C CA . CYS A 1 246 ? -10.404 -5.975 2.758 1.00 97.44 246 CYS A CA 1
ATOM 1867 C C . CYS A 1 246 ? -10.169 -4.590 2.144 1.00 97.44 246 CYS A C 1
ATOM 1869 O O . CYS A 1 246 ? -10.528 -4.345 0.993 1.00 97.44 246 CYS A O 1
ATOM 1871 N N . ILE A 1 247 ? -9.587 -3.676 2.915 1.00 95.12 247 ILE A N 1
ATOM 1872 C CA . ILE A 1 247 ? -9.367 -2.283 2.509 1.00 95.12 247 ILE A CA 1
ATOM 1873 C C . ILE A 1 247 ? -7.867 -2.054 2.291 1.00 95.12 247 ILE A C 1
ATOM 1875 O O . ILE A 1 247 ? -7.059 -2.419 3.149 1.00 95.12 247 ILE A O 1
ATOM 1879 N N . ASP A 1 248 ? -7.504 -1.439 1.163 1.00 91.06 248 ASP A N 1
ATOM 1880 C CA . ASP A 1 248 ? -6.171 -0.877 0.929 1.00 91.06 248 ASP A CA 1
ATOM 1881 C C . ASP A 1 248 ? -5.999 0.395 1.767 1.00 91.06 248 ASP A C 1
ATOM 1883 O O . ASP A 1 248 ? -6.519 1.468 1.452 1.00 91.06 248 ASP A O 1
ATOM 1887 N N . GLY A 1 249 ? -5.292 0.271 2.883 1.00 76.00 249 GLY A N 1
ATOM 1888 C CA . GLY A 1 249 ? -4.885 1.419 3.678 1.00 76.00 249 GLY A CA 1
ATOM 1889 C C . GLY A 1 249 ? -5.010 1.217 5.183 1.00 76.00 249 GLY A C 1
ATOM 1890 O O . GLY A 1 249 ? -5.674 0.293 5.652 1.00 76.00 249 GLY A O 1
ATOM 1891 N N . PRO A 1 250 ? -4.385 2.115 5.957 1.00 66.50 250 PRO A N 1
ATOM 1892 C CA . PRO A 1 250 ? -4.175 1.938 7.388 1.00 66.50 250 PRO A CA 1
ATOM 1893 C C . PRO A 1 250 ? -5.466 1.770 8.199 1.00 66.50 250 PRO A C 1
ATOM 1895 O O . PRO A 1 250 ? -6.380 2.593 8.123 1.00 66.50 250 PRO A O 1
ATOM 1898 N N . CYS A 1 251 ? -5.491 0.741 9.049 1.00 62.97 251 CYS A N 1
ATOM 1899 C CA . CYS A 1 251 ? -6.441 0.515 10.129 1.00 62.97 251 CYS A CA 1
ATOM 1900 C C . CYS A 1 251 ? -5.869 0.999 11.478 1.00 62.97 251 CYS A C 1
ATOM 1902 O O . CYS A 1 251 ? -4.658 1.113 11.687 1.00 62.97 251 CYS A O 1
ATOM 1904 N N . GLY A 1 252 ? -6.768 1.370 12.390 1.00 52.12 252 GLY A N 1
ATOM 1905 C CA . GLY A 1 252 ? -6.452 2.106 13.614 1.00 52.12 252 GLY A CA 1
ATOM 1906 C C . GLY A 1 252 ? -5.526 1.388 14.607 1.00 52.12 252 GLY A C 1
ATOM 1907 O O . GLY A 1 252 ? -5.718 0.222 14.925 1.00 52.12 252 GLY A O 1
ATOM 1908 N N . THR A 1 253 ? -4.548 2.143 15.122 1.00 41.41 253 THR A N 1
ATOM 1909 C CA . THR A 1 253 ? -4.402 2.590 16.537 1.00 41.41 253 THR A CA 1
ATOM 1910 C C . THR A 1 253 ? -3.122 3.413 16.762 1.00 41.41 253 THR A C 1
ATOM 1912 O O . THR A 1 253 ? -3.019 4.040 17.808 1.00 41.41 253 THR A O 1
ATOM 1915 N N . ASN A 1 254 ? -2.236 3.525 15.762 1.00 39.41 254 ASN A N 1
ATOM 1916 C CA . ASN A 1 254 ? -1.051 4.402 15.734 1.00 39.41 254 ASN A CA 1
ATOM 1917 C C . ASN A 1 254 ? -0.888 5.148 14.392 1.00 39.41 254 ASN A C 1
ATOM 1919 O O . ASN A 1 254 ? 0.117 5.815 14.174 1.00 39.41 254 ASN A O 1
ATOM 1923 N N . GLY A 1 255 ? -1.872 5.039 13.494 1.00 44.31 255 GLY A N 1
ATOM 1924 C CA . GLY A 1 255 ? -2.061 6.026 12.434 1.00 44.31 255 GLY A CA 1
ATOM 1925 C C . GLY A 1 255 ? -2.743 7.284 12.998 1.00 44.31 255 GLY A C 1
ATOM 1926 O O . GLY A 1 255 ? -3.414 7.190 14.033 1.00 44.31 255 GLY A O 1
ATOM 1927 N N . PRO A 1 256 ? -2.591 8.446 12.344 1.00 38.28 256 PRO A N 1
ATOM 1928 C CA . PRO A 1 256 ? -3.175 9.713 12.786 1.00 38.28 256 PRO A CA 1
ATOM 1929 C C . PRO A 1 256 ? -4.685 9.557 13.023 1.00 38.28 256 PRO A C 1
ATOM 1931 O O . PRO A 1 256 ? -5.413 9.083 12.152 1.00 38.28 256 PRO A O 1
ATOM 1934 N N . ARG A 1 257 ? -5.157 9.895 14.230 1.00 37.50 257 ARG A N 1
ATOM 1935 C CA . ARG A 1 257 ? -6.571 9.753 14.618 1.00 37.50 257 ARG A CA 1
ATOM 1936 C C . ARG A 1 257 ? -7.403 10.903 14.048 1.00 37.50 257 ARG A C 1
ATOM 1938 O O . ARG A 1 257 ? -7.013 12.062 14.157 1.00 37.50 257 ARG A O 1
ATOM 1945 N N . LEU A 1 258 ? -8.583 10.584 13.516 1.00 37.19 258 LEU A N 1
ATOM 1946 C CA . LEU A 1 258 ? -9.658 11.559 13.320 1.00 37.19 258 LEU A CA 1
ATOM 1947 C C . LEU A 1 258 ? -10.328 11.816 14.674 1.00 37.19 258 LEU A C 1
ATOM 1949 O O . LEU A 1 258 ? -10.767 10.866 15.318 1.00 37.19 258 LEU A O 1
ATOM 1953 N N . LEU A 1 259 ? -10.383 13.074 15.116 1.00 34.59 259 LEU A N 1
ATOM 1954 C CA . LEU A 1 259 ? -11.125 13.453 16.320 1.00 34.59 259 LEU A CA 1
ATOM 1955 C C . LEU A 1 259 ? -12.630 13.484 16.028 1.00 34.59 259 LEU A C 1
ATOM 1957 O O . LEU A 1 259 ? -13.050 13.926 14.959 1.00 34.59 259 LEU A O 1
ATOM 1961 N N . ASP A 1 260 ? -13.436 13.084 17.014 1.00 36.75 260 ASP A N 1
ATOM 1962 C CA . ASP A 1 260 ? -14.902 12.981 16.908 1.00 36.75 260 ASP A CA 1
ATOM 1963 C C . ASP A 1 260 ? -15.604 14.312 16.577 1.00 36.75 260 ASP A C 1
ATOM 1965 O O . ASP A 1 260 ? -16.760 14.312 16.158 1.00 36.75 260 ASP A O 1
ATOM 1969 N N . ALA A 1 261 ? -14.926 15.453 16.758 1.00 33.25 261 ALA A N 1
ATOM 1970 C CA . ALA A 1 261 ? -15.532 16.770 16.604 1.00 33.25 261 ALA A CA 1
ATOM 1971 C C . ALA A 1 261 ? -15.428 17.368 15.189 1.00 33.25 261 ALA A C 1
ATOM 1973 O O . ALA A 1 261 ? -16.431 17.900 14.739 1.00 33.25 261 ALA A O 1
ATOM 1974 N N . TYR A 1 262 ? -14.292 17.319 14.475 1.00 33.19 262 TYR A N 1
ATOM 1975 C CA . TYR A 1 262 ? -14.145 17.978 13.160 1.00 33.19 262 TYR A CA 1
ATOM 1976 C C . TYR A 1 262 ? -12.948 17.467 12.339 1.00 33.19 262 TYR A C 1
ATOM 1978 O O . TYR A 1 262 ? -11.982 16.925 12.861 1.00 33.19 262 TYR A O 1
ATOM 1986 N N . SER A 1 263 ? -13.030 17.759 11.038 1.00 39.34 263 SER A N 1
ATOM 1987 C CA . SER A 1 263 ? -12.097 17.669 9.903 1.00 39.34 263 SER A CA 1
ATOM 1988 C C . SER A 1 263 ? -10.654 18.187 10.068 1.00 39.34 263 SER A C 1
ATOM 1990 O O . SER A 1 263 ? -10.002 18.486 9.068 1.00 39.34 263 SER A O 1
ATOM 1992 N N . ALA A 1 264 ? -10.145 18.342 11.285 1.00 36.38 264 ALA A N 1
ATOM 1993 C CA . ALA A 1 264 ? -8.766 18.741 11.526 1.00 36.38 264 ALA A CA 1
ATOM 1994 C C . ALA A 1 264 ? -7.980 17.549 12.074 1.00 36.38 264 ALA A C 1
ATOM 1996 O O . ALA A 1 264 ? -8.345 16.948 13.085 1.00 36.38 264 ALA A O 1
ATOM 1997 N N . TRP A 1 265 ? -6.914 17.211 11.353 1.00 42.97 265 TRP A N 1
ATOM 1998 C CA . TRP A 1 265 ? -5.870 16.293 11.786 1.00 42.97 265 TRP A CA 1
ATOM 1999 C C . TRP A 1 265 ? -5.304 16.723 13.140 1.00 42.97 265 TRP A C 1
ATOM 2001 O O . TRP A 1 265 ? -5.131 17.913 13.392 1.00 42.97 265 TRP A O 1
ATOM 2011 N N . ALA A 1 266 ? -5.009 15.754 14.001 1.00 39.19 266 ALA A N 1
ATOM 2012 C CA . ALA A 1 266 ? -4.319 16.003 15.256 1.00 39.19 266 ALA A CA 1
ATOM 2013 C C . ALA A 1 266 ? -2.804 16.085 14.971 1.00 39.19 266 ALA A C 1
ATOM 2015 O O . ALA A 1 266 ? -2.176 15.068 14.655 1.00 39.19 266 ALA A O 1
ATOM 2016 N N . ASP A 1 267 ? -2.227 17.290 15.028 1.00 37.88 267 ASP A N 1
ATOM 2017 C CA . ASP A 1 267 ? -0.790 17.547 14.802 1.00 37.88 267 ASP A CA 1
ATOM 2018 C C . ASP A 1 267 ? 0.119 16.747 15.765 1.00 37.88 267 ASP A C 1
ATOM 2020 O O . ASP A 1 267 ? 1.281 16.477 15.468 1.00 37.88 267 ASP A O 1
ATOM 2024 N N . ASP A 1 268 ? -0.427 16.313 16.901 1.00 35.25 268 ASP A N 1
ATOM 2025 C CA . ASP A 1 268 ? 0.200 15.540 17.976 1.00 35.25 268 ASP A CA 1
ATOM 2026 C C . ASP A 1 268 ? 0.069 14.006 17.817 1.00 35.25 268 ASP A C 1
ATOM 2028 O O . ASP A 1 268 ? 0.772 13.247 18.487 1.00 35.25 268 ASP A O 1
ATOM 2032 N N . GLY A 1 269 ? -0.767 13.517 16.892 1.00 39.34 269 GLY A N 1
ATOM 2033 C CA . GLY A 1 269 ? -0.996 12.085 16.640 1.00 39.34 269 GLY A CA 1
ATOM 2034 C C . GLY A 1 269 ? 0.022 11.397 15.715 1.00 39.34 269 GLY A C 1
ATOM 2035 O O . GLY A 1 269 ? -0.199 10.254 15.313 1.00 39.34 269 GLY A O 1
ATOM 2036 N N . CYS A 1 270 ? 1.109 12.078 15.337 1.00 39.78 270 CYS A N 1
ATOM 2037 C CA . CYS A 1 270 ? 1.936 11.741 14.167 1.00 39.78 270 CYS A CA 1
ATOM 2038 C C . CYS A 1 270 ? 3.328 11.143 14.476 1.00 39.78 270 CYS A C 1
ATOM 2040 O O . CYS A 1 270 ? 4.188 11.105 13.595 1.00 39.78 270 CYS A O 1
ATOM 2042 N N . HIS A 1 271 ? 3.573 10.665 15.699 1.00 39.66 271 HIS A N 1
ATOM 2043 C CA . HIS A 1 271 ? 4.891 10.153 16.119 1.00 39.66 271 HIS A CA 1
ATOM 2044 C C . HIS A 1 271 ? 5.010 8.619 16.181 1.00 39.66 271 HIS A C 1
ATOM 2046 O O . HIS A 1 271 ? 6.044 8.103 16.600 1.00 39.66 271 HIS A O 1
ATOM 2052 N N . GLY A 1 272 ? 3.980 7.873 15.774 1.00 45.53 272 GLY A N 1
ATOM 2053 C CA . GLY A 1 272 ? 3.986 6.411 15.838 1.00 45.53 272 GLY A CA 1
ATOM 2054 C C . GLY A 1 272 ? 4.526 5.754 14.568 1.00 45.53 272 GLY A C 1
ATOM 2055 O O . GLY A 1 272 ? 3.921 5.866 13.507 1.00 45.53 272 GLY A O 1
ATOM 2056 N N . THR A 1 273 ? 5.613 4.992 14.671 1.00 51.12 273 THR A N 1
ATOM 2057 C CA . THR A 1 273 ? 5.860 3.862 13.764 1.00 51.12 273 THR A CA 1
ATOM 2058 C C . THR A 1 273 ? 4.852 2.757 14.092 1.00 51.12 273 THR A C 1
ATOM 2060 O O . THR A 1 273 ? 4.729 2.374 15.257 1.00 51.12 273 THR A O 1
ATOM 2063 N N . ARG A 1 274 ? 4.122 2.225 13.101 1.00 63.06 274 ARG A N 1
ATOM 2064 C CA . ARG A 1 274 ? 3.258 1.052 13.323 1.00 63.06 274 ARG A CA 1
ATOM 2065 C C . ARG A 1 274 ? 4.128 -0.199 13.430 1.00 63.06 274 ARG A C 1
ATOM 2067 O O . ARG A 1 274 ? 5.015 -0.411 12.603 1.00 63.06 274 ARG A O 1
ATOM 2074 N N . ASP A 1 275 ? 3.838 -1.064 14.400 1.00 69.62 275 ASP A N 1
ATOM 2075 C CA . ASP A 1 275 ? 4.550 -2.343 14.538 1.00 69.62 275 ASP A CA 1
ATOM 2076 C C . ASP A 1 275 ? 4.432 -3.187 13.263 1.00 69.62 275 ASP A C 1
ATOM 2078 O O . ASP A 1 275 ? 5.387 -3.854 12.871 1.00 69.62 275 ASP A O 1
ATOM 2082 N N . SER A 1 276 ? 3.273 -3.132 12.598 1.00 72.00 276 SER A N 1
ATOM 2083 C CA . SER A 1 276 ? 3.020 -3.827 11.334 1.00 72.00 276 SER A CA 1
ATOM 2084 C C . SER A 1 276 ? 3.981 -3.389 10.233 1.00 72.00 276 SER A C 1
ATOM 2086 O O . SER A 1 276 ? 4.563 -4.229 9.554 1.00 72.00 276 SER A O 1
ATOM 2088 N N . GLU A 1 277 ? 4.205 -2.085 10.093 1.00 67.50 277 GLU A N 1
ATOM 2089 C CA . GLU A 1 277 ? 5.114 -1.515 9.099 1.00 67.50 277 GLU A CA 1
ATOM 2090 C C . GLU A 1 277 ? 6.576 -1.845 9.414 1.00 67.50 277 GLU A C 1
ATOM 2092 O O . GLU A 1 277 ? 7.330 -2.184 8.504 1.00 67.50 277 GLU A O 1
ATOM 2097 N N . ILE A 1 278 ? 6.974 -1.817 10.694 1.00 67.00 278 ILE A N 1
ATOM 2098 C CA . ILE A 1 278 ? 8.317 -2.246 11.120 1.00 67.00 278 ILE A CA 1
ATOM 2099 C C . ILE A 1 278 ? 8.542 -3.718 10.769 1.00 67.00 278 ILE A C 1
ATOM 2101 O O . ILE A 1 278 ? 9.599 -4.075 10.247 1.00 67.00 278 ILE A O 1
ATOM 2105 N N . GLN A 1 279 ? 7.573 -4.583 11.073 1.00 68.06 279 GLN A N 1
ATOM 2106 C CA . GLN A 1 279 ? 7.690 -6.009 10.785 1.00 68.06 279 GLN A CA 1
ATOM 2107 C C . GLN A 1 279 ? 7.734 -6.262 9.273 1.00 68.06 279 GLN A C 1
ATOM 2109 O O . GLN A 1 279 ? 8.630 -6.954 8.808 1.00 68.06 279 GLN A O 1
ATOM 2114 N N . LEU A 1 280 ? 6.862 -5.622 8.491 1.00 67.00 280 LEU A N 1
ATOM 2115 C CA . LEU A 1 280 ? 6.882 -5.717 7.028 1.00 67.00 280 LEU A CA 1
ATOM 2116 C C . LEU A 1 280 ? 8.197 -5.214 6.423 1.00 67.00 280 LEU A C 1
ATOM 2118 O O . LEU A 1 280 ? 8.730 -5.835 5.506 1.00 67.00 280 LEU A O 1
ATOM 2122 N N . TYR A 1 281 ? 8.771 -4.135 6.960 1.00 63.12 281 TYR A N 1
ATOM 2123 C CA . TYR A 1 281 ? 10.077 -3.647 6.524 1.00 63.12 281 TYR A CA 1
ATOM 2124 C C . TYR A 1 281 ? 11.185 -4.691 6.735 1.00 63.12 281 TYR A C 1
ATOM 2126 O O . TYR A 1 281 ? 12.060 -4.831 5.879 1.00 63.12 281 TYR A O 1
ATOM 2134 N N . ARG A 1 282 ? 11.132 -5.459 7.834 1.00 67.19 282 ARG A N 1
ATOM 2135 C CA . ARG A 1 282 ? 12.067 -6.571 8.094 1.00 67.19 282 ARG A CA 1
ATOM 2136 C C . ARG A 1 282 ? 11.906 -7.715 7.092 1.00 67.19 282 ARG A C 1
ATOM 2138 O O . ARG A 1 282 ? 12.908 -8.322 6.735 1.00 67.19 282 ARG A O 1
ATOM 2145 N N . GLU A 1 283 ? 10.701 -7.919 6.567 1.00 64.19 283 GLU A N 1
ATOM 2146 C CA . GLU A 1 283 ? 10.412 -8.846 5.459 1.00 64.19 283 GLU A CA 1
ATOM 2147 C C . GLU A 1 283 ? 10.793 -8.276 4.074 1.00 64.19 283 GLU A C 1
ATOM 2149 O O . GLU A 1 283 ? 10.392 -8.787 3.030 1.00 64.19 283 GLU A O 1
ATOM 2154 N N . GLY A 1 284 ? 11.539 -7.165 4.020 1.00 59.31 284 GLY A N 1
ATOM 2155 C CA . GLY A 1 284 ? 11.931 -6.512 2.766 1.00 59.31 284 GLY A CA 1
ATOM 2156 C C . GLY A 1 284 ? 10.800 -5.728 2.091 1.00 59.31 284 GLY A C 1
ATOM 2157 O O . GLY A 1 284 ? 10.986 -5.168 1.001 1.00 59.31 284 GLY A O 1
ATOM 2158 N N . VAL A 1 285 ? 9.641 -5.623 2.743 1.00 61.66 285 VAL A N 1
ATOM 2159 C CA . VAL A 1 285 ? 8.487 -4.868 2.264 1.00 61.66 285 VAL A CA 1
ATOM 2160 C C . VAL A 1 285 ? 8.578 -3.442 2.790 1.00 61.66 285 VAL A C 1
ATOM 2162 O O . VAL A 1 285 ? 8.007 -3.063 3.810 1.00 61.66 285 VAL A O 1
ATOM 2165 N N . GLY A 1 286 ? 9.323 -2.618 2.056 1.00 56.47 286 GLY A N 1
ATOM 2166 C CA . GLY A 1 286 ? 9.346 -1.177 2.275 1.00 56.47 286 GLY A CA 1
ATOM 2167 C C . GLY A 1 286 ? 8.027 -0.556 1.836 1.00 56.47 286 GLY A C 1
ATOM 2168 O O . GLY A 1 286 ? 7.887 -0.177 0.673 1.00 56.47 286 GLY A O 1
ATOM 2169 N N . LEU A 1 287 ? 7.065 -0.460 2.751 1.00 56.41 287 LEU A N 1
ATOM 2170 C CA . LEU A 1 287 ? 5.854 0.308 2.504 1.00 56.41 287 LEU A CA 1
ATOM 2171 C C . LEU A 1 287 ? 6.206 1.789 2.359 1.00 56.41 287 LEU A C 1
ATOM 2173 O O . LEU A 1 287 ? 7.161 2.285 2.969 1.00 56.41 287 LEU A O 1
ATOM 2177 N N . PHE A 1 288 ? 5.451 2.494 1.512 1.00 45.91 288 PHE A N 1
ATOM 2178 C CA . PHE A 1 288 ? 5.495 3.948 1.511 1.00 45.91 288 PHE A CA 1
ATOM 2179 C C . PHE A 1 288 ? 5.079 4.367 2.908 1.00 45.91 288 PHE A C 1
ATOM 2181 O O . PHE A 1 288 ? 3.910 4.269 3.265 1.00 45.91 288 PHE A O 1
ATOM 2188 N N . TRP A 1 289 ? 6.051 4.797 3.703 1.00 48.72 289 TRP A N 1
ATOM 2189 C CA . TRP A 1 289 ? 5.772 5.413 4.975 1.00 48.72 289 TRP A CA 1
ATOM 2190 C C . TRP A 1 289 ? 4.740 6.493 4.690 1.00 48.72 289 TRP A C 1
ATOM 2192 O O . TRP A 1 289 ? 5.063 7.478 4.020 1.00 48.72 289 TRP A O 1
ATOM 2202 N N . THR A 1 290 ? 3.557 6.410 5.277 1.00 48.41 290 THR A N 1
ATOM 2203 C CA . THR A 1 290 ? 2.835 7.617 5.679 1.00 48.41 290 THR A CA 1
ATOM 2204 C C . THR A 1 290 ? 3.601 8.265 6.833 1.00 48.41 290 THR A C 1
ATOM 2206 O O . THR A 1 290 ? 3.050 8.585 7.877 1.00 48.41 290 THR A O 1
ATOM 2209 N N . SER A 1 291 ? 4.916 8.443 6.647 1.00 43.09 291 SER A N 1
ATOM 2210 C CA . SER A 1 291 ? 5.724 9.348 7.432 1.00 43.09 291 SER A CA 1
ATOM 2211 C C . SER A 1 291 ? 5.027 10.693 7.373 1.00 43.09 291 SER A C 1
ATOM 2213 O O . SER A 1 291 ? 4.408 11.036 6.357 1.00 43.09 291 SER A O 1
ATOM 2215 N N . GLN A 1 292 ? 5.181 11.477 8.432 1.00 42.06 292 GLN A N 1
ATOM 2216 C CA . GLN A 1 292 ? 4.793 12.880 8.437 1.00 42.06 292 GLN A CA 1
ATOM 2217 C C . GLN A 1 292 ? 5.200 13.564 7.119 1.00 42.06 292 GLN A C 1
ATOM 2219 O O . GLN A 1 292 ? 4.413 14.280 6.522 1.00 42.06 292 GLN A O 1
ATOM 2224 N N . ASN A 1 293 ? 6.374 13.235 6.573 1.00 40.28 293 ASN A N 1
ATOM 2225 C CA . ASN A 1 293 ? 6.856 13.766 5.303 1.00 40.28 293 ASN A CA 1
ATOM 2226 C C . ASN A 1 293 ? 5.977 13.397 4.088 1.00 40.28 293 ASN A C 1
ATOM 2228 O O . ASN A 1 293 ? 5.753 14.234 3.223 1.00 40.28 293 ASN A O 1
ATOM 2232 N N . THR A 1 294 ? 5.456 12.177 3.987 1.00 46.28 294 THR A N 1
ATOM 2233 C CA . THR A 1 294 ? 4.552 11.795 2.886 1.00 46.28 294 THR A CA 1
ATOM 2234 C C . THR A 1 294 ? 3.181 12.446 3.040 1.00 46.28 294 THR A C 1
ATOM 2236 O O . THR A 1 294 ? 2.647 12.987 2.078 1.00 46.28 294 THR A O 1
ATOM 2239 N N . VAL A 1 295 ? 2.628 12.437 4.252 1.00 48.81 295 VAL A N 1
ATOM 2240 C CA . VAL A 1 295 ? 1.334 13.064 4.547 1.00 48.81 295 VAL A CA 1
ATOM 2241 C C . VAL A 1 295 ? 1.387 14.574 4.292 1.00 48.81 295 VAL A C 1
ATOM 2243 O O . VAL A 1 295 ? 0.479 15.122 3.677 1.00 48.81 295 VAL A O 1
ATOM 2246 N N . MET A 1 296 ? 2.471 15.233 4.706 1.00 47.03 296 MET A N 1
ATOM 2247 C CA . MET A 1 296 ? 2.630 16.685 4.588 1.00 47.03 296 MET A CA 1
ATOM 2248 C C . MET A 1 296 ? 2.996 17.144 3.168 1.00 47.03 296 MET A C 1
ATOM 2250 O O . MET A 1 296 ? 2.647 18.258 2.789 1.00 47.03 296 MET A O 1
ATOM 2254 N N . ASN A 1 297 ? 3.688 16.319 2.367 1.00 42.59 297 ASN A N 1
ATOM 2255 C CA . ASN A 1 297 ? 4.183 16.734 1.043 1.00 42.59 297 ASN A CA 1
ATOM 2256 C C . ASN A 1 297 ? 3.342 16.256 -0.142 1.00 42.59 297 ASN A C 1
ATOM 2258 O O . ASN A 1 297 ? 3.493 16.776 -1.249 1.00 42.59 297 ASN A O 1
ATOM 2262 N N . PHE A 1 298 ? 2.480 15.261 0.043 1.00 48.25 298 PHE A N 1
ATOM 2263 C CA . PHE A 1 298 ? 1.571 14.819 -1.005 1.00 48.25 298 PHE A CA 1
ATOM 2264 C C . 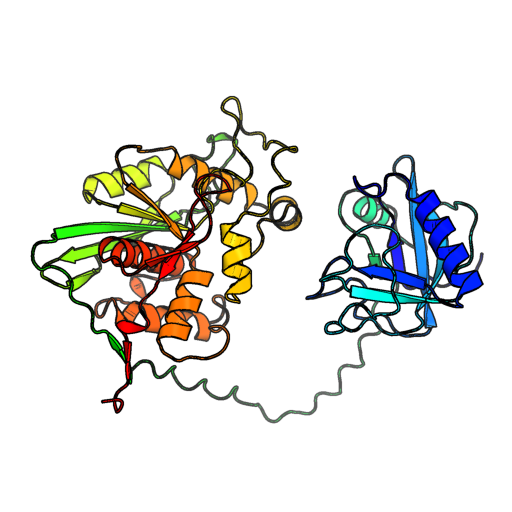PHE A 1 298 ? 0.180 15.371 -0.716 1.00 48.25 298 PHE A C 1
ATOM 2266 O O . PHE A 1 298 ? -0.344 15.262 0.385 1.00 48.25 298 PHE A O 1
ATOM 2273 N N . LYS A 1 299 ? -0.458 15.963 -1.724 1.00 59.53 299 LYS A N 1
ATOM 2274 C CA . LYS A 1 299 ? -1.832 16.442 -1.580 1.00 59.53 299 LYS A CA 1
ATOM 2275 C C . LYS A 1 299 ? -2.786 15.254 -1.685 1.00 59.53 299 LYS A C 1
ATOM 2277 O O . LYS A 1 299 ? -3.017 14.767 -2.788 1.00 59.53 299 LYS A O 1
ATOM 2282 N N . GLY A 1 300 ? -3.389 14.823 -0.578 1.00 69.94 300 GLY A N 1
ATOM 2283 C CA . GLY A 1 300 ? -4.423 13.786 -0.586 1.00 69.94 300 GLY A CA 1
ATOM 2284 C C . GLY A 1 300 ? -4.146 12.490 0.180 1.00 69.94 300 GLY A C 1
ATOM 2285 O O . GLY A 1 300 ? -5.147 11.867 0.524 1.00 69.94 300 GLY A O 1
ATOM 2286 N N . PRO A 1 301 ? -2.905 12.058 0.492 1.00 71.06 301 PRO A N 1
ATOM 2287 C CA . PRO A 1 301 ? -2.693 10.898 1.358 1.00 71.06 301 PRO A CA 1
ATOM 2288 C C . PRO A 1 301 ? -3.287 11.071 2.749 1.00 71.06 301 PRO A C 1
ATOM 2290 O O . PRO A 1 301 ? -3.833 10.119 3.284 1.00 71.06 301 PRO A O 1
ATOM 2293 N N . ASP A 1 302 ? -3.281 12.289 3.287 1.00 70.94 302 ASP A N 1
ATOM 2294 C CA . ASP A 1 302 ? -4.014 12.651 4.498 1.00 70.94 302 ASP A CA 1
ATOM 2295 C C . ASP A 1 302 ? -5.512 12.287 4.387 1.00 70.94 302 ASP A C 1
ATOM 2297 O O . ASP A 1 302 ? -6.079 11.543 5.185 1.00 70.94 302 ASP A O 1
ATOM 2301 N N . ARG A 1 303 ? -6.164 12.730 3.316 1.00 81.38 303 ARG A N 1
ATOM 2302 C CA . ARG A 1 303 ? -7.589 12.473 3.071 1.00 81.38 303 ARG A CA 1
ATOM 2303 C C . ARG A 1 303 ? -7.881 11.027 2.679 1.00 81.38 303 ARG A C 1
ATOM 2305 O O . ARG A 1 303 ? -8.997 10.557 2.871 1.00 81.38 303 ARG A O 1
ATOM 2312 N N . TRP A 1 304 ? -6.907 10.328 2.108 1.00 83.69 304 TRP A N 1
ATOM 2313 C CA . TRP A 1 304 ? -6.981 8.899 1.818 1.00 83.69 304 TRP A CA 1
ATOM 2314 C C . TRP A 1 304 ? -6.953 8.079 3.112 1.00 83.69 304 TRP A C 1
ATOM 2316 O O . TRP A 1 304 ? -7.909 7.359 3.375 1.00 83.69 304 TRP A O 1
ATOM 2326 N N . ILE A 1 305 ? -5.947 8.287 3.970 1.00 78.38 305 ILE A N 1
ATOM 2327 C CA . ILE A 1 305 ? -5.817 7.642 5.291 1.00 78.38 305 ILE A CA 1
ATOM 2328 C C . ILE A 1 305 ? -7.072 7.877 6.127 1.00 78.38 305 ILE A C 1
ATOM 2330 O O . ILE A 1 305 ? -7.668 6.943 6.659 1.00 78.38 305 ILE A O 1
ATOM 2334 N N . ALA A 1 306 ? -7.495 9.137 6.222 1.00 77.75 306 ALA A N 1
ATOM 2335 C CA . ALA A 1 306 ? -8.664 9.522 6.993 1.00 77.75 306 ALA A CA 1
ATOM 2336 C C . ALA A 1 306 ? -9.948 8.865 6.458 1.00 77.75 306 ALA A C 1
ATOM 2338 O O . ALA A 1 306 ? -10.787 8.415 7.241 1.00 77.75 306 ALA A O 1
ATOM 2339 N N . ARG A 1 307 ? -10.087 8.725 5.134 1.00 86.62 307 ARG A N 1
ATOM 2340 C CA . ARG A 1 307 ? -11.194 7.968 4.545 1.00 86.62 307 ARG A CA 1
ATOM 2341 C C . ARG A 1 307 ? -11.122 6.482 4.871 1.00 86.62 307 ARG A C 1
ATOM 2343 O O . ARG A 1 307 ? -12.153 5.920 5.225 1.00 86.62 307 ARG A O 1
ATOM 2350 N N . SER A 1 308 ? -9.950 5.855 4.796 1.00 87.25 308 SER A N 1
ATOM 2351 C CA . SER A 1 308 ? -9.782 4.446 5.170 1.00 87.25 308 SER A CA 1
ATOM 2352 C C . SER A 1 308 ? -10.187 4.219 6.627 1.00 87.25 308 SER A C 1
ATOM 2354 O O . SER A 1 308 ? -11.020 3.359 6.902 1.00 87.25 308 SER A O 1
ATOM 2356 N N . LEU A 1 309 ? -9.720 5.063 7.554 1.00 81.44 309 LEU A N 1
ATOM 2357 C CA . LEU A 1 309 ? -10.119 5.012 8.966 1.00 81.44 309 LEU A CA 1
ATOM 2358 C C . LEU A 1 309 ? -11.633 5.179 9.155 1.00 81.44 309 LEU A C 1
ATOM 2360 O O . LEU A 1 309 ? -12.238 4.472 9.963 1.00 81.44 309 LEU A O 1
ATOM 2364 N N . ARG A 1 310 ? -12.254 6.089 8.395 1.00 86.06 310 ARG A N 1
ATOM 2365 C CA . ARG A 1 310 ? -13.707 6.283 8.408 1.00 86.06 310 ARG A CA 1
ATOM 2366 C C . ARG A 1 310 ? -14.456 5.047 7.904 1.00 86.06 310 ARG A C 1
ATOM 2368 O O . ARG A 1 310 ? -15.430 4.641 8.524 1.00 86.06 310 ARG A O 1
ATOM 2375 N N . LEU A 1 311 ? -13.997 4.425 6.822 1.00 90.75 311 LEU A N 1
ATOM 2376 C CA . LEU A 1 311 ? -14.573 3.180 6.311 1.00 90.75 311 LEU A CA 1
ATOM 2377 C C . LEU A 1 311 ? -14.455 2.053 7.350 1.00 90.75 311 LEU A C 1
ATOM 2379 O O . LEU A 1 311 ? -15.422 1.341 7.596 1.00 90.75 311 LEU A O 1
ATOM 2383 N N . PHE A 1 312 ? -13.315 1.922 8.030 1.00 87.19 312 PHE A N 1
ATOM 2384 C CA . PHE A 1 312 ? -13.152 0.914 9.082 1.00 87.19 312 PHE A CA 1
ATOM 2385 C C . PHE A 1 312 ? -14.119 1.098 10.264 1.00 87.19 312 PHE A C 1
ATOM 2387 O O . PHE A 1 312 ? -14.566 0.098 10.833 1.00 87.19 312 PHE A O 1
ATOM 2394 N N . SER A 1 313 ? -14.461 2.340 10.629 1.00 86.38 313 SER A N 1
ATOM 2395 C CA . SER A 1 313 ? -15.402 2.621 11.726 1.00 86.38 313 SER A CA 1
ATOM 2396 C C . SER A 1 313 ? -16.877 2.494 11.330 1.00 86.38 313 SER A C 1
ATOM 2398 O O . SER A 1 313 ? -17.729 2.275 12.192 1.00 86.38 313 SER A O 1
ATOM 2400 N N . GLU A 1 314 ? -17.192 2.579 10.039 1.00 87.88 314 GLU A N 1
ATOM 2401 C CA . GLU A 1 314 ? -18.534 2.357 9.495 1.00 87.88 314 GLU A CA 1
ATOM 2402 C C . GLU A 1 314 ? -18.869 0.860 9.395 1.00 87.88 314 GLU A C 1
ATOM 2404 O O . GLU A 1 314 ? -17.983 0.011 9.364 1.00 87.88 314 GLU A O 1
ATOM 2409 N N . SER A 1 315 ? -20.160 0.514 9.342 1.00 88.06 315 SER A N 1
ATOM 2410 C CA . SER A 1 315 ? -20.641 -0.869 9.157 1.00 88.06 315 SER A CA 1
ATOM 2411 C C . SER A 1 315 ? -20.020 -1.891 10.131 1.00 88.06 315 SER A C 1
ATOM 2413 O O . SER A 1 315 ? -19.321 -2.816 9.707 1.00 88.06 315 SER A O 1
ATOM 2415 N N . PRO A 1 316 ? -20.228 -1.747 11.455 1.00 85.12 316 PRO A N 1
ATOM 2416 C CA . PRO A 1 316 ? -19.568 -2.574 12.474 1.00 85.12 316 PRO A CA 1
ATOM 2417 C C . PRO A 1 316 ? -19.941 -4.064 12.416 1.00 85.12 316 PRO A C 1
ATOM 2419 O O . PRO A 1 316 ? -19.248 -4.882 13.007 1.00 85.12 316 PRO A O 1
ATOM 2422 N N . THR A 1 317 ? -21.020 -4.421 11.716 1.00 89.50 317 THR A N 1
ATOM 2423 C CA . THR A 1 317 ? -21.479 -5.807 11.540 1.00 89.50 317 THR A CA 1
ATOM 2424 C C . THR A 1 317 ? -20.745 -6.562 10.434 1.00 89.50 317 THR A C 1
ATOM 2426 O O . THR A 1 317 ? -20.873 -7.779 10.367 1.00 89.50 317 THR A O 1
ATOM 2429 N N . ILE A 1 318 ? -20.022 -5.863 9.553 1.00 91.62 318 ILE A N 1
ATOM 2430 C CA . ILE A 1 318 ? -19.237 -6.473 8.476 1.00 91.62 318 ILE A CA 1
ATOM 2431 C C . ILE A 1 318 ? -17.796 -6.621 8.961 1.00 91.62 318 ILE A C 1
ATOM 2433 O O . ILE A 1 318 ? -17.191 -5.650 9.431 1.00 91.62 318 ILE A O 1
ATOM 2437 N N . GLU A 1 319 ? -17.250 -7.830 8.836 1.00 95.19 319 GLU A N 1
ATOM 2438 C CA . GLU A 1 319 ? -15.852 -8.112 9.146 1.00 95.19 319 GLU A CA 1
ATOM 2439 C C . GLU A 1 319 ? -14.936 -7.351 8.178 1.00 95.19 319 GLU A C 1
ATOM 2441 O O . GLU A 1 319 ? -15.161 -7.334 6.964 1.00 95.19 319 GLU A O 1
ATOM 2446 N N . LYS A 1 320 ? -13.913 -6.680 8.717 1.00 94.06 320 LYS A N 1
ATOM 2447 C CA . LYS A 1 320 ? -13.001 -5.834 7.940 1.00 94.06 320 LYS A CA 1
ATOM 2448 C C . LYS A 1 320 ? -11.558 -6.134 8.303 1.00 94.06 320 LYS A C 1
ATOM 2450 O O . LYS A 1 320 ? -11.218 -6.162 9.484 1.00 94.06 320 LYS A O 1
ATOM 2455 N N . ILE A 1 321 ? -10.712 -6.261 7.289 1.00 94.75 321 ILE A N 1
ATOM 2456 C CA . ILE A 1 321 ? -9.260 -6.395 7.441 1.00 94.75 321 ILE A CA 1
ATOM 2457 C C . ILE A 1 321 ? -8.530 -5.369 6.572 1.00 94.75 321 ILE A C 1
ATOM 2459 O O . ILE A 1 321 ? -9.064 -4.873 5.581 1.00 94.75 321 ILE A O 1
ATOM 2463 N N . GLU A 1 322 ? -7.291 -5.060 6.933 1.00 92.25 322 GLU A N 1
ATOM 2464 C CA . GLU A 1 322 ? -6.395 -4.226 6.132 1.00 92.25 322 GLU A CA 1
ATOM 2465 C C . GLU A 1 322 ? -5.409 -5.090 5.349 1.00 92.25 322 GLU A C 1
ATOM 2467 O O . GLU A 1 322 ? -4.882 -6.080 5.863 1.00 92.25 322 GLU A O 1
ATOM 2472 N N . THR A 1 323 ? -5.090 -4.649 4.135 1.00 92.69 323 THR A N 1
ATOM 2473 C CA . THR A 1 323 ? -3.879 -5.071 3.433 1.00 92.69 323 THR A CA 1
ATOM 2474 C C . THR A 1 323 ? -3.164 -3.871 2.822 1.00 92.69 323 THR A C 1
ATOM 2476 O O . THR A 1 323 ? -3.685 -2.759 2.794 1.00 92.69 323 THR A O 1
ATOM 2479 N N . HIS A 1 324 ? -1.968 -4.121 2.296 1.00 88.00 324 HIS A N 1
ATOM 2480 C CA . HIS A 1 324 ? -1.270 -3.185 1.432 1.00 88.00 324 HIS A CA 1
ATOM 2481 C C . HIS A 1 324 ? -0.979 -3.876 0.089 1.00 88.00 324 HIS A C 1
ATOM 2483 O O . HIS A 1 324 ? -0.084 -4.726 0.037 1.00 88.00 324 HIS A O 1
ATOM 2489 N N . PRO A 1 325 ? -1.639 -3.503 -1.024 1.00 91.50 325 PRO A N 1
ATOM 2490 C CA . PRO A 1 325 ? -1.530 -4.174 -2.323 1.00 91.50 325 PRO A CA 1
ATOM 2491 C C . PRO A 1 325 ? -0.103 -4.375 -2.823 1.00 91.50 325 PRO A C 1
ATOM 2493 O O . PRO A 1 325 ? 0.240 -5.448 -3.312 1.00 91.50 325 PRO A O 1
ATOM 2496 N N . HIS A 1 326 ? 0.782 -3.386 -2.642 1.00 84.25 326 HIS A N 1
ATOM 2497 C CA . HIS A 1 326 ? 2.204 -3.564 -2.970 1.00 84.25 326 HIS A CA 1
ATOM 2498 C C . HIS A 1 326 ? 2.859 -4.720 -2.195 1.00 84.25 326 HIS A C 1
ATOM 2500 O O . HIS A 1 326 ? 3.574 -5.515 -2.801 1.00 84.25 326 HIS A O 1
ATOM 2506 N N . GLY A 1 327 ? 2.612 -4.807 -0.883 1.00 84.25 327 GLY A N 1
ATOM 2507 C CA . GLY A 1 327 ? 3.101 -5.894 -0.043 1.00 84.25 327 GLY A CA 1
ATOM 2508 C C . GLY A 1 327 ? 2.479 -7.220 -0.459 1.00 84.25 327 GLY A C 1
ATOM 2509 O O . GLY A 1 327 ? 3.210 -8.163 -0.729 1.00 84.25 327 GLY A O 1
ATOM 2510 N N . ALA A 1 328 ? 1.159 -7.266 -0.650 1.00 93.12 328 ALA A N 1
ATOM 2511 C CA . ALA A 1 328 ? 0.469 -8.474 -1.093 1.00 93.12 328 ALA A CA 1
ATOM 2512 C C . ALA A 1 328 ? 1.046 -9.022 -2.410 1.00 93.12 328 ALA A C 1
ATOM 2514 O O . ALA A 1 328 ? 1.373 -10.204 -2.501 1.00 93.12 328 ALA A O 1
ATOM 2515 N N . PHE A 1 329 ? 1.265 -8.163 -3.411 1.00 92.75 329 PHE A N 1
ATOM 2516 C CA . PHE A 1 329 ? 1.905 -8.571 -4.662 1.00 92.75 329 PHE A CA 1
ATOM 2517 C C . PHE A 1 329 ? 3.350 -9.035 -4.482 1.00 92.75 329 PHE A C 1
ATOM 2519 O O . PHE A 1 329 ? 3.769 -9.934 -5.202 1.00 92.75 329 PHE A O 1
ATOM 2526 N N . LEU A 1 330 ? 4.113 -8.445 -3.560 1.00 86.19 330 LEU A N 1
ATOM 2527 C CA . LEU A 1 330 ? 5.487 -8.863 -3.276 1.00 86.19 330 LEU A CA 1
ATOM 2528 C C . LEU A 1 330 ? 5.532 -10.254 -2.622 1.00 86.19 330 LEU A C 1
ATOM 2530 O O . LEU A 1 330 ? 6.300 -11.101 -3.063 1.00 86.19 330 LEU A O 1
ATOM 2534 N N . PHE A 1 331 ? 4.657 -10.522 -1.651 1.00 88.62 331 PHE A N 1
ATOM 2535 C CA . PHE A 1 331 ? 4.534 -11.847 -1.033 1.00 88.62 331 PHE A CA 1
ATOM 2536 C C . PHE A 1 331 ? 4.123 -12.914 -2.056 1.00 88.62 331 PHE A C 1
ATOM 2538 O O . PHE A 1 331 ? 4.710 -13.994 -2.096 1.00 88.62 331 PHE A O 1
ATOM 2545 N N . LEU A 1 332 ? 3.158 -12.609 -2.932 1.00 93.62 332 LEU A N 1
ATOM 2546 C CA . LEU A 1 332 ? 2.752 -13.518 -4.013 1.00 93.62 332 LEU A CA 1
ATOM 2547 C C . LEU A 1 332 ? 3.874 -13.729 -5.040 1.00 93.62 332 LEU A C 1
ATOM 2549 O O . LEU A 1 332 ? 4.096 -14.853 -5.481 1.00 93.62 332 LEU A O 1
ATOM 2553 N N . TRP A 1 333 ? 4.606 -12.668 -5.392 1.00 88.19 333 TRP A N 1
ATOM 2554 C CA . TRP A 1 333 ? 5.774 -12.725 -6.278 1.00 88.19 333 TRP A CA 1
ATOM 2555 C C . TRP A 1 333 ? 6.822 -13.711 -5.753 1.00 88.19 333 TRP A C 1
ATOM 2557 O O . TRP A 1 333 ? 7.235 -14.618 -6.475 1.00 88.19 333 TRP A O 1
ATOM 2567 N N . HIS A 1 334 ? 7.182 -13.592 -4.472 1.00 85.81 334 HIS A N 1
ATOM 2568 C CA . HIS A 1 334 ? 8.126 -14.500 -3.813 1.00 85.81 334 HIS A CA 1
ATOM 2569 C C . HIS A 1 334 ? 7.576 -15.914 -3.659 1.00 85.81 334 HIS A C 1
ATOM 2571 O O . HIS A 1 334 ? 8.307 -16.876 -3.885 1.00 85.81 334 HIS A O 1
ATOM 2577 N N . SER A 1 335 ? 6.284 -16.056 -3.350 1.00 89.56 335 SER A N 1
ATOM 2578 C CA . SER A 1 335 ? 5.629 -17.369 -3.258 1.00 89.56 335 SER A CA 1
ATOM 2579 C C . SER A 1 335 ? 5.706 -18.131 -4.584 1.00 89.56 335 SER A C 1
ATOM 2581 O O . SER A 1 335 ? 5.863 -19.346 -4.592 1.00 89.56 335 SER A O 1
ATOM 2583 N N . PHE A 1 336 ? 5.684 -17.424 -5.717 1.00 89.00 336 PHE A N 1
ATOM 2584 C CA . PHE A 1 336 ? 5.887 -18.000 -7.050 1.00 89.00 336 PHE A CA 1
ATOM 2585 C C . PHE A 1 336 ? 7.357 -18.151 -7.460 1.00 89.00 336 PHE A C 1
ATOM 2587 O O . PHE A 1 336 ? 7.659 -18.365 -8.634 1.00 89.00 336 PHE A O 1
ATOM 2594 N N . GLY A 1 337 ? 8.282 -18.055 -6.506 1.00 85.38 337 GLY A N 1
ATOM 2595 C CA . GLY A 1 337 ? 9.703 -18.297 -6.727 1.00 85.38 337 GLY A CA 1
ATOM 2596 C C . GLY A 1 337 ? 10.453 -17.190 -7.441 1.00 85.38 337 GLY A C 1
ATOM 2597 O O . GLY A 1 337 ? 11.604 -17.394 -7.816 1.00 85.38 337 GLY A O 1
ATOM 2598 N N . GLN A 1 338 ? 9.822 -16.037 -7.638 1.00 84.62 338 GLN A N 1
ATOM 2599 C CA . GLN A 1 338 ? 10.479 -14.904 -8.260 1.00 84.62 338 GLN A CA 1
ATOM 2600 C C . GLN A 1 338 ? 11.345 -14.174 -7.232 1.00 84.62 338 GLN A C 1
ATOM 2602 O O . GLN A 1 338 ? 10.944 -13.986 -6.084 1.00 84.62 338 GLN A O 1
ATOM 2607 N N . GLU A 1 339 ? 12.522 -13.718 -7.646 1.00 80.19 339 GLU A N 1
ATOM 2608 C CA . GLU A 1 339 ? 13.420 -12.944 -6.788 1.00 80.19 339 GLU A CA 1
ATOM 2609 C C . GLU A 1 339 ? 13.141 -11.433 -6.877 1.00 80.19 339 GLU A C 1
ATOM 2611 O O . GLU A 1 339 ? 12.523 -10.925 -7.819 1.00 80.19 339 GLU A O 1
ATOM 2616 N N . GLY A 1 340 ? 13.627 -10.679 -5.889 1.00 78.31 340 GLY A N 1
ATOM 2617 C CA . GLY A 1 340 ? 13.600 -9.217 -5.916 1.00 78.31 340 GLY A CA 1
ATOM 2618 C C . GLY A 1 340 ? 12.198 -8.613 -5.792 1.00 78.31 340 GLY A C 1
ATOM 2619 O O . GLY A 1 340 ? 11.359 -9.104 -5.042 1.00 78.31 340 GLY A O 1
ATOM 2620 N N . LYS A 1 341 ? 11.964 -7.486 -6.473 1.00 77.44 341 LYS A N 1
ATOM 2621 C CA . LYS A 1 341 ? 10.680 -6.766 -6.452 1.00 77.44 341 LYS A CA 1
ATOM 2622 C C . LYS A 1 341 ? 9.961 -6.937 -7.790 1.00 77.44 341 LYS A C 1
ATOM 2624 O O . LYS A 1 341 ? 10.631 -6.885 -8.824 1.00 77.44 341 LYS A O 1
ATOM 2629 N N . PRO A 1 342 ? 8.618 -7.023 -7.803 1.00 77.56 342 PRO A N 1
ATOM 2630 C CA . PRO A 1 342 ? 7.871 -6.996 -9.051 1.00 77.56 342 PRO A CA 1
ATOM 2631 C C . PRO A 1 342 ? 8.126 -5.668 -9.789 1.00 77.56 342 PRO A C 1
ATOM 2633 O O . PRO A 1 342 ? 8.331 -4.636 -9.132 1.00 77.56 342 PRO A O 1
ATOM 2636 N N . PRO A 1 343 ? 8.059 -5.642 -11.135 1.00 85.62 343 PRO A N 1
ATOM 2637 C CA . PRO A 1 343 ? 8.253 -4.413 -11.899 1.00 85.62 343 PRO A CA 1
ATOM 2638 C C . PRO A 1 343 ? 7.288 -3.295 -11.466 1.00 85.62 343 PRO A C 1
ATOM 2640 O O . PRO A 1 343 ? 6.201 -3.543 -10.927 1.00 85.62 343 PRO A O 1
ATOM 2643 N N . GLU A 1 344 ? 7.678 -2.040 -11.698 1.00 79.06 344 GLU A N 1
ATOM 2644 C CA . GLU A 1 344 ? 6.908 -0.862 -11.268 1.00 79.06 344 GLU A CA 1
ATOM 2645 C C . GLU A 1 344 ? 5.460 -0.887 -11.779 1.00 79.06 344 GLU A C 1
ATOM 2647 O O . GLU A 1 344 ? 5.222 -1.039 -12.976 1.00 79.06 344 GLU A O 1
ATOM 2652 N N . LYS A 1 345 ? 4.486 -0.670 -10.882 1.00 84.06 345 LYS A N 1
ATOM 2653 C CA . LYS A 1 345 ? 3.046 -0.766 -11.201 1.00 84.06 345 LYS A CA 1
ATOM 2654 C C . LYS A 1 345 ? 2.548 0.253 -12.231 1.00 84.06 345 LYS A C 1
ATOM 2656 O O . LYS A 1 345 ? 1.527 0.034 -12.874 1.00 84.06 345 LYS A O 1
ATOM 2661 N N . SER A 1 346 ? 3.268 1.360 -12.394 1.00 79.19 346 SER A N 1
ATOM 2662 C CA . SER A 1 346 ? 2.982 2.392 -13.395 1.00 79.19 346 SER A CA 1
ATOM 2663 C C . SER A 1 346 ? 3.419 2.000 -14.812 1.00 79.19 346 SER A C 1
ATOM 2665 O O . SER A 1 346 ? 2.990 2.637 -15.770 1.00 79.19 346 SER A O 1
ATOM 2667 N N . LYS A 1 347 ? 4.265 0.972 -14.962 1.00 84.56 347 LYS A N 1
ATOM 2668 C CA . LYS A 1 347 ? 4.759 0.475 -16.253 1.00 84.56 347 LYS A CA 1
ATOM 2669 C C . LYS A 1 347 ? 3.927 -0.720 -16.717 1.00 84.56 347 LYS A C 1
ATOM 2671 O O . LYS A 1 347 ? 3.502 -1.526 -15.893 1.00 84.56 347 LYS A O 1
ATOM 2676 N N . LEU A 1 348 ? 3.779 -0.883 -18.035 1.00 87.19 348 LEU A N 1
ATOM 2677 C CA . LEU A 1 348 ? 3.023 -1.989 -18.641 1.00 87.19 348 LEU A CA 1
ATOM 2678 C C . LEU A 1 348 ? 3.492 -3.360 -18.124 1.00 87.19 348 LEU A C 1
ATOM 2680 O O . LEU A 1 348 ? 2.683 -4.113 -17.602 1.00 87.19 348 LEU A O 1
ATOM 2684 N N . ALA A 1 349 ? 4.805 -3.612 -18.107 1.00 88.00 349 ALA A N 1
ATOM 2685 C CA . ALA A 1 349 ? 5.374 -4.853 -17.569 1.00 88.00 349 ALA A CA 1
ATOM 2686 C C . ALA A 1 349 ? 4.985 -5.127 -16.101 1.00 88.00 349 ALA A C 1
ATOM 2688 O O . ALA A 1 349 ? 4.761 -6.269 -15.710 1.00 88.00 349 ALA A O 1
ATOM 2689 N N . GLY A 1 350 ? 4.866 -4.086 -15.268 1.00 88.31 350 GLY A N 1
ATOM 2690 C CA . GLY A 1 350 ? 4.412 -4.241 -13.885 1.00 88.31 350 GLY A CA 1
ATOM 2691 C C . GLY A 1 350 ? 2.911 -4.493 -13.771 1.00 88.31 350 GLY A C 1
ATOM 2692 O O . GLY A 1 350 ? 2.479 -5.165 -12.834 1.00 88.31 350 GLY A O 1
ATOM 2693 N N . GLN A 1 351 ? 2.117 -3.985 -14.713 1.00 90.31 351 GLN A N 1
ATOM 2694 C CA . GLN A 1 351 ? 0.693 -4.306 -14.824 1.00 90.31 351 GLN A CA 1
ATOM 2695 C C . GLN A 1 351 ? 0.471 -5.719 -15.381 1.00 90.31 351 GLN A C 1
ATOM 2697 O O . GLN A 1 351 ? -0.489 -6.387 -15.000 1.00 90.31 351 GLN A O 1
ATOM 2702 N N . ASP A 1 352 ? 1.354 -6.193 -16.260 1.00 92.44 352 ASP A N 1
ATOM 2703 C CA . ASP A 1 352 ? 1.427 -7.570 -16.763 1.00 92.44 352 ASP A CA 1
ATOM 2704 C C . ASP A 1 352 ? 1.768 -8.562 -15.662 1.00 92.44 352 ASP A C 1
ATOM 2706 O O . ASP A 1 352 ? 0.985 -9.482 -15.430 1.00 92.44 352 ASP A O 1
ATOM 2710 N N . ALA A 1 353 ? 2.818 -8.298 -14.886 1.00 92.31 353 ALA A N 1
ATOM 2711 C CA . ALA A 1 353 ? 3.193 -9.116 -13.736 1.00 92.31 353 ALA A CA 1
ATOM 2712 C C . ALA A 1 353 ? 2.040 -9.315 -12.736 1.00 92.31 353 ALA A C 1
ATOM 2714 O O . ALA A 1 353 ? 1.700 -10.436 -12.365 1.00 92.31 353 ALA A O 1
ATOM 2715 N N . ARG A 1 354 ? 1.406 -8.216 -12.312 1.00 95.00 354 ARG A N 1
ATOM 2716 C CA . ARG A 1 354 ? 0.328 -8.237 -11.309 1.00 95.00 354 ARG A CA 1
ATOM 2717 C C . ARG A 1 354 ? -0.926 -8.942 -11.806 1.00 95.00 354 ARG A C 1
ATOM 2719 O O . ARG A 1 354 ? -1.540 -9.708 -11.070 1.00 95.00 354 ARG A O 1
ATOM 2726 N N . PHE A 1 355 ? -1.287 -8.719 -13.065 1.00 96.19 355 PHE A N 1
ATOM 2727 C CA . PHE A 1 355 ? -2.405 -9.419 -13.683 1.00 96.19 355 PHE A CA 1
ATOM 2728 C C . PHE A 1 355 ? -2.138 -10.917 -13.819 1.00 96.19 355 PHE A C 1
ATOM 2730 O O . PHE A 1 355 ? -3.028 -11.710 -13.530 1.00 96.19 355 PHE A O 1
ATOM 2737 N N . ALA A 1 356 ? -0.921 -11.308 -14.211 1.00 94.69 356 ALA A N 1
ATOM 2738 C CA . ALA A 1 356 ? -0.530 -12.711 -14.297 1.00 94.69 356 ALA A CA 1
ATOM 2739 C C . ALA A 1 356 ? -0.621 -13.405 -12.927 1.00 94.69 356 ALA A C 1
ATOM 2741 O O . ALA A 1 356 ? -1.181 -14.496 -12.844 1.00 94.69 356 ALA A O 1
ATOM 2742 N N . ILE A 1 357 ? -0.178 -12.736 -11.850 1.00 95.31 357 ILE A N 1
ATOM 2743 C CA . ILE A 1 357 ? -0.364 -13.204 -10.466 1.00 95.31 357 ILE A CA 1
ATOM 2744 C C . ILE A 1 357 ? -1.849 -13.422 -10.162 1.00 95.31 357 ILE A C 1
ATOM 2746 O O . ILE A 1 357 ? -2.234 -14.517 -9.765 1.00 95.31 357 ILE A O 1
ATOM 2750 N N . LEU A 1 358 ? -2.697 -12.405 -10.360 1.00 97.06 358 LEU A N 1
ATOM 2751 C CA . LEU A 1 358 ? -4.128 -12.511 -10.046 1.00 97.06 358 LEU A CA 1
ATOM 2752 C C . LEU A 1 358 ? -4.806 -13.630 -10.845 1.00 97.06 358 LEU A C 1
ATOM 2754 O O . LEU A 1 358 ? -5.627 -14.366 -10.302 1.00 97.06 358 LEU A O 1
ATOM 2758 N N . LYS A 1 359 ? -4.430 -13.801 -12.116 1.00 95.44 359 LYS A N 1
ATOM 2759 C CA . LYS A 1 359 ? -4.993 -14.819 -13.007 1.00 95.44 359 LYS A CA 1
ATOM 2760 C C . LYS A 1 359 ? -4.685 -16.254 -12.565 1.00 95.44 359 LYS A C 1
ATOM 2762 O O . LYS A 1 359 ? -5.445 -17.153 -12.913 1.00 95.44 359 LYS A O 1
ATOM 2767 N N . LYS A 1 360 ? -3.637 -16.481 -11.759 1.00 93.88 360 LYS A N 1
ATOM 2768 C CA . LYS A 1 360 ? -3.377 -17.799 -11.148 1.00 93.88 360 LYS A CA 1
ATOM 2769 C C . LYS A 1 360 ? -4.466 -18.209 -10.164 1.00 93.88 360 LYS A C 1
ATOM 2771 O O . LYS A 1 360 ? -4.822 -19.379 -10.114 1.00 93.88 360 LYS A O 1
ATOM 2776 N N . PHE A 1 361 ? -5.026 -17.247 -9.437 1.00 95.12 361 PHE A N 1
ATOM 2777 C CA . PHE A 1 361 ? -6.132 -17.478 -8.505 1.00 95.12 361 PHE A CA 1
ATOM 2778 C C . PHE A 1 361 ? -7.499 -17.329 -9.174 1.00 95.12 361 PHE A C 1
ATOM 2780 O O . PHE A 1 361 ? -8.475 -17.917 -8.721 1.00 95.12 361 PHE A O 1
ATOM 2787 N N . LEU A 1 362 ? -7.569 -16.523 -10.237 1.00 95.38 362 LEU A N 1
ATOM 2788 C CA . LEU A 1 362 ? -8.798 -16.119 -10.914 1.00 95.38 362 LEU A CA 1
ATOM 2789 C C . LEU A 1 362 ? -8.684 -16.391 -12.425 1.00 95.38 362 LEU A C 1
ATOM 2791 O O . LEU A 1 362 ? -8.443 -15.452 -13.191 1.00 95.38 362 LEU A O 1
ATOM 2795 N N . PRO A 1 363 ? -8.856 -17.644 -12.888 1.00 92.81 363 PRO A N 1
ATOM 2796 C CA . PRO A 1 363 ? -8.676 -18.000 -14.301 1.00 92.81 363 PRO A CA 1
ATOM 2797 C C . PRO A 1 363 ? -9.550 -17.185 -15.267 1.00 92.81 363 PRO A C 1
ATOM 2799 O O . PRO A 1 363 ? -9.112 -16.850 -16.370 1.00 92.81 363 PRO A O 1
ATOM 2802 N N . ASP A 1 364 ? -10.749 -16.805 -14.816 1.00 93.44 364 ASP A N 1
ATOM 2803 C CA . ASP A 1 364 ? -11.736 -16.035 -15.584 1.00 93.44 364 ASP A CA 1
ATOM 2804 C C . ASP A 1 364 ? -11.486 -14.513 -15.563 1.00 93.44 364 ASP A C 1
ATOM 2806 O O . ASP A 1 364 ? -12.244 -13.737 -16.152 1.00 93.44 364 ASP A O 1
ATOM 2810 N N . LEU A 1 365 ? -10.421 -14.052 -14.894 1.00 96.94 365 LEU A N 1
ATOM 2811 C CA . LEU A 1 365 ? -10.071 -12.637 -14.837 1.00 96.94 365 LEU A CA 1
ATOM 2812 C C . LEU A 1 365 ? -9.654 -12.118 -16.219 1.00 96.94 365 LEU A C 1
ATOM 2814 O O . LEU A 1 365 ? -8.783 -12.667 -16.900 1.00 96.94 365 LEU A O 1
ATOM 2818 N N . THR A 1 366 ? -10.225 -10.978 -16.609 1.00 96.94 366 THR A N 1
ATOM 2819 C CA . THR A 1 366 ? -9.881 -10.286 -17.856 1.00 96.94 366 THR A CA 1
ATOM 2820 C C . THR A 1 366 ? -9.367 -8.877 -17.586 1.00 96.94 366 THR A C 1
ATOM 2822 O O . THR A 1 366 ? -9.738 -8.236 -16.606 1.00 96.94 366 THR A O 1
ATOM 2825 N N . ARG A 1 367 ? -8.556 -8.337 -18.504 1.00 95.00 367 ARG A N 1
ATOM 2826 C CA . ARG A 1 367 ? -8.052 -6.953 -18.427 1.00 95.00 367 ARG A CA 1
ATOM 2827 C C . ARG A 1 367 ? -9.153 -5.900 -18.333 1.00 95.00 367 ARG A C 1
ATOM 2829 O O . ARG A 1 367 ? -8.949 -4.861 -17.725 1.00 95.00 367 ARG A O 1
ATOM 2836 N N . LYS A 1 368 ? -10.327 -6.171 -18.910 1.00 96.50 368 LYS A N 1
ATOM 2837 C CA . LYS A 1 368 ? -11.476 -5.258 -18.842 1.00 96.50 368 LYS A CA 1
ATOM 2838 C C . LYS A 1 368 ? -12.030 -5.120 -17.422 1.00 96.50 368 LYS A C 1
ATOM 2840 O O . LYS A 1 368 ? -12.600 -4.085 -17.108 1.00 96.50 368 LYS A O 1
ATOM 2845 N N . MET A 1 369 ? -1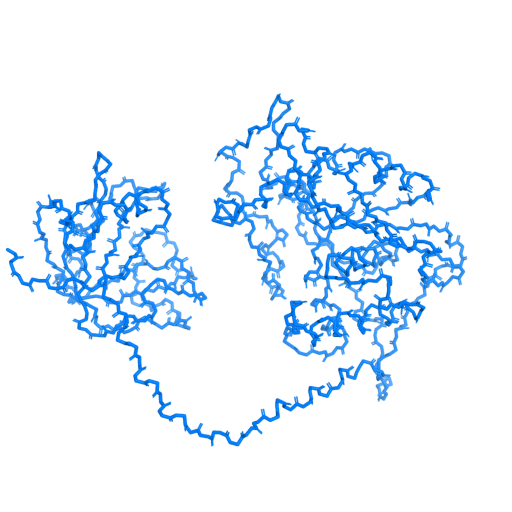1.868 -6.149 -16.588 1.00 97.56 369 MET A N 1
ATOM 2846 C CA . MET A 1 369 ? -12.309 -6.140 -15.191 1.00 97.56 369 MET A CA 1
ATOM 2847 C C . MET A 1 369 ? -11.348 -5.357 -14.288 1.00 97.56 369 MET A C 1
ATOM 2849 O O . MET A 1 369 ? -11.771 -4.858 -13.255 1.00 97.56 369 MET A O 1
ATOM 2853 N N . VAL A 1 370 ? -10.078 -5.224 -14.681 1.00 96.81 370 VAL A N 1
ATOM 2854 C CA . VAL A 1 370 ? -9.033 -4.478 -13.958 1.00 96.81 370 VAL A CA 1
ATOM 2855 C C . VAL A 1 370 ? -8.343 -3.486 -14.909 1.00 96.81 370 VAL A C 1
ATOM 2857 O O . VAL A 1 370 ? -7.202 -3.704 -15.323 1.00 96.81 370 VAL A O 1
ATOM 2860 N N . PRO A 1 371 ? -9.057 -2.426 -15.335 1.00 94.56 371 PRO A N 1
ATOM 2861 C CA . PRO A 1 371 ? -8.614 -1.543 -16.416 1.00 94.56 371 PRO A CA 1
ATOM 2862 C C . PRO A 1 371 ? -7.423 -0.647 -16.047 1.00 94.56 371 PRO A C 1
ATOM 2864 O O . PRO A 1 371 ? -6.750 -0.134 -16.940 1.00 94.56 371 PRO A O 1
ATOM 2867 N N . ASP A 1 372 ? -7.163 -0.448 -14.756 1.00 92.62 372 ASP A N 1
ATOM 2868 C CA . ASP A 1 372 ? -6.081 0.384 -14.241 1.00 92.62 372 ASP A CA 1
ATOM 2869 C C . ASP A 1 372 ? -5.465 -0.215 -12.964 1.00 92.62 372 ASP A C 1
ATOM 2871 O O . ASP A 1 372 ? -5.816 -1.310 -12.515 1.00 92.62 372 ASP A O 1
ATOM 2875 N N . HIS A 1 373 ? -4.476 0.488 -12.410 1.00 89.75 373 HIS A N 1
ATOM 2876 C CA . HIS A 1 373 ? -3.753 0.033 -11.228 1.00 89.75 373 HIS A CA 1
ATOM 2877 C C . HIS A 1 373 ? -4.580 0.112 -9.941 1.00 89.75 373 HIS A C 1
ATOM 2879 O O . HIS A 1 373 ? -4.381 -0.744 -9.090 1.00 89.75 373 HIS A O 1
ATOM 2885 N N . ASP A 1 374 ? -5.511 1.063 -9.819 1.00 93.06 374 ASP A N 1
ATOM 2886 C CA . ASP A 1 374 ? -6.380 1.182 -8.642 1.00 93.06 374 ASP A CA 1
ATOM 2887 C C . ASP A 1 374 ? -7.360 -0.012 -8.600 1.00 93.06 374 ASP A C 1
ATOM 2889 O O . ASP A 1 374 ? -7.538 -0.689 -7.588 1.00 93.06 374 ASP A O 1
ATOM 2893 N N . ALA A 1 375 ? -7.943 -0.369 -9.752 1.00 96.44 375 ALA A N 1
ATOM 2894 C CA . ALA A 1 375 ? -8.784 -1.556 -9.881 1.00 96.44 375 ALA A CA 1
ATOM 2895 C C . ALA A 1 375 ? -8.006 -2.848 -9.578 1.00 96.44 375 ALA A C 1
ATOM 2897 O O . ALA A 1 375 ? -8.538 -3.762 -8.949 1.00 96.44 375 ALA A O 1
ATOM 2898 N N . MET A 1 376 ? -6.740 -2.926 -9.983 1.00 96.69 376 MET A N 1
ATOM 2899 C CA . MET A 1 376 ? -5.869 -4.066 -9.689 1.00 96.69 376 MET A CA 1
ATOM 2900 C C . MET A 1 376 ? -5.480 -4.152 -8.207 1.00 96.69 376 MET A C 1
ATOM 2902 O O . MET A 1 376 ? -5.423 -5.255 -7.662 1.00 96.69 376 MET A O 1
ATOM 2906 N N . ASP A 1 377 ? -5.273 -3.007 -7.555 1.00 95.88 377 ASP A N 1
ATOM 2907 C CA . ASP A 1 377 ? -5.031 -2.901 -6.116 1.00 95.88 377 ASP A CA 1
ATOM 2908 C C . ASP A 1 377 ? -6.290 -3.342 -5.325 1.00 95.88 377 ASP A C 1
ATOM 2910 O O . ASP A 1 377 ? -6.197 -4.176 -4.421 1.00 95.88 377 ASP A O 1
ATOM 2914 N N . SER A 1 378 ? -7.494 -2.949 -5.763 1.00 98.00 378 SER A N 1
ATOM 2915 C CA . SER A 1 378 ? -8.754 -3.456 -5.188 1.00 98.00 378 SER A CA 1
ATOM 2916 C C . SER A 1 378 ? -8.974 -4.962 -5.429 1.00 98.00 378 SER A C 1
ATOM 2918 O O . SER A 1 378 ? -9.481 -5.665 -4.554 1.00 98.00 378 SER A O 1
ATOM 2920 N N . ALA A 1 379 ? -8.546 -5.496 -6.579 1.00 98.50 379 ALA A N 1
ATOM 2921 C CA . ALA A 1 379 ? -8.650 -6.922 -6.892 1.00 98.50 379 ALA A CA 1
ATOM 2922 C C . ALA A 1 379 ? -7.718 -7.779 -6.025 1.00 98.50 379 ALA A C 1
ATOM 2924 O O . ALA A 1 379 ? -8.136 -8.834 -5.545 1.00 98.50 379 ALA A O 1
ATOM 2925 N N . VAL A 1 380 ? -6.479 -7.333 -5.776 1.00 98.38 380 VAL A N 1
ATOM 2926 C CA . VAL A 1 380 ? -5.587 -8.054 -4.855 1.00 98.38 380 VAL A CA 1
ATOM 2927 C C . VAL A 1 380 ? -6.049 -7.922 -3.406 1.00 98.38 380 VAL A C 1
ATOM 2929 O O . VAL A 1 380 ? -5.935 -8.892 -2.665 1.00 98.38 380 VAL A O 1
ATOM 2932 N N . ALA A 1 381 ? -6.655 -6.799 -3.007 1.00 98.25 381 ALA A N 1
ATOM 2933 C CA . ALA A 1 381 ? -7.295 -6.694 -1.696 1.00 98.25 381 ALA A CA 1
ATOM 2934 C C . ALA A 1 381 ? -8.431 -7.721 -1.543 1.00 98.25 381 ALA A C 1
ATOM 2936 O O . ALA A 1 381 ? -8.504 -8.422 -0.536 1.00 98.25 381 ALA A O 1
ATOM 2937 N N . ALA A 1 382 ? -9.259 -7.906 -2.576 1.00 98.62 382 ALA A N 1
ATOM 2938 C CA . ALA A 1 382 ? -10.302 -8.932 -2.578 1.00 98.62 382 ALA A CA 1
ATOM 2939 C C . ALA A 1 382 ? -9.715 -10.353 -2.521 1.00 98.62 382 ALA A C 1
ATOM 2941 O O . ALA A 1 382 ? -10.265 -11.233 -1.861 1.00 98.62 382 ALA A O 1
ATOM 2942 N N . LEU A 1 383 ? -8.577 -10.588 -3.180 1.00 98.56 383 LEU A N 1
ATOM 2943 C CA . LEU A 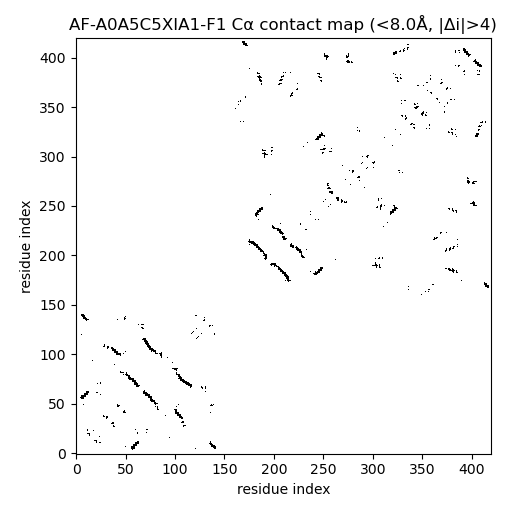1 383 ? -7.864 -11.859 -3.078 1.00 98.56 383 LEU A CA 1
ATOM 2944 C C . LEU A 1 383 ? -7.330 -12.092 -1.657 1.00 98.56 383 LEU A C 1
ATOM 2946 O O . LEU A 1 383 ? -7.489 -13.189 -1.134 1.00 98.56 383 LEU A O 1
ATOM 2950 N N . VAL A 1 384 ? -6.750 -11.079 -1.005 1.00 98.31 384 VAL A N 1
ATOM 2951 C CA . VAL A 1 384 ? -6.308 -11.176 0.398 1.00 98.31 384 VAL A CA 1
ATOM 2952 C C . VAL A 1 384 ? -7.490 -11.480 1.317 1.00 98.31 384 VAL A C 1
ATOM 2954 O O . VAL A 1 384 ? -7.369 -12.346 2.178 1.00 98.31 384 VAL A O 1
ATOM 2957 N N . ALA A 1 385 ? -8.644 -10.845 1.093 1.00 98.12 385 ALA A N 1
ATOM 2958 C CA . ALA A 1 385 ? -9.892 -11.165 1.784 1.00 98.12 385 ALA A CA 1
ATOM 2959 C C . ALA A 1 385 ? -10.252 -12.654 1.652 1.00 98.12 385 ALA A C 1
ATOM 2961 O O . ALA A 1 385 ? -10.518 -13.319 2.650 1.00 98.12 385 ALA A O 1
ATOM 2962 N N . ALA A 1 386 ? -10.208 -13.193 0.430 1.00 97.62 386 ALA A N 1
ATOM 2963 C CA . ALA A 1 386 ? -10.503 -14.600 0.183 1.00 97.62 386 ALA A CA 1
ATOM 2964 C C . ALA A 1 386 ? -9.488 -15.532 0.857 1.00 97.62 386 ALA A C 1
ATOM 2966 O O . ALA A 1 386 ? -9.875 -16.473 1.542 1.00 97.62 386 ALA A O 1
ATOM 2967 N N . LEU A 1 387 ? -8.191 -15.251 0.718 1.00 97.19 387 LEU A N 1
ATOM 2968 C CA . LEU A 1 387 ? -7.134 -16.035 1.358 1.00 97.19 387 LEU A CA 1
ATOM 2969 C C . LEU A 1 387 ? -7.251 -15.998 2.884 1.00 97.19 387 LEU A C 1
ATOM 2971 O O . LEU A 1 387 ? -7.008 -17.010 3.533 1.00 97.19 387 LEU A O 1
ATOM 2975 N N . HIS A 1 388 ? -7.678 -14.873 3.460 1.00 96.69 388 HIS A N 1
ATOM 2976 C CA . HIS A 1 388 ? -7.900 -14.752 4.896 1.00 96.69 388 HIS A CA 1
ATOM 2977 C C . HIS A 1 388 ? -8.991 -15.710 5.384 1.00 96.69 388 HIS A C 1
ATOM 2979 O O . HIS A 1 388 ? -8.785 -16.430 6.360 1.00 96.69 388 HIS A O 1
ATOM 2985 N N . ARG A 1 389 ? -10.110 -15.803 4.652 1.00 95.00 389 ARG A N 1
ATOM 2986 C CA . ARG A 1 389 ? -11.187 -16.771 4.933 1.00 95.00 389 ARG A CA 1
ATOM 2987 C C . ARG A 1 389 ? -10.717 -18.222 4.848 1.00 95.00 389 ARG A C 1
ATOM 2989 O O . ARG A 1 389 ? -11.234 -19.078 5.558 1.00 95.00 389 ARG A O 1
ATOM 2996 N N . LEU A 1 390 ? -9.709 -18.485 4.021 1.00 93.38 390 LEU A N 1
ATOM 2997 C CA . LEU A 1 390 ? -9.084 -19.799 3.866 1.00 93.38 390 LEU A CA 1
ATOM 2998 C C . LEU A 1 390 ? -7.943 -20.059 4.867 1.00 93.38 390 LEU A C 1
ATOM 3000 O O . LEU A 1 390 ? -7.321 -21.115 4.809 1.00 93.38 390 LEU A O 1
ATOM 3004 N N . GLY A 1 391 ? -7.633 -19.117 5.766 1.00 95.00 391 GLY A N 1
ATOM 3005 C CA . GLY A 1 391 ? -6.502 -19.237 6.695 1.00 95.00 391 GLY A CA 1
ATOM 3006 C C . GLY A 1 391 ? -5.124 -19.126 6.026 1.00 95.00 391 GLY A C 1
ATOM 3007 O O . GLY A 1 391 ? -4.119 -19.496 6.622 1.00 95.00 391 GLY A O 1
ATOM 3008 N N . LEU A 1 392 ? -5.065 -18.602 4.800 1.00 96.00 392 LEU A N 1
ATOM 3009 C CA . LEU A 1 392 ? -3.870 -18.482 3.953 1.00 96.00 392 LEU A CA 1
ATOM 3010 C C . LEU A 1 392 ? -3.268 -17.071 3.988 1.00 96.00 392 LEU A C 1
ATOM 3012 O O . LEU A 1 392 ? -2.750 -16.549 2.996 1.00 96.00 392 LEU A O 1
ATOM 3016 N N . THR A 1 393 ? -3.362 -16.422 5.143 1.00 96.88 393 THR A N 1
ATOM 3017 C CA . THR A 1 393 ? -2.776 -15.103 5.387 1.00 96.88 393 THR A CA 1
ATOM 3018 C C . THR A 1 393 ? -2.003 -15.101 6.687 1.00 96.88 393 THR A C 1
ATOM 3020 O O . THR A 1 393 ? -2.370 -15.794 7.632 1.00 96.88 393 THR A O 1
ATOM 3023 N N . THR A 1 394 ? -0.981 -14.259 6.757 1.00 94.81 394 THR A N 1
ATOM 3024 C CA . THR A 1 394 ? -0.294 -13.933 8.004 1.00 94.81 394 THR A CA 1
ATOM 3025 C C . THR A 1 394 ? -0.528 -12.466 8.351 1.00 94.81 394 THR A C 1
ATOM 3027 O O . THR A 1 394 ? -0.646 -11.619 7.459 1.00 94.81 394 THR A O 1
ATOM 3030 N N . SER A 1 395 ? -0.637 -12.168 9.644 1.00 93.06 395 SER A N 1
ATOM 3031 C CA . SER A 1 395 ? -0.829 -10.809 10.143 1.00 93.06 395 SER A CA 1
ATOM 3032 C C . SER A 1 395 ? 0.489 -10.210 10.610 1.00 93.06 395 SER A C 1
ATOM 3034 O O . SER A 1 395 ? 1.238 -10.856 11.341 1.00 93.06 395 SER A O 1
ATOM 3036 N N . PHE A 1 396 ? 0.703 -8.941 10.294 1.00 84.56 396 PHE A N 1
ATOM 3037 C CA . PHE A 1 396 ? 1.806 -8.140 10.803 1.00 84.56 396 PHE A CA 1
ATOM 3038 C C . PHE A 1 396 ? 1.284 -7.054 11.738 1.00 84.56 396 PHE A C 1
ATOM 3040 O O . PHE A 1 396 ? 0.277 -6.408 11.445 1.00 84.56 396 PHE A O 1
ATOM 3047 N N . GLY A 1 397 ? 2.002 -6.814 12.834 1.00 81.06 397 GLY A N 1
ATOM 3048 C CA . GLY A 1 397 ? 1.678 -5.813 13.851 1.00 81.06 397 GLY A CA 1
ATOM 3049 C C . GLY A 1 397 ? 0.884 -6.360 15.031 1.00 81.06 397 GLY A C 1
ATOM 3050 O O . GLY A 1 397 ? 0.847 -7.562 15.281 1.00 81.06 397 GLY A O 1
ATOM 3051 N N . THR A 1 398 ? 0.265 -5.459 15.796 1.00 78.88 398 THR A N 1
ATOM 3052 C CA . THR A 1 398 ? -0.617 -5.819 16.912 1.00 78.88 398 THR A CA 1
ATOM 3053 C C . THR A 1 398 ? -1.793 -4.853 16.986 1.00 78.88 398 THR A C 1
ATOM 3055 O O . THR A 1 398 ? -1.648 -3.658 16.733 1.00 78.88 398 THR A O 1
ATOM 3058 N N . MET A 1 399 ? -2.954 -5.338 17.437 1.00 78.06 399 MET A N 1
ATOM 3059 C CA . MET A 1 399 ? -4.133 -4.483 17.653 1.00 78.06 399 MET A CA 1
ATOM 3060 C C . MET A 1 399 ? -3.860 -3.312 18.611 1.00 78.06 399 MET A C 1
ATOM 3062 O O . MET A 1 399 ? -4.461 -2.247 18.476 1.00 78.06 399 MET A O 1
ATOM 3066 N N . LYS A 1 400 ? -2.934 -3.493 19.564 1.00 69.31 400 LYS A N 1
ATOM 3067 C CA . LYS A 1 400 ? -2.530 -2.461 20.527 1.00 69.31 400 LYS A CA 1
ATOM 3068 C C . LYS A 1 400 ? -1.687 -1.353 19.884 1.00 69.31 400 LYS A C 1
ATOM 3070 O O . LYS A 1 400 ? -1.821 -0.203 20.288 1.00 69.31 400 LYS A O 1
ATOM 3075 N N . ASN A 1 401 ? -0.848 -1.692 18.904 1.00 62.88 401 ASN A N 1
ATOM 3076 C CA . ASN A 1 401 ? 0.189 -0.807 18.368 1.00 62.88 401 ASN A CA 1
ATOM 3077 C C . ASN A 1 401 ? -0.009 -0.498 16.876 1.00 62.88 401 ASN A C 1
ATOM 3079 O O . ASN A 1 401 ? 0.931 -0.550 16.077 1.00 62.88 401 ASN A O 1
ATOM 3083 N N . GLY A 1 402 ? -1.231 -0.146 16.490 1.00 61.69 402 GLY A N 1
ATOM 3084 C CA . GLY A 1 402 ? -1.528 0.317 15.141 1.00 61.69 402 GLY A CA 1
ATOM 3085 C C . GLY A 1 402 ? -2.265 -0.659 14.248 1.00 61.69 402 GLY A C 1
ATOM 3086 O O . GLY A 1 402 ? -2.266 -0.428 13.045 1.00 61.69 402 GLY A O 1
ATOM 3087 N N . GLY A 1 403 ? -2.882 -1.703 14.795 1.00 77.19 403 GLY A N 1
ATOM 3088 C CA . GLY A 1 403 ? -3.693 -2.644 14.027 1.00 77.19 403 GLY A CA 1
ATOM 3089 C C . GLY A 1 403 ? -2.874 -3.739 13.342 1.00 77.19 403 GLY A C 1
ATOM 3090 O O . GLY A 1 403 ? -1.668 -3.882 13.563 1.00 77.19 403 GLY A O 1
ATOM 3091 N N . LEU A 1 404 ? -3.563 -4.543 12.533 1.00 86.62 404 LEU A N 1
ATOM 3092 C CA . LEU A 1 404 ? -2.995 -5.688 11.826 1.00 86.62 404 LEU A CA 1
ATOM 3093 C C . LEU A 1 404 ? -3.073 -5.463 10.319 1.00 86.62 404 LEU A C 1
ATOM 3095 O O . LEU A 1 404 ? -4.139 -5.137 9.804 1.00 86.62 404 LEU A O 1
ATOM 3099 N N . ILE A 1 405 ? -1.961 -5.698 9.624 1.00 87.25 405 ILE A N 1
ATOM 3100 C CA . ILE A 1 405 ? -1.919 -5.746 8.159 1.00 87.25 405 ILE A CA 1
ATOM 3101 C C . ILE A 1 405 ? -1.792 -7.204 7.742 1.00 87.25 405 ILE A C 1
ATOM 3103 O O . ILE A 1 405 ? -0.872 -7.895 8.181 1.00 87.25 405 ILE A O 1
ATOM 3107 N N . TRP A 1 406 ? -2.697 -7.667 6.889 1.00 93.94 406 TRP A N 1
ATOM 3108 C CA . TRP A 1 406 ? -2.721 -9.046 6.419 1.00 93.94 406 TRP A CA 1
ATOM 3109 C C . TRP A 1 406 ? -2.043 -9.170 5.059 1.00 93.94 406 TRP A C 1
ATOM 3111 O O . TRP A 1 406 ? -2.344 -8.415 4.130 1.00 93.94 406 TRP A O 1
ATOM 3121 N N . MET A 1 407 ? -1.139 -10.143 4.942 1.00 93.62 407 MET A N 1
ATOM 3122 C CA . MET A 1 407 ? -0.470 -10.505 3.690 1.00 93.62 407 MET A CA 1
ATOM 3123 C C . MET A 1 407 ? -0.734 -11.973 3.342 1.00 93.62 407 MET A C 1
ATOM 3125 O O . MET A 1 407 ? -0.919 -12.786 4.253 1.00 93.62 407 MET A O 1
ATOM 3129 N N . PRO A 1 408 ? -0.719 -12.340 2.049 1.00 96.38 408 PRO A N 1
ATOM 3130 C CA . PRO A 1 408 ? -0.773 -13.733 1.619 1.00 96.38 408 PRO A CA 1
ATOM 3131 C C . PRO A 1 408 ? 0.346 -14.570 2.246 1.00 96.38 408 PRO A C 1
ATOM 3133 O O . PRO A 1 408 ? 1.502 -14.154 2.259 1.00 96.38 408 PRO A O 1
ATOM 3136 N N . ASN A 1 409 ? 0.004 -15.763 2.724 1.00 94.88 409 ASN A N 1
ATOM 3137 C CA . ASN A 1 409 ? 0.952 -16.780 3.163 1.00 94.88 409 ASN A CA 1
ATOM 3138 C C . ASN A 1 409 ? 0.570 -18.113 2.514 1.00 94.88 409 ASN A C 1
ATOM 3140 O O . ASN A 1 409 ? -0.272 -18.847 3.029 1.00 94.88 409 ASN A O 1
ATOM 3144 N N . ILE A 1 410 ? 1.143 -18.374 1.341 1.00 91.94 410 ILE A N 1
ATOM 3145 C CA . ILE A 1 410 ? 0.757 -19.495 0.473 1.00 91.94 410 ILE A CA 1
ATOM 3146 C C . ILE A 1 410 ? 1.953 -20.335 0.019 1.00 91.94 410 ILE A C 1
ATOM 3148 O O . ILE A 1 410 ? 1.805 -21.142 -0.893 1.00 91.94 410 ILE A O 1
ATOM 3152 N N . SER A 1 411 ? 3.135 -20.143 0.607 1.00 85.06 411 SER A N 1
ATOM 3153 C CA . SER A 1 411 ? 4.360 -20.827 0.172 1.00 85.06 411 SER A CA 1
ATOM 3154 C C . SER A 1 411 ? 4.196 -22.350 0.171 1.00 85.06 411 SER A C 1
ATOM 3156 O O . SER A 1 411 ? 4.576 -23.004 -0.793 1.00 85.06 411 SER A O 1
ATOM 3158 N N . ASP A 1 412 ? 3.519 -22.899 1.182 1.00 83.88 412 ASP A N 1
ATOM 3159 C CA . ASP A 1 412 ? 3.244 -24.340 1.292 1.00 83.88 412 ASP A CA 1
ATOM 3160 C C . ASP A 1 412 ? 2.167 -24.838 0.310 1.00 83.88 412 ASP A C 1
ATOM 3162 O O . ASP A 1 412 ? 1.929 -26.037 0.194 1.00 83.88 412 ASP A O 1
ATOM 3166 N N . GLN A 1 413 ? 1.474 -23.919 -0.365 1.00 86.31 413 GLN A N 1
ATOM 3167 C CA . GLN A 1 413 ? 0.405 -24.206 -1.324 1.00 86.31 413 GLN A CA 1
ATOM 3168 C C . GLN A 1 413 ? 0.882 -24.065 -2.774 1.00 86.31 413 GLN A C 1
ATOM 3170 O O . GLN A 1 413 ? 0.084 -24.178 -3.700 1.00 86.31 413 GLN A O 1
ATOM 3175 N N . VAL A 1 414 ? 2.162 -23.773 -2.995 1.00 80.19 414 VAL A N 1
ATOM 3176 C CA . VAL A 1 414 ? 2.746 -23.585 -4.322 1.00 80.19 414 VAL A CA 1
ATOM 3177 C C . VAL A 1 414 ? 3.604 -24.802 -4.663 1.00 80.19 414 VAL A C 1
ATOM 3179 O O . VAL A 1 414 ? 4.625 -25.040 -4.025 1.00 80.19 414 VAL A O 1
ATOM 3182 N N . ARG A 1 415 ? 3.216 -25.561 -5.697 1.00 80.81 415 ARG A N 1
ATOM 3183 C CA . ARG A 1 415 ? 4.049 -26.630 -6.269 1.00 80.81 415 ARG A CA 1
ATOM 3184 C C . ARG A 1 415 ? 4.666 -26.192 -7.587 1.00 80.81 415 ARG A C 1
ATOM 3186 O O . ARG A 1 415 ? 3.984 -25.646 -8.454 1.00 80.81 415 ARG A O 1
ATOM 3193 N N . ARG A 1 416 ? 5.960 -26.460 -7.749 1.00 77.25 416 ARG A N 1
ATOM 3194 C CA . ARG A 1 416 ? 6.678 -26.239 -9.005 1.00 77.25 416 ARG A CA 1
ATOM 3195 C C . ARG A 1 416 ? 6.701 -27.529 -9.809 1.00 77.25 416 ARG A C 1
ATOM 3197 O O . ARG A 1 416 ? 6.996 -28.597 -9.273 1.00 77.25 416 ARG A O 1
ATOM 3204 N N . ASN A 1 417 ? 6.414 -27.430 -11.102 1.00 69.19 417 ASN A N 1
ATOM 3205 C CA . ASN A 1 417 ? 6.517 -28.565 -12.013 1.00 69.19 417 ASN A CA 1
ATOM 3206 C C . ASN A 1 417 ? 7.942 -29.148 -11.964 1.00 69.19 417 ASN A C 1
ATOM 3208 O O . ASN A 1 417 ? 8.893 -28.490 -12.381 1.00 69.19 417 ASN A O 1
ATOM 3212 N N . GLY A 1 418 ? 8.084 -30.381 -11.464 1.00 60.88 418 GLY A N 1
ATOM 3213 C CA . GLY A 1 418 ? 9.367 -31.093 -11.375 1.00 60.88 418 GLY A CA 1
ATOM 3214 C C . GLY A 1 418 ? 9.948 -31.261 -9.966 1.00 60.88 418 GLY A C 1
ATOM 3215 O O . GLY A 1 418 ? 10.956 -31.951 -9.828 1.00 60.88 418 GLY A O 1
ATOM 3216 N N . GLU A 1 419 ? 9.320 -30.701 -8.929 1.00 59.34 419 GLU A N 1
ATOM 3217 C CA . GLU A 1 419 ? 9.649 -30.982 -7.524 1.00 59.34 419 GLU A CA 1
ATOM 3218 C C . GLU A 1 419 ? 8.649 -32.024 -6.979 1.00 59.34 419 GLU A C 1
ATOM 3220 O O . GLU A 1 419 ? 7.444 -31.769 -6.941 1.00 59.34 419 GLU A O 1
ATOM 3225 N N . ASN A 1 420 ? 9.144 -33.228 -6.647 1.00 46.91 420 ASN A N 1
ATOM 3226 C CA . ASN A 1 420 ? 8.365 -34.328 -6.047 1.00 46.91 420 ASN A CA 1
ATOM 3227 C C . ASN A 1 420 ? 8.210 -34.162 -4.537 1.00 46.91 420 ASN A C 1
ATOM 3229 O O . ASN A 1 420 ? 9.246 -33.889 -3.885 1.00 46.91 420 ASN A O 1
#

Radius of gyration: 26.15 Å; Cα contacts (8 Å, |Δi|>4): 797; chains: 1; bounding box: 67×74×52 Å

pLDDT: mean 77.68, std 19.23, range [31.72, 98.75]

Mean predicted aligned error: 16.17 Å

Sequence (420 aa):
MSDLKIDWIYRFAVNGSFPDPFEEVAAICAICEETEYAYLLLSNRSSPPMSAATTGQVVGICTAESGRLLLQATAVVREQPASHSITPNAVTGLYGELADRVFCKIENVQLTGSIPVDESILSAEAQKDLLNGQATVKRLTKATKKPKRAAKQNPVSVAPDLEPIELDSVELQFAIPPDVDEFVVGLDPTAATWESAMTVGTKKMPSFALRIKDGRLSVAESPLALHLTNNDFWQRVNDLKASLTCIDGPCGTNGPRLLDAYSAWADDGCHGTRDSEIQLYREGVGLFWTSQNTVMNFKGPDRWIARSLRLFSESPTIEKIETHPHGAFLFLWHSFGQEGKPPEKSKLAGQDARFAILKKFLPDLTRKMVPDHDAMDSAVAALVAALHRLGLTTSFGTMKNGGLIWMPNISDQVRRNGEN

Nearest PDB structures (foldseek):
  3eop-assembly1_A  TM=5.667E-01  e=3.230E-03  Homo sapiens
  5j3e-assembly2_B  TM=5.304E-01  e=8.304E-03  Homo sapiens
  7pjb-assembly2_B  TM=4.715E-01  e=5.828E-03  Homo sapiens
  2g2x-assembly3_C  TM=5.657E-01  e=6.952E-02  Pseudomonas putida KT2440
  6zeg-assembly1_A  TM=4.141E-01  e=4.082E+00  Homo sapiens

InterPro domains:
  IPR007362 Protein of unknown function DUF429 [PF04250] (321-396)

Solvent-accessible surface area (backbone atoms only — not comparable to full-atom values): 23351 Å² total; per-residue (Å²): 133,93,78,77,73,58,34,29,39,34,42,45,64,70,41,98,92,46,76,52,40,65,59,53,53,51,52,46,35,53,43,18,72,76,66,61,37,36,71,46,83,27,95,35,51,94,69,32,67,59,49,85,44,50,59,74,39,30,32,33,34,24,34,72,54,98,93,40,56,24,33,38,26,36,29,28,30,62,45,55,32,58,75,81,54,72,63,57,91,86,64,74,56,93,77,68,85,58,78,91,42,29,54,37,38,27,25,76,55,42,80,60,76,64,36,72,62,49,55,90,74,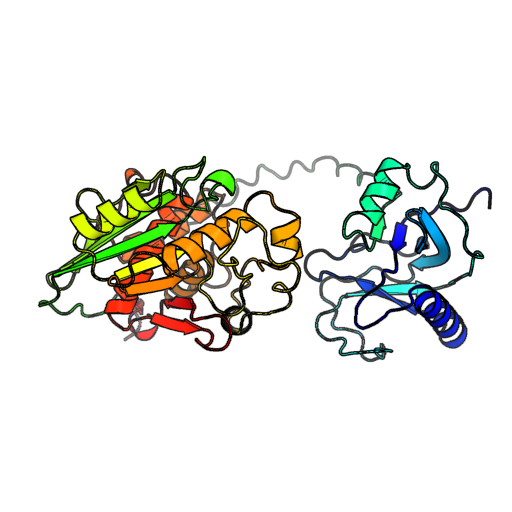46,42,65,69,61,47,51,50,40,69,78,49,95,41,53,53,46,80,56,56,76,74,75,70,69,72,73,68,73,74,69,78,63,68,84,69,67,68,72,74,72,71,76,81,78,62,82,56,54,46,81,59,78,88,48,62,62,86,45,76,45,25,22,30,4,27,26,68,42,35,25,33,60,92,50,71,37,38,35,30,91,50,61,21,27,30,18,34,32,32,40,40,73,42,40,61,40,72,37,99,73,28,56,47,74,26,52,33,55,64,58,44,52,49,51,43,57,75,61,56,36,60,35,37,12,34,44,44,61,48,67,62,30,55,68,53,81,53,96,84,53,79,56,76,50,87,83,39,66,82,52,80,33,46,22,57,57,50,35,40,75,73,71,38,74,67,83,62,81,39,63,67,44,38,74,72,39,94,43,54,50,32,25,44,51,20,35,42,47,54,70,70,43,67,82,88,51,47,74,47,26,26,50,43,73,50,35,53,43,42,51,42,44,47,71,71,46,76,92,72,76,57,57,65,92,40,69,70,14,47,49,53,53,48,55,58,52,34,74,65,23,78,87,65,50,65,84,66,38,77,48,64,57,38,42,36,1,40,48,21,13,47,46,33,50,31,46,80,69,67,30,44,47,75,28,47,36,70,84,44,19,13,55,40,45,33,57,48,52,56,94,27,50,45,50,78,88,71,132

Secondary structure (DSSP, 8-state):
--S----EEEE---BTTB--HHHHHHHHHHHHHHHS-EEEEES-SSS-TTTT--TT-EEEEEEEETTEEEEEEEEEE-SPPPTTPPPPTT---SSS--TT-EEEEEEEEEEEEEEEPPTTTS-HHHHHHHHHTT-SEEE-SPP------------------------TTEEE--PPPTT-EEEEEEE----B-GGGTTSEEEEEEEEEEEEEETTEEEEEEEEEEEEEEHHHHHHHHHHTTEEEEEEESPPSSSSPPBPSS-S-B-TTS--PPPHHHHHHHHTT-------HHHHHHSSSHHHHHHHHHHHHHS-TTSEEEEE-HHHHHHHHHHHTT--S-PPPTTSHHHHHHHHHHHHHH-TT--TTTS-SHHHHHHHHHHHHHHHHHTT-EEEEEEGGGTEEEEEE--GGGEEETT--